Protein AF-0000000086496535 (afdb_homodimer)

Secondary structure (DSSP, 8-state):
--GGGGGGSTT----------GGGSS------EEEESS-SSHHHHHHHHHHHHTT-EEEEEESS--TTSHHHHHHHHTTPPPPEE--TT-HHHHHHHHHHHHTT-S--SEEEE----S-SSS-TT--GGG--HHHHHHHHIIIIIHHHHHHHHHHHHHHT-SS--EEEEE--GGG-TTT--S---HHHHHHHHHHHHHHHHHHHH-TTSEEEEEE-GGGTT--TTTHHHH-TTTT-------SSSS---THHHHHHHHHHHHHHHHHHHHHHHHHH--GGGTTEEEETTS-B---/-GGGSGGGSTT----------GGGSS------EEEESS-SSHHHHHHHHHHHHTT-EEEEEESS--TTSHHHHHHHHTTPPPPEE--TT-HHHHHHHHHHHHTT-S--SEEEE----S-SSS-TT--GGG--HHHHHHHHIIIIIHHHHHHHHHHHHHHT-SS--EEEEE--GGG-TTT--S---HHHHHHHHHHHHHHHHHHHH-TTSEEEEEE-GGGTT--TTTHHHH-TTTT---------SS---THHHHHHHHHHHHHHHHHHHHHHHHHH--GGGTTEEEETTS-B---

InterPro domains:
  IPR002347 Short-chain dehydrogenase/reductase SDR [PF00106] (32-208)
  IPR002347 Short-chain dehydrogenase/reductase SDR [PR00080] (106-117)
  IPR002347 Short-chain dehydrogenase/reductase SDR [PR00080] (165-173)
  IPR002347 Short-chain dehydrogenase/reductase SDR [PR00080] (188-207)
  IPR002347 Short-chain dehydrogenase/reductase SDR [PR00081] (33-50)
  IPR002347 Short-chain dehydrogenase/reductase SDR [PR00081] (106-117)
  IPR002347 Short-chain dehydrogenase/reductase SDR [PR00081] (159-175)
  IPR002347 Short-chain dehydrogenase/reductase SDR [PR00081] (188-207)
  IPR036291 NAD(P)-binding domain superfamily [SSF51735] (32-207)
  IPR051468 Fungal Secondary Metabolite SDRs [PTHR43544] (32-206)

Sequence (590 aa):
MSEEAGQESQLRRRTSITLPPQWLSGATSAPKVVFITGASSGLGLALVQKFFEAGYKVIASCRNPDDSSALGQFLKENGLHSAVPMCVGDLDSVKAAYLATRELTSSIDILINNAGVLNFNHSPYDPVMEISASEMMDVYRVNVAGCLNVTQVFMPLVQASYRHPTILNISSPLGSLGLNQGGYLAPYRCSKAALNMLTKTFASEMPSVIFLAVAPRQWDHVPRDAISLASYGSYCGGLGRQAGEIKQDLRYHEEAEGQDSLGCAAAQGIVELVAKHKKEISGSFVYTDGELVGFMSEEAGQESQLRRRTSITLPPQWLSGATSAPKVVFITGASSGLGLALVQKFFEAGYKVIASCRNPDDSSALGQFLKENGLHSAVPMCVGDLDSVKAAYLATRELTSSIDILINNAGVLNFNHSPYDPVMEISASEMMDVYRVNVAGCLNVTQVFMPLVQASYRHPTILNISSPLGSLGLNQGGYLAPYRCSKAALNMLTKTFASEMPSVIFLAVAPRQWDHVPRDAISLASYGSYCGGLGRQAGEIKQDLRYHEEAEGQDSLGCAAAQGIVELVAKHKKEISGSFVYTDGELVGF

Foldseek 3Di:
DDDVPDPVPDPPPVPPPPPPVPCPDPPNPPAAEEEAEPLQDFLNVLLQVLVVVVPHQYAYEYQDFDCPGPSNVVCVVVVHDTHQHAQLLDLVRLLVSLVVVVVVDQAHQEYEAPWAALWDPDDQLDAPVPDDPVGLVVRLSRLPVSVVSNCVNNVNRQLPDPNQHEYEREAALLLAPVLDDDHGSVSRNVNRVNNLVVQLVCCVVPLSHFGEYEHQCVCSPCPSVNVVVVSSVVVVPPPPPDPPPPDDDPVVVVVVVVSSVSSNVLSNLQSVCSVDPDSVQRSFYAYSVRHGSHD/DPPVPDPPPDDPPPPPPPPPVVCPDPPNPPAAEEEAEPLQDFLNVLLQVLCVVVPHQYAYEYQDFDCPGPSNVVCVVVVHDTHQHAQLLDLVRLLSSLVVVVVVDQAHQEYEAPWAALWDPDDQLDAPVPDDPVGLVVRLSRLPVSVVSNCVNNVNRQVPDPNQHEYEREAALLLAPVLDDDHGSVSRNVNRVNNLVVQLVCCVVPLSHFGEYEHQCVCSPCPSVNVVVVSSVVVVPPPPPDPPPPDPDPVVVVVVVVSSVSSNVLSNLQSVCSVDPDSVQRSFYAYSVRHGSHD

Structure (mmCIF, N/CA/C/O backbone):
data_AF-0000000086496535-model_v1
#
loop_
_entity.id
_entity.type
_entity.pdbx_description
1 polymer 'Uncharacterized protein'
#
loop_
_atom_site.group_PDB
_atom_site.id
_atom_site.type_symbol
_atom_site.label_atom_id
_atom_site.label_alt_id
_atom_site.label_comp_id
_atom_site.label_asym_id
_atom_site.label_entity_id
_atom_site.label_seq_id
_atom_site.pdbx_PDB_ins_code
_atom_site.Cartn_x
_atom_site.Cartn_y
_atom_site.Cartn_z
_atom_site.occupancy
_atom_site.B_iso_or_equiv
_atom_site.auth_seq_id
_atom_site.auth_comp_id
_atom_site.auth_asym_id
_atom_site.auth_atom_id
_atom_site.pdbx_PDB_model_num
ATOM 1 N N . MET A 1 1 ? 38.344 62.438 34.719 1 25.83 1 MET A N 1
ATOM 2 C CA . MET A 1 1 ? 36.875 62.688 34.656 1 25.83 1 MET A CA 1
ATOM 3 C C . MET A 1 1 ? 36.25 61.906 33.5 1 25.83 1 MET A C 1
ATOM 5 O O . MET A 1 1 ? 35.312 61.156 33.719 1 25.83 1 MET A O 1
ATOM 9 N N . SER A 1 2 ? 36.031 62.5 32.219 1 26.81 2 SER A N 1
ATOM 10 C CA . SER A 1 2 ? 34.781 62.594 31.453 1 26.81 2 SER A CA 1
ATOM 11 C C . SER A 1 2 ? 34.781 61.594 30.312 1 26.81 2 SER A C 1
ATOM 13 O O . SER A 1 2 ? 33.719 61.281 29.766 1 26.81 2 SER A O 1
ATOM 15 N N . GLU A 1 3 ? 35.875 61.344 29.562 1 29.47 3 GLU A N 1
ATOM 16 C CA . GLU A 1 3 ? 35.688 60.906 28.188 1 29.47 3 GLU A CA 1
ATOM 17 C C . GLU A 1 3 ? 35.25 59.438 28.141 1 29.47 3 GLU A C 1
ATOM 19 O O . GLU A 1 3 ? 35.062 58.875 27.047 1 29.47 3 GLU A O 1
ATOM 24 N N . GLU A 1 4 ? 35.531 58.625 29.219 1 27.92 4 GLU A N 1
ATOM 25 C CA . GLU A 1 4 ? 35.094 57.25 29.141 1 27.92 4 GLU A CA 1
ATOM 26 C C . GLU A 1 4 ? 33.594 57.125 29.016 1 27.92 4 GLU A C 1
ATOM 28 O O . GLU A 1 4 ? 33 56.062 29.281 1 27.92 4 GLU A O 1
ATOM 33 N N . ALA A 1 5 ? 32.938 58.5 28.844 1 31.34 5 ALA A N 1
ATOM 34 C CA . ALA A 1 5 ? 31.484 58.688 28.734 1 31.34 5 ALA A CA 1
ATOM 35 C C . ALA A 1 5 ? 30.938 58 27.484 1 31.34 5 ALA A C 1
ATOM 37 O O . ALA A 1 5 ? 29.828 57.469 27.5 1 31.34 5 ALA A O 1
ATOM 38 N N . GLY A 1 6 ? 31.562 58.281 26.344 1 29.48 6 GLY A N 1
ATOM 39 C CA . GLY A 1 6 ? 30.812 58.406 25.109 1 29.48 6 GLY A CA 1
ATOM 40 C C . GLY A 1 6 ? 30.422 57.062 24.5 1 29.48 6 GLY A C 1
ATOM 41 O O . GLY A 1 6 ? 29.625 57 23.578 1 29.48 6 GLY A O 1
ATOM 42 N N . GLN A 1 7 ? 31.328 56.031 24.547 1 32.22 7 GLN A N 1
ATOM 43 C CA . GLN A 1 7 ? 31.172 54.906 23.609 1 32.22 7 GLN A CA 1
ATOM 44 C C . GLN A 1 7 ? 29.984 54.031 23.984 1 32.22 7 GLN A C 1
ATOM 46 O O . GLN A 1 7 ? 29.656 53.094 23.266 1 32.22 7 GLN A O 1
ATOM 51 N N . GLU A 1 8 ? 29.484 54.281 25.219 1 30.27 8 GLU A N 1
ATOM 52 C CA . GLU A 1 8 ? 28.453 53.344 25.656 1 30.27 8 GLU A CA 1
ATOM 53 C C . GLU A 1 8 ? 27.156 53.594 24.875 1 30.27 8 GLU A C 1
ATOM 55 O O . GLU A 1 8 ? 26.219 52.781 24.984 1 30.27 8 GLU A O 1
ATOM 60 N N . SER A 1 9 ? 26.969 54.812 24.234 1 30.81 9 SER A N 1
ATOM 61 C CA . SER A 1 9 ? 25.625 55.188 23.828 1 30.81 9 SER A CA 1
ATOM 62 C C . SER A 1 9 ? 25.172 54.438 22.594 1 30.81 9 SER A C 1
ATOM 64 O O . SER A 1 9 ? 23.969 54.188 22.422 1 30.81 9 SER A O 1
ATOM 66 N N . GLN A 1 10 ? 26.031 54.219 21.609 1 29.88 10 GLN A N 1
ATOM 67 C CA . GLN A 1 10 ? 25.438 54 20.297 1 29.88 10 GLN A CA 1
ATOM 68 C C . GLN A 1 10 ? 24.859 52.594 20.172 1 29.88 10 GLN A C 1
ATOM 70 O O . GLN A 1 10 ? 24.281 52.25 19.141 1 29.88 10 GLN A O 1
ATOM 75 N N . LEU A 1 11 ? 25.203 51.625 20.953 1 27.89 11 LEU A N 1
ATOM 76 C CA . LEU A 1 11 ? 24.922 50.25 20.562 1 27.89 11 LEU A CA 1
ATOM 77 C C . LEU A 1 11 ? 23.438 49.969 20.625 1 27.89 11 LEU A C 1
ATOM 79 O O . LEU A 1 11 ? 22.953 49 20.016 1 27.89 11 LEU A O 1
ATOM 83 N N . ARG A 1 12 ? 22.641 50.688 21.453 1 25.17 12 ARG A N 1
ATOM 84 C CA . ARG A 1 12 ? 21.344 50.031 21.641 1 25.17 12 ARG A CA 1
ATOM 85 C C . ARG A 1 12 ? 20.406 50.344 20.484 1 25.17 12 ARG A C 1
ATOM 87 O O . ARG A 1 12 ? 19.531 51.219 20.594 1 25.17 12 ARG A O 1
ATOM 94 N N . ARG A 1 13 ? 20.844 50.719 19.297 1 29.44 13 ARG A N 1
ATOM 95 C CA . ARG A 1 13 ? 19.719 50.875 18.391 1 29.44 13 ARG A CA 1
ATOM 96 C C . ARG A 1 13 ? 18.891 49.594 18.328 1 29.44 13 ARG A C 1
ATOM 98 O O . ARG A 1 13 ? 19.344 48.562 17.766 1 29.44 13 ARG A O 1
ATOM 105 N N . ARG A 1 14 ? 18.062 49.375 19.344 1 27.05 14 ARG A N 1
ATOM 106 C CA . ARG A 1 14 ? 16.984 48.375 19.25 1 27.05 14 ARG A CA 1
ATOM 107 C C . ARG A 1 14 ? 16.172 48.562 17.984 1 27.05 14 ARG A C 1
ATOM 109 O O . ARG A 1 14 ? 15.484 49.562 17.828 1 27.05 14 ARG A O 1
ATOM 116 N N . THR A 1 15 ? 16.641 48.281 16.797 1 31.17 15 THR A N 1
ATOM 117 C CA . THR A 1 15 ? 15.766 48.25 15.641 1 31.17 15 THR A CA 1
ATOM 118 C C . THR A 1 15 ? 14.461 47.531 15.977 1 31.17 15 THR A C 1
ATOM 120 O O . THR A 1 15 ? 14.461 46.344 16.234 1 31.17 15 THR A O 1
ATOM 123 N N . SER A 1 16 ? 13.508 48.188 16.609 1 28.86 16 SER A N 1
ATOM 124 C CA . SER A 1 16 ? 12.133 47.688 16.688 1 28.86 16 SER A CA 1
ATOM 125 C C . SER A 1 16 ? 11.617 47.281 15.312 1 28.86 16 SER A C 1
ATOM 127 O O . SER A 1 16 ? 11.469 48.125 14.422 1 28.86 16 SER A O 1
ATOM 129 N N . ILE A 1 17 ? 12.016 46.188 14.742 1 31.8 17 ILE A N 1
ATOM 130 C CA . ILE A 1 17 ? 11.266 45.656 13.609 1 31.8 17 ILE A CA 1
ATOM 131 C C . ILE A 1 17 ? 9.766 45.812 13.867 1 31.8 17 ILE A C 1
ATOM 133 O O . ILE A 1 17 ? 9.219 45.156 14.773 1 31.8 17 ILE A O 1
ATOM 137 N N . THR A 1 18 ? 9.266 47.062 13.812 1 30.94 18 THR A N 1
ATOM 138 C CA . THR A 1 18 ? 7.82 47.219 13.703 1 30.94 18 THR A CA 1
ATOM 139 C C . THR A 1 18 ? 7.242 46.25 12.703 1 30.94 18 THR A C 1
ATOM 141 O O . THR A 1 18 ? 7.598 46.25 11.523 1 30.94 18 THR A O 1
ATOM 144 N N . LEU A 1 19 ? 6.895 45.125 13.125 1 33.16 19 LEU A N 1
ATOM 145 C CA . LEU A 1 19 ? 6.078 44.25 12.305 1 33.16 19 LEU A CA 1
ATOM 146 C C . LEU A 1 19 ? 4.988 45.031 11.578 1 33.16 19 LEU A C 1
ATOM 148 O O . LEU A 1 19 ? 4.395 45.938 12.148 1 33.16 19 LEU A O 1
ATOM 152 N N . PRO A 1 20 ? 5.078 45.281 10.297 1 33.97 20 PRO A N 1
ATOM 153 C CA . PRO A 1 20 ? 4.031 46.062 9.609 1 33.97 20 PRO A CA 1
ATOM 154 C C . PRO A 1 20 ? 2.631 45.75 10.125 1 33.97 20 PRO A C 1
ATOM 156 O O . PRO A 1 20 ? 2.365 44.594 10.539 1 33.97 20 PRO A O 1
ATOM 159 N N . PRO A 1 21 ? 1.927 46.688 10.75 1 33.94 21 PRO A N 1
ATOM 160 C CA . PRO A 1 21 ? 0.509 46.531 11.086 1 33.94 21 PRO A CA 1
ATOM 161 C C . PRO A 1 21 ? -0.313 46 9.906 1 33.94 21 PRO A C 1
ATOM 163 O O . PRO A 1 21 ? -1.532 46.188 9.867 1 33.94 21 PRO A O 1
ATOM 166 N N . GLN A 1 22 ? 0.264 45.438 8.836 1 34.31 22 GLN A N 1
ATOM 167 C CA . GLN A 1 22 ? -0.658 45.094 7.762 1 34.31 22 GLN A CA 1
ATOM 168 C C . GLN A 1 22 ? -1.933 44.469 8.312 1 34.31 22 GLN A C 1
ATOM 170 O O . GLN A 1 22 ? -2.799 44.031 7.543 1 34.31 22 GLN A O 1
ATOM 175 N N . TRP A 1 23 ? -1.935 43.906 9.508 1 32.47 23 TRP A N 1
ATOM 176 C CA . TRP A 1 23 ? -3.129 43.188 9.93 1 32.47 23 TRP A CA 1
ATOM 177 C C . TRP A 1 23 ? -4.332 44.125 10.016 1 32.47 23 TRP A C 1
ATOM 179 O O . TRP A 1 23 ? -5.359 43.75 10.602 1 32.47 23 TRP A O 1
ATOM 189 N N . LEU A 1 24 ? -4.215 45.406 10 1 32.75 24 LEU A N 1
ATOM 190 C CA . LEU A 1 24 ? -5.352 46.219 10.422 1 32.75 24 LEU A CA 1
ATOM 191 C C . LEU A 1 24 ? -6.469 46.156 9.383 1 32.75 24 LEU A C 1
ATOM 193 O O . LEU A 1 24 ? -7.48 46.844 9.523 1 32.75 24 LEU A O 1
ATOM 197 N N . SER A 1 25 ? -6.219 46.344 8.125 1 36.09 25 SER A N 1
ATOM 198 C CA . SER A 1 25 ? -7.449 46.688 7.41 1 36.09 25 SER A CA 1
ATOM 199 C C . SER A 1 25 ? -8.578 45.719 7.793 1 36.09 25 SER A C 1
ATOM 201 O O . SER A 1 25 ? -8.344 44.656 8.344 1 36.09 25 SER A O 1
ATOM 203 N N . GLY A 1 26 ? -9.961 45.844 7.277 1 37.75 26 GLY A N 1
ATOM 204 C CA . GLY A 1 26 ? -11.336 45.5 7.621 1 37.75 26 GLY A CA 1
ATOM 205 C C . GLY A 1 26 ? -11.539 44.062 7.988 1 37.75 26 GLY A C 1
ATOM 206 O O . GLY A 1 26 ? -12 43.75 9.094 1 37.75 26 GLY A O 1
ATOM 207 N N . ALA A 1 27 ? -12.148 43.094 7.043 1 42.69 27 ALA A N 1
ATOM 208 C CA . ALA A 1 27 ? -12.797 41.812 7.422 1 42.69 27 ALA A CA 1
ATOM 209 C C . ALA A 1 27 ? -11.812 40.906 8.125 1 42.69 27 ALA A C 1
ATOM 211 O O . ALA A 1 27 ? -10.914 40.344 7.484 1 42.69 27 ALA A O 1
ATOM 212 N N . THR A 1 28 ? -11.172 41.031 9.312 1 49 28 THR A N 1
ATOM 213 C CA . THR A 1 28 ? -10.273 40.438 10.289 1 49 28 THR A CA 1
ATOM 214 C C . THR A 1 28 ? -10.484 38.906 10.344 1 49 28 THR A C 1
ATOM 216 O O . THR A 1 28 ? -11.227 38.406 11.203 1 49 28 THR A O 1
ATOM 219 N N . SER A 1 29 ? -10.734 38.281 9.344 1 67.06 29 SER A N 1
ATOM 220 C CA . SER A 1 29 ? -11.062 36.844 9.438 1 67.06 29 SER A CA 1
ATOM 221 C C . SER A 1 29 ? -9.969 36.094 10.188 1 67.06 29 SER A C 1
ATOM 223 O O . SER A 1 29 ? -8.797 36.438 10.125 1 67.06 29 SER A O 1
ATOM 225 N N . ALA A 1 30 ? -10.273 35.5 11.383 1 83.25 30 ALA A N 1
ATOM 226 C CA . ALA A 1 30 ? -9.398 34.625 12.172 1 83.25 30 ALA A CA 1
ATOM 227 C C . ALA A 1 30 ? -8.414 33.875 11.273 1 83.25 30 ALA A C 1
ATOM 229 O O . ALA A 1 30 ? -8.758 33.5 10.156 1 83.25 30 ALA A O 1
ATOM 230 N N . PRO A 1 31 ? -7.074 33.969 11.719 1 93.19 31 PRO A N 1
ATOM 231 C CA . PRO A 1 31 ? -6.102 33.219 10.914 1 93.19 31 PRO A CA 1
ATOM 232 C C . PRO A 1 31 ? -6.551 31.797 10.617 1 93.19 31 PRO A C 1
ATOM 234 O O . PRO A 1 31 ? -7.238 31.172 11.43 1 93.19 31 PRO A O 1
ATOM 237 N N . LYS A 1 32 ? -6.215 31.391 9.367 1 95.69 32 LYS A N 1
ATOM 238 C CA . LYS A 1 32 ? -6.434 29.969 9.062 1 95.69 32 LYS A CA 1
ATOM 239 C C . LYS A 1 32 ? -5.578 29.078 9.945 1 95.69 32 LYS A C 1
ATOM 241 O O . LYS A 1 32 ? -4.461 29.438 10.32 1 95.69 32 LYS A O 1
ATOM 246 N N . VAL A 1 33 ? -6.086 27.938 10.258 1 97.88 33 VAL A N 1
ATOM 247 C CA . VAL A 1 33 ? -5.398 27 11.141 1 97.88 33 VAL A CA 1
ATOM 248 C C . VAL A 1 33 ? -4.812 25.859 10.328 1 97.88 33 VAL A C 1
ATOM 250 O O . VAL A 1 33 ? -5.5 25.266 9.484 1 97.88 33 VAL A O 1
ATOM 253 N N . VAL A 1 34 ? -3.531 25.547 10.594 1 98.44 34 VAL A N 1
ATOM 254 C CA . VAL A 1 34 ? -2.889 24.391 9.977 1 98.44 34 VAL A CA 1
ATOM 255 C C . VAL A 1 34 ? -2.406 23.438 11.062 1 98.44 34 VAL A C 1
ATOM 257 O O . VAL A 1 34 ? -1.855 23.859 12.078 1 98.44 34 VAL A O 1
ATOM 260 N N . PHE A 1 35 ? -2.742 22.188 10.938 1 98.81 35 PHE A N 1
ATOM 261 C CA . PHE A 1 35 ? -2.24 21.125 11.789 1 98.81 35 PHE A CA 1
ATOM 262 C C . PHE A 1 35 ? -1.224 20.266 11.039 1 98.81 35 PHE A C 1
ATOM 264 O O . PHE A 1 35 ? -1.495 19.797 9.938 1 98.81 35 PHE A O 1
ATOM 271 N N . ILE A 1 36 ? -0.014 20.031 11.625 1 98.69 36 ILE A N 1
ATOM 272 C CA . ILE A 1 36 ? 1.078 19.344 10.945 1 98.69 36 ILE A CA 1
ATOM 273 C C . ILE A 1 36 ? 1.566 18.172 11.797 1 98.69 36 ILE A C 1
ATOM 275 O O . ILE A 1 36 ? 1.958 18.359 12.953 1 98.69 36 ILE A O 1
ATOM 279 N N . THR A 1 37 ? 1.509 16.953 11.242 1 98.69 37 THR A N 1
ATOM 280 C CA . THR A 1 37 ? 2.115 15.805 11.914 1 98.69 37 THR A CA 1
ATOM 281 C C . THR A 1 37 ? 3.582 15.664 11.523 1 98.69 37 THR A C 1
ATOM 283 O O . THR A 1 37 ? 3.984 16.078 10.438 1 98.69 37 THR A O 1
ATOM 286 N N . GLY A 1 38 ? 4.371 15 12.422 1 96.69 38 GLY A N 1
ATOM 287 C CA . GLY A 1 38 ? 5.785 14.82 12.133 1 96.69 38 GLY A CA 1
ATOM 288 C C . GLY A 1 38 ? 6.523 16.141 11.961 1 96.69 38 GLY A C 1
ATOM 289 O O . GLY A 1 38 ? 7.254 16.312 10.977 1 96.69 38 GLY A O 1
ATOM 290 N N . ALA A 1 39 ? 6.402 17.062 12.906 1 96.12 39 ALA A N 1
ATOM 291 C CA . ALA A 1 39 ? 6.832 18.453 12.719 1 96.12 39 ALA A CA 1
ATOM 292 C C . ALA A 1 39 ? 8.234 18.672 13.281 1 96.12 39 ALA A C 1
ATOM 294 O O . ALA A 1 39 ? 8.789 19.766 13.164 1 96.12 39 ALA A O 1
ATOM 295 N N . SER A 1 40 ? 8.883 17.688 13.805 1 90.44 40 SER A N 1
ATOM 296 C CA . SER A 1 40 ? 10.062 17.906 14.641 1 90.44 40 SER A CA 1
ATOM 297 C C . SER A 1 40 ? 11.32 18.078 13.789 1 90.44 40 SER A C 1
ATOM 299 O O . SER A 1 40 ? 12.344 18.531 14.281 1 90.44 40 SER A O 1
ATOM 301 N N . SER A 1 41 ? 11.266 17.625 12.484 1 83.44 41 SER A N 1
ATOM 302 C CA . SER A 1 41 ? 12.484 17.703 11.68 1 83.44 41 SER A CA 1
ATOM 303 C C . SER A 1 41 ? 12.156 17.766 10.188 1 83.44 41 SER A C 1
ATOM 305 O O . SER A 1 41 ? 10.992 17.672 9.797 1 83.44 41 SER A O 1
ATOM 307 N N . GLY A 1 42 ? 13.164 18.125 9.477 1 87 42 GLY A N 1
ATOM 308 C CA . GLY A 1 42 ? 13.062 18.047 8.023 1 87 42 GLY A CA 1
ATOM 309 C C . GLY A 1 42 ? 11.984 18.938 7.453 1 87 42 GLY A C 1
ATOM 310 O O . GLY A 1 42 ? 11.914 20.125 7.777 1 87 42 GLY A O 1
ATOM 311 N N . LEU A 1 43 ? 11.258 18.297 6.574 1 88.88 43 LEU A N 1
ATOM 312 C CA . LEU A 1 43 ? 10.18 19.016 5.918 1 88.88 43 LEU A CA 1
ATOM 313 C C . LEU A 1 43 ? 9.148 19.5 6.941 1 88.88 43 LEU A C 1
ATOM 315 O O . LEU A 1 43 ? 8.625 20.609 6.824 1 88.88 43 LEU A O 1
ATOM 319 N N . GLY A 1 44 ? 8.922 18.703 7.977 1 94.25 44 GLY A N 1
ATOM 320 C CA . GLY A 1 44 ? 7.938 19.062 8.992 1 94.25 44 GLY A CA 1
ATOM 321 C C . GLY A 1 44 ? 8.273 20.359 9.711 1 94.25 44 GLY A C 1
ATOM 322 O O . GLY A 1 44 ? 7.41 21.219 9.867 1 94.25 44 GLY A O 1
ATOM 323 N N . LEU A 1 45 ? 9.5 20.438 10.117 1 92.62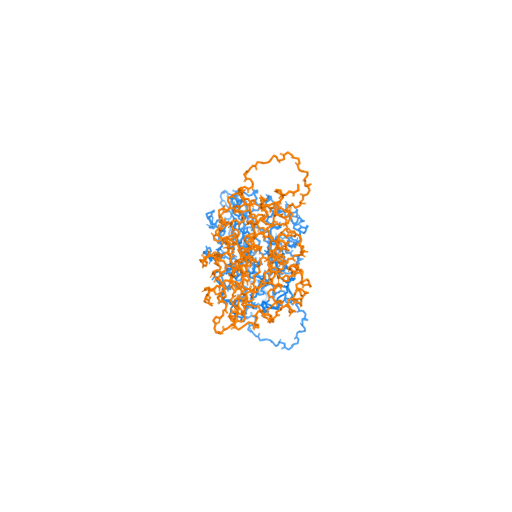 45 LEU A N 1
ATOM 324 C CA . LEU A 1 45 ? 9.938 21.641 10.789 1 92.62 45 LEU A CA 1
ATOM 325 C C . LEU A 1 45 ? 9.852 22.844 9.859 1 92.62 45 LEU A C 1
ATOM 327 O O . LEU A 1 45 ? 9.383 23.922 10.25 1 92.62 45 LEU A O 1
ATOM 331 N N . ALA A 1 46 ? 10.258 22.656 8.609 1 92.25 46 ALA A N 1
ATOM 332 C CA . ALA A 1 46 ? 10.188 23.719 7.613 1 92.25 46 ALA A CA 1
ATOM 333 C C . ALA A 1 46 ? 8.75 24.156 7.375 1 92.25 46 ALA A C 1
ATOM 335 O O . ALA A 1 46 ? 8.477 25.344 7.188 1 92.25 46 ALA A O 1
ATOM 336 N N . LEU A 1 47 ? 7.836 23.203 7.383 1 95.75 47 LEU A N 1
ATOM 337 C CA . LEU A 1 47 ? 6.422 23.531 7.211 1 95.75 47 LEU A CA 1
ATOM 338 C C . LEU A 1 47 ? 5.922 24.40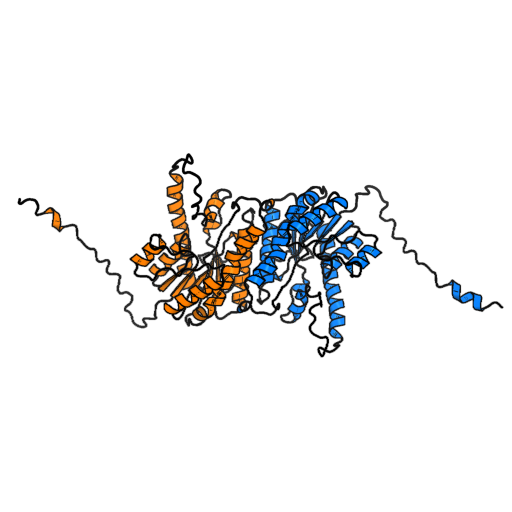6 8.352 1 95.75 47 LEU A C 1
ATOM 340 O O . LEU A 1 47 ? 5.211 25.375 8.117 1 95.75 47 LEU A O 1
ATOM 344 N N . VAL A 1 48 ? 6.316 24.047 9.555 1 96.81 48 VAL A N 1
ATOM 345 C CA . VAL A 1 48 ? 5.918 24.844 10.719 1 96.81 48 VAL A CA 1
ATOM 346 C C . VAL A 1 48 ? 6.387 26.281 10.555 1 96.81 48 VAL A C 1
ATOM 348 O O . VAL A 1 48 ? 5.602 27.219 10.711 1 96.81 48 VAL A O 1
ATOM 351 N N . GLN A 1 49 ? 7.582 26.484 10.18 1 94.94 49 GLN A N 1
ATOM 352 C CA . GLN A 1 49 ? 8.188 27.797 10.055 1 94.94 49 GLN A CA 1
ATOM 353 C C . GLN A 1 49 ? 7.523 28.594 8.93 1 94.94 49 GLN A C 1
ATOM 355 O O . GLN A 1 49 ? 7.141 29.75 9.133 1 94.94 49 GLN A O 1
ATOM 360 N N . LYS A 1 50 ? 7.34 27.953 7.773 1 94.81 50 LYS A N 1
ATOM 361 C CA . LYS A 1 50 ? 6.852 28.672 6.602 1 94.81 50 LYS A CA 1
ATOM 362 C C . LYS A 1 50 ? 5.375 29.016 6.75 1 94.81 50 LYS A C 1
ATOM 364 O O . LYS A 1 50 ? 4.941 30.094 6.336 1 94.81 50 LYS A O 1
ATOM 369 N N . PHE A 1 51 ? 4.566 28.156 7.352 1 97 51 PHE A N 1
ATOM 370 C CA . PHE A 1 51 ? 3.16 28.484 7.574 1 97 51 PHE A CA 1
ATOM 371 C C . PHE A 1 51 ? 3.012 29.578 8.617 1 97 51 PHE A C 1
ATOM 373 O O . PHE A 1 51 ? 2.148 30.453 8.5 1 97 51 PHE A O 1
ATOM 380 N N . PHE A 1 52 ? 3.85 29.547 9.695 1 96.56 52 PHE A N 1
ATOM 381 C CA . PHE A 1 52 ? 3.842 30.609 10.688 1 96.56 52 PHE A CA 1
ATOM 382 C C . PHE A 1 52 ? 4.16 31.953 10.039 1 96.56 52 PHE A C 1
ATOM 384 O O . PHE A 1 52 ? 3.449 32.938 10.266 1 96.56 52 PHE A O 1
ATOM 391 N N . GLU A 1 53 ? 5.184 31.969 9.195 1 95.06 53 GLU A N 1
ATOM 392 C CA . GLU A 1 53 ? 5.59 33.188 8.492 1 95.06 53 GLU A CA 1
ATOM 393 C C . GLU A 1 53 ? 4.473 33.719 7.598 1 95.06 53 GLU A C 1
ATOM 395 O O . GLU A 1 53 ? 4.34 34.906 7.395 1 95.06 53 GLU A O 1
ATOM 400 N N . ALA A 1 54 ? 3.668 32.812 7.074 1 95.12 54 ALA A N 1
ATOM 401 C CA . ALA A 1 54 ? 2.59 33.156 6.152 1 95.12 54 ALA A CA 1
ATOM 402 C C . ALA A 1 54 ? 1.349 33.625 6.914 1 95.12 54 ALA A C 1
ATOM 404 O O . ALA A 1 54 ? 0.329 33.969 6.305 1 95.12 54 ALA A O 1
ATOM 405 N N . GLY A 1 55 ? 1.324 33.562 8.266 1 95.69 55 GLY A N 1
ATOM 406 C CA . GLY A 1 55 ? 0.262 34.156 9.07 1 95.69 55 GLY A CA 1
ATOM 407 C C . GLY A 1 55 ? -0.737 33.125 9.57 1 95.69 55 GLY A C 1
ATOM 408 O O . GLY A 1 55 ? -1.789 33.469 10.102 1 95.69 55 GLY A O 1
ATOM 409 N N . TYR A 1 56 ? -0.477 31.828 9.445 1 96.12 56 TYR A N 1
ATOM 410 C CA . TYR A 1 56 ? -1.367 30.766 9.914 1 96.12 56 TYR A CA 1
ATOM 411 C C . TYR A 1 56 ? -1.199 30.547 11.414 1 96.12 56 TYR A C 1
ATOM 413 O O . TYR A 1 56 ? -0.124 30.781 11.969 1 96.12 56 TYR A O 1
ATOM 421 N N . LYS A 1 57 ? -2.25 30.219 12.047 1 97.44 57 LYS A N 1
ATOM 422 C CA . LYS A 1 57 ? -2.111 29.547 13.336 1 97.44 57 LYS A CA 1
ATOM 423 C C . LYS A 1 57 ? -1.623 28.109 13.172 1 97.44 57 LYS A C 1
ATOM 425 O O . LYS A 1 57 ? -2.32 27.281 12.594 1 97.44 57 LYS A O 1
ATOM 430 N N . VAL A 1 58 ? -0.465 27.844 13.711 1 98.25 58 VAL A N 1
ATOM 431 C CA . VAL A 1 58 ? 0.161 26.547 13.469 1 98.25 58 VAL A CA 1
ATOM 432 C C . VAL A 1 58 ? 0.055 25.672 14.719 1 98.25 58 VAL A C 1
ATOM 434 O O . VAL A 1 58 ? 0.432 26.094 15.812 1 98.25 58 VAL A O 1
ATOM 437 N N . ILE A 1 59 ? -0.481 24.5 14.562 1 98.56 59 ILE A N 1
ATOM 438 C CA . ILE A 1 59 ? -0.441 23.469 15.586 1 98.56 59 ILE A CA 1
ATOM 439 C C . ILE A 1 59 ? 0.427 22.297 15.102 1 98.56 59 ILE A C 1
ATOM 441 O O . ILE A 1 59 ? 0.078 21.625 14.133 1 98.56 59 ILE A O 1
ATOM 445 N N . ALA A 1 60 ? 1.561 22.109 15.812 1 98.25 60 ALA A N 1
ATOM 446 C CA . ALA A 1 60 ? 2.541 21.109 15.43 1 98.25 60 ALA A CA 1
ATOM 447 C C . ALA A 1 60 ? 2.418 19.859 16.312 1 98.25 60 ALA A C 1
ATOM 449 O O . ALA A 1 60 ? 2.053 19.969 17.484 1 98.25 60 ALA A O 1
ATOM 450 N N . SER A 1 61 ? 2.662 18.703 15.711 1 98.38 61 SER A N 1
ATOM 451 C CA . SER A 1 61 ? 2.697 17.469 16.484 1 98.38 61 SER A CA 1
ATOM 452 C C . SER A 1 61 ? 3.92 16.625 16.141 1 98.38 61 SER A C 1
ATOM 454 O O . SER A 1 61 ? 4.457 16.734 15.031 1 98.38 61 SER A O 1
ATOM 456 N N . CYS A 1 62 ? 4.398 15.875 17.094 1 96.56 62 CYS A N 1
ATOM 457 C CA . CYS A 1 62 ? 5.473 14.906 16.906 1 96.56 62 CYS A CA 1
ATOM 458 C C . CYS A 1 62 ? 5.445 13.852 18.016 1 96.56 62 CYS A C 1
ATOM 460 O O . CYS A 1 62 ? 4.68 13.969 18.969 1 96.56 62 CYS A O 1
ATOM 462 N N . ARG A 1 63 ? 6.199 12.859 17.859 1 94.19 63 ARG A N 1
ATOM 463 C CA . ARG A 1 63 ? 6.145 11.719 18.766 1 94.19 63 ARG A CA 1
ATOM 464 C C . ARG A 1 63 ? 6.621 12.109 20.172 1 94.19 63 ARG A C 1
ATOM 466 O O . ARG A 1 63 ? 6 11.75 21.172 1 94.19 63 ARG A O 1
ATOM 473 N N . ASN A 1 64 ? 7.746 12.875 20.172 1 91.69 64 ASN A N 1
ATOM 474 C CA . ASN A 1 64 ? 8.367 13.234 21.453 1 91.69 64 ASN A CA 1
ATOM 475 C C . ASN A 1 64 ? 8.703 14.719 21.516 1 91.69 64 ASN A C 1
ATOM 477 O O . ASN A 1 64 ? 9.852 15.109 21.281 1 91.69 64 ASN A O 1
ATOM 481 N N . PRO A 1 65 ? 7.723 15.5 21.906 1 93.44 65 PRO A N 1
ATOM 482 C CA . PRO A 1 65 ? 8.016 16.938 22.016 1 93.44 65 PRO A CA 1
ATOM 483 C C . PRO A 1 65 ? 9.117 17.234 23.031 1 93.44 65 PRO A C 1
ATOM 485 O O . PRO A 1 65 ? 9.148 16.625 24.109 1 93.44 65 PRO A O 1
ATOM 488 N N . ASP A 1 66 ? 10.016 17.969 22.547 1 88.62 66 ASP A N 1
ATOM 489 C CA . ASP A 1 66 ? 11.164 18.391 23.344 1 88.62 66 ASP A CA 1
ATOM 490 C C . ASP A 1 66 ? 11.391 19.891 23.219 1 88.62 66 ASP A C 1
ATOM 492 O O . ASP A 1 66 ? 11.734 20.391 22.141 1 88.62 66 ASP A O 1
ATOM 496 N N . ASP A 1 67 ? 11.367 20.625 24.328 1 85.31 67 ASP A N 1
ATOM 497 C CA . ASP A 1 67 ? 11.492 22.078 24.328 1 85.31 67 ASP A CA 1
ATOM 498 C C . ASP A 1 67 ? 12.883 22.516 23.875 1 85.31 67 ASP A C 1
ATOM 500 O O . ASP A 1 67 ? 13.07 23.641 23.406 1 85.31 67 ASP A O 1
ATOM 504 N N . SER A 1 68 ? 13.852 21.578 23.984 1 85.88 68 SER A N 1
ATOM 505 C CA . SER A 1 68 ? 15.227 21.922 23.625 1 85.88 68 SER A CA 1
ATOM 506 C C . SER A 1 68 ? 15.508 21.625 22.156 1 85.88 68 SER A C 1
ATOM 508 O O . SER A 1 68 ? 16.562 22 21.625 1 85.88 68 SER A O 1
ATOM 510 N N . SER A 1 69 ? 14.539 21.031 21.531 1 89.38 69 SER A N 1
ATOM 511 C CA . SER A 1 69 ? 14.703 20.734 20.109 1 89.38 69 SER A CA 1
ATOM 512 C C . SER A 1 69 ? 14.523 21.984 19.266 1 89.38 69 SER A C 1
ATOM 514 O O . SER A 1 69 ? 14.07 23.016 19.766 1 89.38 69 SER A O 1
ATOM 516 N N . ALA A 1 70 ? 14.898 21.891 18.016 1 87.44 70 ALA A N 1
ATOM 517 C CA . ALA A 1 70 ? 14.703 23 17.094 1 87.44 70 ALA A CA 1
ATOM 518 C C . ALA A 1 70 ? 13.234 23.406 17.016 1 87.44 70 ALA A C 1
ATOM 520 O O . ALA A 1 70 ? 12.914 24.594 17.031 1 87.44 70 ALA A O 1
ATOM 521 N N . LEU A 1 71 ? 12.367 22.438 17.031 1 92.88 71 LEU A N 1
ATOM 522 C CA . LEU A 1 71 ? 10.938 22.734 17.031 1 92.88 71 LEU A CA 1
ATOM 523 C C . LEU A 1 71 ? 10.523 23.422 18.312 1 92.88 71 LEU A C 1
ATOM 525 O O . LEU A 1 71 ? 9.852 24.453 18.297 1 92.88 71 LEU A O 1
ATOM 529 N N . GLY A 1 72 ? 10.914 22.844 19.422 1 94.94 72 GLY A N 1
ATOM 530 C CA . GLY A 1 72 ? 10.555 23.422 20.719 1 94.94 72 GLY A CA 1
ATOM 531 C C . GLY A 1 72 ? 11 24.859 20.875 1 94.94 72 GLY A C 1
ATOM 532 O O . GLY A 1 72 ? 10.227 25.703 21.328 1 94.94 72 GLY A O 1
ATOM 533 N N . GLN A 1 73 ? 12.211 25.156 20.484 1 93 73 GLN A N 1
ATOM 534 C CA . GLN A 1 73 ? 12.758 26.5 20.562 1 93 73 GLN A CA 1
ATOM 535 C C . GLN A 1 73 ? 11.984 27.469 19.672 1 93 73 GLN A C 1
ATOM 537 O O . GLN A 1 73 ? 11.656 28.578 20.094 1 93 73 GLN A O 1
ATOM 542 N N . PHE A 1 74 ? 11.711 27 18.453 1 92.5 74 PHE A N 1
ATOM 543 C CA . PHE A 1 74 ? 10.961 27.844 17.531 1 92.5 74 PHE A CA 1
ATOM 544 C C . PHE A 1 74 ? 9.594 28.188 18.094 1 92.5 74 PHE A C 1
ATOM 546 O O . PHE A 1 74 ? 9.172 29.344 18.062 1 92.5 74 PHE A O 1
ATOM 553 N N . LEU A 1 75 ? 8.922 27.188 18.625 1 95.94 75 LEU A N 1
ATOM 554 C CA . LEU A 1 75 ? 7.586 27.406 19.172 1 95.94 75 LEU A CA 1
ATOM 555 C C . LEU A 1 75 ? 7.633 28.359 20.359 1 95.94 75 LEU A C 1
ATOM 557 O O . LEU A 1 75 ? 6.82 29.297 20.438 1 95.94 75 LEU A O 1
ATOM 561 N N . LYS A 1 76 ? 8.586 28.203 21.188 1 94.81 76 LYS A N 1
ATOM 562 C CA . LYS A 1 76 ? 8.734 29.047 22.359 1 94.81 76 LYS A CA 1
ATOM 563 C C . LYS A 1 76 ? 9.047 30.484 21.969 1 94.81 76 LYS A C 1
ATOM 565 O O . LYS A 1 76 ? 8.422 31.422 22.469 1 94.81 76 LYS A O 1
ATOM 570 N N . GLU A 1 77 ? 9.961 30.641 21.094 1 94.31 77 GLU A N 1
ATOM 571 C CA . GLU A 1 77 ? 10.422 31.953 20.656 1 94.31 77 GLU A CA 1
ATOM 572 C C . GLU A 1 77 ? 9.297 32.75 20 1 94.31 77 GLU A C 1
ATOM 574 O O . GLU A 1 77 ? 9.289 33.969 20.031 1 94.31 77 GLU A O 1
ATOM 579 N N . ASN A 1 78 ? 8.367 32 19.391 1 94.06 78 ASN A N 1
ATOM 580 C CA . ASN A 1 78 ? 7.305 32.688 18.656 1 94.06 78 ASN A CA 1
ATOM 581 C C . ASN A 1 78 ? 5.984 32.656 19.422 1 94.06 78 ASN A C 1
ATOM 583 O O . ASN A 1 78 ? 4.926 32.938 18.844 1 94.06 78 ASN A O 1
ATOM 587 N N . GLY A 1 79 ? 6.027 32.25 20.688 1 93.38 79 GLY A N 1
ATOM 588 C CA . GLY A 1 79 ? 4.875 32.312 21.578 1 93.38 79 GLY A CA 1
ATOM 589 C C . GLY A 1 79 ? 3.791 31.297 21.219 1 93.38 79 GLY A C 1
ATOM 590 O O . GLY A 1 79 ? 2.605 31.562 21.422 1 93.38 79 GLY A O 1
ATOM 591 N N . LEU A 1 80 ? 4.195 30.219 20.547 1 91.88 80 LEU A N 1
ATOM 592 C CA . LEU A 1 80 ? 3.246 29.188 20.156 1 91.88 80 LEU A CA 1
ATOM 593 C C . LEU A 1 80 ? 3.146 28.109 21.219 1 91.88 80 LEU A C 1
ATOM 595 O O . LEU A 1 80 ? 4.047 27.953 22.047 1 91.88 80 LEU A O 1
ATOM 599 N N . HIS A 1 81 ? 2.014 27.406 21.188 1 90.69 81 HIS A N 1
ATOM 600 C CA . HIS A 1 81 ? 1.841 26.25 22.062 1 90.69 81 HIS A CA 1
ATOM 601 C C . HIS A 1 81 ? 2.854 25.156 21.75 1 90.69 81 HIS A C 1
ATOM 603 O O . HIS A 1 81 ? 3.256 25 20.594 1 90.69 81 HIS A O 1
ATOM 609 N N . SER A 1 82 ? 3.189 24.406 22.781 1 92.75 82 SER A N 1
ATOM 610 C CA . SER A 1 82 ? 4.074 23.266 22.594 1 92.75 82 SER A CA 1
ATOM 611 C C . SER A 1 82 ? 3.459 22.25 21.625 1 92.75 82 SER A C 1
ATOM 613 O O . SER A 1 82 ? 2.234 22.156 21.516 1 92.75 82 SER A O 1
ATOM 615 N N . ALA A 1 83 ? 4.355 21.5 21.031 1 96.69 83 ALA A N 1
ATOM 616 C CA . ALA A 1 83 ? 3.889 20.484 20.078 1 96.69 83 ALA A CA 1
ATOM 617 C C . ALA A 1 83 ? 3.031 19.438 20.781 1 96.69 83 ALA A C 1
ATOM 619 O O . ALA A 1 83 ? 3.336 19.016 21.891 1 96.69 83 ALA A O 1
ATOM 620 N N . VAL A 1 84 ? 1.99 19.016 20.109 1 98.19 84 VAL A N 1
ATOM 621 C CA . VAL A 1 84 ? 1.111 17.953 20.625 1 98.19 84 VAL A CA 1
ATOM 622 C C . VAL A 1 84 ? 1.764 16.594 20.406 1 98.19 84 VAL A C 1
ATOM 624 O O . VAL A 1 84 ? 2.154 16.25 19.297 1 98.19 84 VAL A O 1
ATOM 627 N N . PRO A 1 85 ? 1.969 15.844 21.531 1 98.31 85 PRO A N 1
ATOM 628 C CA . PRO A 1 85 ? 2.529 14.5 21.344 1 98.31 85 PRO A CA 1
ATOM 629 C C . PRO A 1 85 ? 1.608 13.578 20.547 1 98.31 85 PRO A C 1
ATOM 631 O O . PRO A 1 85 ? 0.416 13.484 20.844 1 98.31 85 PRO A O 1
ATOM 634 N N . MET A 1 86 ? 2.182 12.891 19.5 1 98.5 86 MET A N 1
ATOM 635 C CA . MET A 1 86 ? 1.344 12 18.703 1 98.5 86 MET A CA 1
ATOM 636 C C . MET A 1 86 ? 2.193 10.977 17.953 1 98.5 86 MET A C 1
ATOM 638 O O . MET A 1 86 ? 3.141 11.336 17.266 1 98.5 86 MET A O 1
ATOM 642 N N . CYS A 1 87 ? 1.884 9.727 18.188 1 98.31 87 CYS A N 1
ATOM 643 C CA . CYS A 1 87 ? 2.338 8.625 17.328 1 98.31 87 CYS A CA 1
ATOM 644 C C . CYS A 1 87 ? 1.247 8.203 16.359 1 98.31 87 CYS A C 1
ATOM 646 O O . CYS A 1 87 ? 0.278 7.551 16.75 1 98.31 87 CYS A O 1
ATOM 648 N N . VAL A 1 88 ? 1.461 8.5 15.07 1 98.62 88 VAL A N 1
ATOM 649 C CA . VAL A 1 88 ? 0.365 8.406 14.109 1 98.62 88 VAL A CA 1
ATOM 650 C C . VAL A 1 88 ? -0.033 6.941 13.922 1 98.62 88 VAL A C 1
ATOM 652 O O . VAL A 1 88 ? -1.176 6.645 13.562 1 98.62 88 VAL A O 1
ATOM 655 N N . GLY A 1 89 ? 0.901 5.988 14.156 1 97.75 89 GLY A N 1
ATOM 656 C CA . GLY A 1 89 ? 0.614 4.574 13.984 1 97.75 89 GLY A CA 1
ATOM 657 C C . GLY A 1 89 ? -0.115 3.961 15.164 1 97.75 89 GLY A C 1
ATOM 658 O O . GLY A 1 89 ? -0.433 2.771 15.156 1 97.75 89 GLY A O 1
ATOM 659 N N . ASP A 1 90 ? -0.357 4.75 16.188 1 98.12 90 ASP A N 1
ATOM 660 C CA . ASP A 1 90 ? -1.066 4.336 17.391 1 98.12 90 ASP A CA 1
ATOM 661 C C . ASP A 1 90 ? -2.377 5.105 17.562 1 98.12 90 ASP A C 1
ATOM 663 O O . ASP A 1 90 ? -2.371 6.281 17.922 1 98.12 90 ASP A O 1
ATOM 667 N N . LEU A 1 91 ? -3.471 4.383 17.375 1 98.5 91 LEU A N 1
ATOM 668 C CA . LEU A 1 91 ? -4.785 5.02 17.328 1 98.5 91 LEU A CA 1
ATOM 669 C C . LEU A 1 91 ? -5.082 5.738 18.641 1 98.5 91 LEU A C 1
ATOM 671 O O . LEU A 1 91 ? -5.645 6.836 18.641 1 98.5 91 LEU A O 1
ATOM 675 N N . ASP A 1 92 ? -4.762 5.172 19.75 1 98.56 92 ASP A N 1
ATOM 676 C CA . ASP A 1 92 ? -5.023 5.805 21.047 1 98.56 92 ASP A CA 1
ATOM 677 C C . ASP A 1 92 ? -4.223 7.102 21.188 1 98.56 92 ASP A C 1
ATOM 679 O O . ASP A 1 92 ? -4.727 8.086 21.734 1 98.56 92 ASP A O 1
ATOM 683 N N . SER A 1 93 ? -2.988 7.062 20.703 1 98.75 93 SER A N 1
ATOM 684 C CA . SER A 1 93 ? -2.172 8.273 20.719 1 98.75 93 SER A CA 1
ATOM 685 C C . SER A 1 93 ? -2.799 9.367 19.859 1 98.75 93 SER A C 1
ATOM 687 O O . SER A 1 93 ? -2.826 10.539 20.25 1 98.75 93 SER A O 1
ATOM 689 N N . VAL A 1 94 ? -3.373 9 18.734 1 98.88 94 VAL A N 1
ATOM 690 C CA . VAL A 1 94 ? -3.998 9.953 17.812 1 98.88 94 VAL A CA 1
ATOM 691 C C . VAL A 1 94 ? -5.25 10.539 18.453 1 98.88 94 VAL A C 1
ATOM 693 O O . VAL A 1 94 ? -5.488 11.75 18.375 1 98.88 94 VAL A O 1
ATOM 696 N N . LYS A 1 95 ? -6.012 9.711 19.109 1 98.88 95 LYS A N 1
ATOM 697 C CA . LYS A 1 95 ? -7.211 10.188 19.781 1 98.88 95 LYS A CA 1
ATOM 698 C C . LYS A 1 95 ? -6.863 11.172 20.906 1 98.88 95 LYS A C 1
ATOM 700 O O . LYS A 1 95 ? -7.535 12.188 21.078 1 98.88 95 LYS A O 1
ATOM 705 N N . ALA A 1 96 ? -5.852 10.867 21.641 1 98.81 96 ALA A N 1
ATOM 706 C CA . ALA A 1 96 ? -5.402 11.773 22.703 1 98.81 96 ALA A CA 1
ATOM 707 C C . ALA A 1 96 ? -4.953 13.109 22.109 1 98.81 96 ALA A C 1
ATOM 709 O O . ALA A 1 96 ? -5.25 14.164 22.672 1 98.81 96 ALA A O 1
ATOM 710 N N . ALA A 1 97 ? -4.254 13.047 21.031 1 98.81 97 ALA A N 1
ATOM 711 C CA . ALA A 1 97 ? -3.805 14.266 20.359 1 98.81 97 ALA A CA 1
ATOM 712 C C . ALA A 1 97 ? -4.992 15.094 19.875 1 98.81 97 ALA A C 1
ATOM 714 O O . ALA A 1 97 ? -4.957 16.328 19.938 1 98.81 97 ALA A O 1
ATOM 715 N N . TYR A 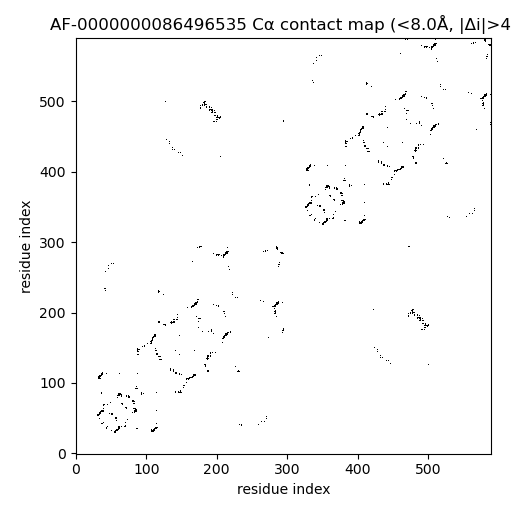1 98 ? -5.977 14.414 19.359 1 98.81 98 TYR A N 1
ATOM 716 C CA . TYR A 1 98 ? -7.195 15.094 18.922 1 98.81 98 TYR A CA 1
ATOM 717 C C . TYR A 1 98 ? -7.816 15.875 20.078 1 98.81 98 TYR A C 1
ATOM 719 O O . TYR A 1 98 ? -8.172 17.047 19.906 1 98.81 98 TYR A O 1
ATOM 727 N N . LEU A 1 99 ? -7.938 15.242 21.203 1 98.69 99 LEU A N 1
ATOM 728 C CA . LEU A 1 99 ? -8.531 15.891 22.359 1 98.69 99 LEU A CA 1
ATOM 729 C C . LEU A 1 99 ? -7.715 17.109 22.781 1 98.69 99 LEU A C 1
ATOM 731 O O . LEU A 1 99 ? -8.273 18.156 23.094 1 98.69 99 LEU A O 1
ATOM 735 N N . ALA A 1 100 ? -6.426 17.016 22.797 1 98.38 100 ALA A N 1
ATOM 736 C CA . ALA A 1 100 ? -5.551 18.125 23.125 1 98.38 100 ALA A CA 1
ATOM 737 C C . ALA A 1 100 ? -5.707 19.266 22.125 1 98.38 100 ALA A C 1
ATOM 739 O O . ALA A 1 100 ? -5.723 20.438 22.5 1 98.38 100 ALA A O 1
ATOM 740 N N . THR A 1 101 ? -5.832 18.922 20.828 1 98.62 101 THR A N 1
ATOM 741 C CA . THR A 1 101 ? -5.953 19.906 19.766 1 98.62 101 THR A CA 1
ATOM 742 C C . THR A 1 101 ? -7.281 20.656 19.859 1 98.62 101 THR A C 1
ATOM 744 O O . THR A 1 101 ? -7.352 21.859 19.594 1 98.62 101 THR A O 1
ATOM 747 N N . ARG A 1 102 ? -8.28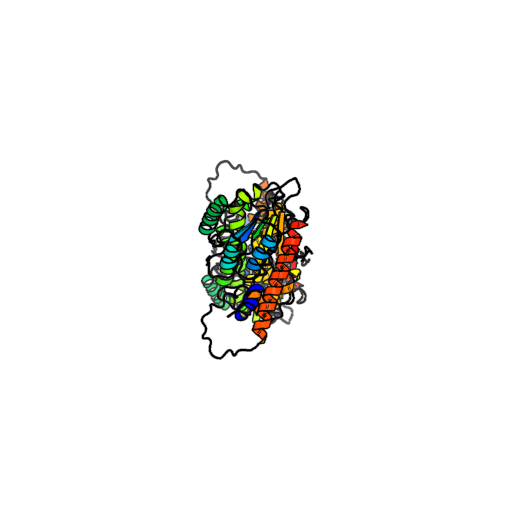1 19.922 20.281 1 98 102 ARG A N 1
ATOM 748 C CA . ARG A 1 102 ? -9.609 20.531 20.438 1 98 102 ARG A CA 1
ATOM 749 C C . ARG A 1 102 ? -9.586 21.641 21.469 1 98 102 ARG A C 1
ATOM 751 O O . ARG A 1 102 ? -10.398 22.578 21.391 1 98 102 ARG A O 1
ATOM 758 N N . GLU A 1 103 ? -8.695 21.625 22.375 1 97.62 103 GLU A N 1
ATOM 759 C CA . GLU A 1 103 ? -8.547 22.672 23.375 1 97.62 103 GLU A CA 1
ATOM 760 C C . GLU A 1 103 ? -7.879 23.906 22.781 1 97.62 103 GLU A C 1
ATOM 762 O O . GLU A 1 103 ? -8.008 25.016 23.312 1 97.62 103 GLU A O 1
ATOM 767 N N . LEU A 1 104 ? -7.207 23.719 21.703 1 97.12 104 LEU A N 1
ATOM 768 C CA . LEU A 1 104 ? -6.418 24.797 21.125 1 97.12 104 LEU A CA 1
ATOM 769 C C . LEU A 1 104 ? -7.18 25.484 19.984 1 97.12 104 LEU A C 1
ATOM 771 O O . LEU A 1 104 ? -6.902 26.641 19.656 1 97.12 104 LEU A O 1
ATOM 775 N N . THR A 1 105 ? -8.086 24.75 19.375 1 97.56 105 THR A N 1
ATOM 776 C CA . THR A 1 105 ? -8.797 25.297 18.219 1 97.56 105 THR A CA 1
ATOM 777 C C . THR A 1 105 ? -10.125 24.578 18.016 1 97.56 105 THR A C 1
ATOM 779 O O . THR A 1 105 ? -10.305 23.453 18.469 1 97.56 105 THR A O 1
ATOM 782 N N . SER A 1 106 ? -11.031 25.266 17.281 1 97 106 SER A N 1
ATOM 783 C CA . SER A 1 106 ? -12.344 24.688 17 1 97 106 SER A CA 1
ATOM 784 C C . SER A 1 106 ? -12.438 24.156 15.578 1 97 106 SER A C 1
ATOM 786 O O . SER A 1 106 ? -13.383 23.453 15.234 1 97 106 SER A O 1
ATOM 788 N N . SER A 1 107 ? -11.477 24.5 14.758 1 97.69 107 SER A N 1
ATOM 789 C CA . SER A 1 107 ? -11.484 24.047 13.375 1 97.69 107 SER A CA 1
ATOM 790 C C . SER A 1 107 ? -10.07 24.016 12.789 1 97.69 107 SER A C 1
ATOM 792 O O . SER A 1 107 ? -9.172 24.672 13.305 1 97.69 107 SER A O 1
ATOM 794 N N . ILE A 1 108 ? -9.914 23.172 11.828 1 98.31 108 ILE A N 1
ATOM 795 C CA . ILE A 1 108 ? -8.672 23.078 11.07 1 98.31 108 ILE A CA 1
ATOM 796 C C . ILE A 1 108 ? -8.945 23.344 9.594 1 98.31 108 ILE A C 1
ATOM 798 O O . ILE A 1 108 ? -9.797 22.688 8.984 1 98.31 108 ILE A O 1
ATOM 802 N N . ASP A 1 109 ? -8.203 24.312 9.047 1 97.88 109 ASP A N 1
ATOM 803 C CA . ASP A 1 109 ? -8.375 24.641 7.637 1 97.88 109 ASP A CA 1
ATOM 804 C C . ASP A 1 109 ? -7.496 23.75 6.754 1 97.88 109 ASP A C 1
ATOM 806 O O . ASP A 1 109 ? -7.879 23.406 5.637 1 97.88 109 ASP A O 1
ATOM 810 N N . ILE A 1 110 ? -6.277 23.469 7.227 1 98.38 110 ILE A N 1
ATOM 811 C CA . ILE A 1 110 ? -5.316 22.625 6.512 1 98.38 110 ILE A CA 1
ATOM 812 C C . ILE A 1 110 ? -4.758 21.562 7.453 1 98.38 110 ILE A C 1
ATOM 814 O O . ILE A 1 110 ? -4.215 21.891 8.516 1 98.38 110 ILE A O 1
ATOM 818 N N . LEU A 1 111 ? -4.977 20.312 7.133 1 98.81 111 LEU A N 1
ATOM 819 C CA . LEU A 1 111 ? -4.328 19.203 7.812 1 98.81 111 LEU A CA 1
ATOM 820 C C . LEU A 1 111 ? -3.232 18.594 6.941 1 98.81 111 LEU A C 1
ATOM 822 O O . LEU A 1 111 ? -3.496 18.156 5.824 1 98.81 111 LEU A O 1
ATOM 826 N N . ILE A 1 112 ? -2.016 18.641 7.438 1 98.75 112 ILE A N 1
ATOM 827 C CA . ILE A 1 112 ? -0.895 18.109 6.676 1 98.75 112 ILE A CA 1
ATOM 828 C C . ILE A 1 112 ? -0.393 16.828 7.34 1 98.75 112 ILE A C 1
ATOM 830 O O . ILE A 1 112 ? 0.253 16.875 8.391 1 98.75 112 ILE A O 1
ATOM 834 N N . ASN A 1 113 ? -0.739 15.703 6.723 1 98.75 113 ASN A N 1
ATOM 835 C CA . ASN A 1 113 ? -0.139 14.43 7.102 1 98.75 113 ASN A CA 1
ATOM 836 C C . ASN A 1 113 ? 1.286 14.305 6.57 1 98.75 113 ASN A C 1
ATOM 838 O O . ASN A 1 113 ? 1.502 13.773 5.477 1 98.75 113 ASN A O 1
ATOM 842 N N . ASN A 1 114 ? 2.211 14.703 7.402 1 97.44 114 ASN A N 1
ATOM 843 C CA . ASN A 1 114 ? 3.617 14.734 7.02 1 97.44 114 ASN A CA 1
ATOM 844 C C . ASN A 1 114 ? 4.406 13.617 7.695 1 97.44 114 ASN A C 1
ATOM 846 O O . ASN A 1 114 ? 5.445 13.188 7.188 1 97.44 114 ASN A O 1
ATOM 850 N N . ALA A 1 115 ? 3.893 13.18 8.867 1 96.94 115 ALA A N 1
ATOM 851 C CA . ALA A 1 115 ? 4.586 12.094 9.562 1 96.94 115 ALA A CA 1
ATOM 852 C C . ALA A 1 115 ? 4.766 10.883 8.641 1 96.94 115 ALA A C 1
ATOM 854 O O . ALA A 1 115 ? 3.816 10.445 7.992 1 96.94 115 ALA A O 1
ATOM 855 N N . GLY A 1 116 ? 5.902 10.398 8.523 1 94.5 116 GLY A N 1
ATOM 856 C CA . GLY A 1 116 ? 6.262 9.258 7.699 1 94.5 116 GLY A CA 1
ATOM 857 C C . GLY A 1 116 ? 7.672 8.758 7.949 1 94.5 116 GLY A C 1
ATOM 858 O O . GLY A 1 116 ? 8.469 9.438 8.594 1 94.5 116 GLY A O 1
ATOM 859 N N . VAL A 1 117 ? 7.949 7.586 7.445 1 92.25 117 VAL A N 1
ATOM 860 C CA . VAL A 1 117 ? 9.273 6.992 7.613 1 92.25 117 VAL A CA 1
ATOM 861 C C . VAL A 1 117 ? 9.734 6.379 6.297 1 92.25 117 VAL A C 1
ATOM 863 O O . VAL A 1 117 ? 8.922 5.887 5.512 1 92.25 117 VAL A O 1
ATOM 866 N N . LEU A 1 118 ? 10.953 6.457 6.133 1 88.94 118 LEU A N 1
ATOM 867 C CA . LEU A 1 118 ? 11.578 5.824 4.973 1 88.94 118 LEU A CA 1
ATOM 868 C C . LEU A 1 118 ? 11.797 4.336 5.223 1 88.94 118 LEU A C 1
ATOM 870 O O . LEU A 1 118 ? 11.555 3.512 4.336 1 88.94 118 LEU A O 1
ATOM 874 N N . ASN A 1 119 ? 12.32 4.051 6.441 1 86.56 119 ASN A N 1
ATOM 875 C CA . ASN A 1 119 ? 12.688 2.699 6.844 1 86.56 119 ASN A CA 1
ATOM 876 C C . ASN A 1 119 ? 12.68 2.543 8.359 1 86.56 119 ASN A C 1
ATOM 878 O O . ASN A 1 119 ? 12.492 3.52 9.086 1 86.56 119 ASN A O 1
ATOM 882 N N . PHE A 1 120 ? 12.781 1.282 8.781 1 84.38 120 PHE A N 1
ATOM 883 C CA . PHE A 1 120 ? 12.969 0.966 10.195 1 84.38 120 PHE A CA 1
ATOM 884 C C . PHE A 1 120 ? 14.289 0.239 10.414 1 84.38 120 PHE A C 1
ATOM 886 O O . PHE A 1 120 ? 15.305 0.864 10.742 1 84.38 120 PHE A O 1
ATOM 893 N N . ASN A 1 121 ? 14.32 -1.001 10.102 1 86.06 121 ASN A N 1
ATOM 894 C CA . ASN A 1 121 ? 15.469 -1.83 10.453 1 86.06 121 ASN A CA 1
ATOM 895 C C . ASN A 1 121 ? 16.344 -2.125 9.242 1 86.06 121 ASN A C 1
ATOM 897 O O . ASN A 1 121 ? 17.406 -2.727 9.367 1 86.06 121 ASN A O 1
ATOM 901 N N . HIS A 1 122 ? 15.93 -1.738 8.062 1 83.56 122 HIS A N 1
ATOM 902 C CA . HIS A 1 122 ? 16.672 -2.023 6.844 1 83.56 122 HIS A CA 1
ATOM 903 C C . HIS A 1 122 ? 17.297 -0.759 6.273 1 83.56 122 HIS A C 1
ATOM 905 O O . HIS A 1 122 ? 16.797 0.345 6.492 1 83.56 122 HIS A O 1
ATOM 911 N N . SER A 1 123 ? 18.391 -1.021 5.578 1 81.56 123 SER A N 1
ATOM 912 C CA . SER A 1 123 ? 19.016 0.065 4.828 1 81.56 123 SER A CA 1
ATOM 913 C C . SER A 1 123 ? 18.188 0.435 3.604 1 81.56 123 SER A C 1
ATOM 915 O O . SER A 1 123 ? 17.578 -0.433 2.971 1 81.56 123 SER A O 1
ATOM 917 N N . PRO A 1 124 ? 18.109 1.729 3.275 1 79.25 124 PRO A N 1
ATOM 918 C CA . PRO A 1 124 ? 17.438 2.135 2.033 1 79.25 124 PRO A CA 1
ATOM 919 C C . PRO A 1 124 ? 18.047 1.477 0.797 1 79.2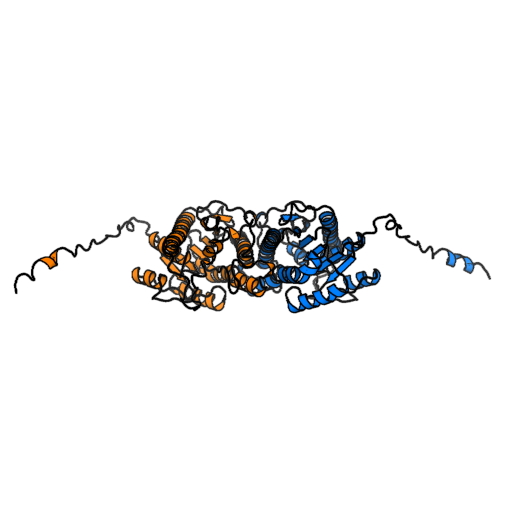5 124 PRO A C 1
ATOM 921 O O . PRO A 1 124 ? 17.438 1.479 -0.273 1 79.25 124 PRO A O 1
ATOM 924 N N . TYR A 1 125 ? 19.203 0.896 0.965 1 82.5 125 TYR A N 1
ATOM 925 C CA . TYR A 1 125 ? 19.922 0.326 -0.169 1 82.5 125 TYR A CA 1
ATOM 926 C C . TYR A 1 125 ? 19.781 -1.191 -0.192 1 82.5 125 TYR A C 1
ATOM 928 O O . TYR A 1 125 ? 20.312 -1.854 -1.089 1 82.5 125 TYR A O 1
ATOM 936 N N . ASP A 1 126 ? 19.094 -1.659 0.738 1 91.5 126 ASP A N 1
ATOM 937 C CA . ASP A 1 126 ? 18.891 -3.105 0.712 1 91.5 126 ASP A CA 1
ATOM 938 C C . ASP A 1 126 ? 18 -3.516 -0.458 1 91.5 126 ASP A C 1
ATOM 940 O O . ASP A 1 126 ? 16.938 -2.93 -0.672 1 91.5 126 ASP A O 1
ATOM 944 N N . PRO A 1 127 ? 18.531 -4.492 -1.208 1 94.81 127 PRO A N 1
ATOM 945 C CA . PRO A 1 127 ? 17.703 -4.984 -2.307 1 94.81 127 PRO A CA 1
ATOM 946 C C . PRO A 1 127 ? 16.406 -5.637 -1.82 1 94.81 127 PRO A C 1
ATOM 948 O O . PRO A 1 127 ? 16.328 -6.086 -0.674 1 94.81 127 PRO A O 1
ATOM 951 N N . VAL A 1 128 ? 15.445 -5.648 -2.713 1 96.44 128 VAL A N 1
ATOM 952 C CA . VAL A 1 128 ? 14.117 -6.137 -2.371 1 96.44 128 VAL A CA 1
ATOM 953 C C . VAL A 1 128 ? 14.203 -7.59 -1.901 1 96.44 128 VAL A C 1
ATOM 955 O O . VAL A 1 128 ? 13.438 -8.016 -1.03 1 96.44 128 VAL A O 1
ATOM 958 N N . MET A 1 129 ? 15.203 -8.391 -2.316 1 97.38 129 MET A N 1
ATOM 959 C CA . MET A 1 129 ? 15.367 -9.797 -1.942 1 97.38 129 MET A CA 1
ATOM 960 C C . MET A 1 129 ? 15.805 -9.922 -0.485 1 97.38 129 MET A C 1
ATOM 962 O O . MET A 1 129 ? 15.766 -11.016 0.085 1 97.38 129 MET A O 1
ATOM 966 N N . GLU A 1 130 ? 16.156 -8.805 0.106 1 97.06 130 GLU A N 1
ATOM 967 C CA . GLU A 1 130 ? 16.625 -8.828 1.486 1 97.06 130 GLU A CA 1
ATOM 968 C C . GLU A 1 130 ? 15.633 -8.148 2.424 1 97.06 130 GLU A C 1
ATOM 970 O O . GLU A 1 130 ? 15.805 -8.188 3.645 1 97.06 130 GLU A O 1
ATOM 975 N N . ILE A 1 131 ? 14.609 -7.555 1.888 1 97.56 131 ILE A N 1
ATOM 976 C CA . ILE A 1 131 ? 13.625 -6.836 2.686 1 97.56 131 ILE A CA 1
ATOM 977 C C . ILE A 1 131 ? 12.734 -7.832 3.428 1 97.56 131 ILE A C 1
ATOM 979 O O . ILE A 1 131 ? 12.242 -8.797 2.836 1 97.56 131 ILE A O 1
ATOM 983 N N . SER A 1 132 ? 12.516 -7.652 4.691 1 97.75 132 SER A N 1
ATOM 984 C CA . SER A 1 132 ? 11.641 -8.531 5.457 1 97.75 132 SER A CA 1
ATOM 985 C C . SER A 1 132 ? 10.188 -8.078 5.352 1 97.75 132 SER A C 1
ATOM 987 O O . SER A 1 132 ? 9.906 -6.895 5.145 1 97.75 132 SER A O 1
ATOM 989 N N . ALA A 1 133 ? 9.273 -9.055 5.566 1 97.88 133 ALA A N 1
ATOM 990 C CA . ALA A 1 133 ? 7.855 -8.727 5.621 1 97.88 133 ALA A CA 1
ATOM 991 C C . ALA A 1 133 ? 7.562 -7.746 6.754 1 97.88 133 ALA A C 1
ATOM 993 O O . ALA A 1 133 ? 6.707 -6.871 6.617 1 97.88 133 ALA A O 1
ATOM 994 N N . SER A 1 134 ? 8.25 -7.941 7.855 1 97.62 134 SER A N 1
ATOM 995 C CA . SER A 1 134 ? 8.055 -7.043 8.984 1 97.62 134 SER A CA 1
ATOM 996 C C . SER A 1 134 ? 8.406 -5.605 8.617 1 97.62 134 SER A C 1
ATOM 998 O O . SER A 1 134 ? 7.742 -4.664 9.07 1 97.62 134 SER A O 1
ATOM 1000 N N . GLU A 1 135 ? 9.461 -5.395 7.812 1 97.5 135 GLU A N 1
ATOM 1001 C CA . GLU A 1 135 ? 9.836 -4.059 7.352 1 97.5 135 GLU A CA 1
ATOM 1002 C C . GLU A 1 135 ? 8.734 -3.441 6.496 1 97.5 135 GLU A C 1
ATOM 1004 O O . GLU A 1 135 ? 8.398 -2.268 6.664 1 97.5 135 GLU A O 1
ATOM 1009 N N . MET A 1 136 ? 8.203 -4.258 5.586 1 98.31 136 MET A N 1
ATOM 1010 C CA . MET A 1 136 ? 7.086 -3.795 4.766 1 98.31 136 MET A CA 1
ATOM 1011 C C . MET A 1 136 ? 5.926 -3.328 5.637 1 98.31 136 MET A C 1
ATOM 1013 O O . MET A 1 136 ? 5.371 -2.252 5.414 1 98.31 136 MET A O 1
ATOM 1017 N N . MET A 1 137 ? 5.633 -4.129 6.652 1 98.38 137 MET A N 1
ATOM 1018 C CA . MET A 1 137 ? 4.484 -3.869 7.516 1 98.38 137 MET A CA 1
ATOM 1019 C C . MET A 1 137 ? 4.719 -2.627 8.367 1 98.38 137 MET A C 1
ATOM 1021 O O . MET A 1 137 ? 3.814 -1.803 8.531 1 98.38 137 MET A O 1
ATOM 1025 N N . ASP A 1 138 ? 5.859 -2.518 8.906 1 97.38 138 ASP A N 1
ATOM 1026 C CA . ASP A 1 138 ? 6.168 -1.407 9.805 1 97.38 138 ASP A CA 1
ATOM 1027 C C . ASP A 1 138 ? 6.094 -0.071 9.062 1 97.38 138 ASP A C 1
ATOM 1029 O O . ASP A 1 138 ? 5.52 0.894 9.57 1 97.38 138 ASP A O 1
ATOM 1033 N N . VAL A 1 139 ? 6.645 0.018 7.883 1 97.5 139 VAL A N 1
ATOM 1034 C CA . VAL A 1 139 ? 6.617 1.249 7.098 1 97.5 139 VAL A CA 1
ATOM 1035 C C . VAL A 1 139 ? 5.184 1.576 6.699 1 97.5 139 VAL A C 1
ATOM 1037 O O . VAL A 1 139 ? 4.758 2.732 6.77 1 97.5 139 VAL A O 1
ATOM 1040 N N . TYR A 1 140 ? 4.438 0.562 6.344 1 98.69 140 TYR A N 1
ATOM 1041 C CA . TYR A 1 140 ? 3.041 0.738 5.961 1 98.69 140 TYR A CA 1
ATOM 1042 C C . TYR A 1 140 ? 2.213 1.24 7.141 1 98.69 140 TYR A C 1
ATOM 1044 O O . TYR A 1 140 ? 1.32 2.072 6.969 1 98.69 140 TYR A O 1
ATOM 1052 N N . ARG A 1 141 ? 2.465 0.752 8.328 1 98.56 141 ARG A N 1
ATOM 1053 C CA . ARG A 1 141 ? 1.748 1.133 9.539 1 98.56 141 ARG A CA 1
ATOM 1054 C C . ARG A 1 141 ? 1.854 2.633 9.789 1 98.56 141 ARG A C 1
ATOM 1056 O O . ARG A 1 141 ? 0.867 3.279 10.148 1 98.56 141 ARG A O 1
ATOM 1063 N N . VAL A 1 142 ? 2.945 3.162 9.508 1 98.06 142 VAL A N 1
ATOM 1064 C CA . VAL A 1 142 ? 3.172 4.574 9.781 1 98.06 142 VAL A CA 1
ATOM 1065 C C . VAL A 1 142 ? 2.695 5.414 8.602 1 98.06 142 VAL A C 1
ATOM 1067 O O . VAL A 1 142 ? 1.874 6.32 8.766 1 98.06 142 VAL A O 1
ATOM 1070 N N . ASN A 1 143 ? 3.104 5.074 7.41 1 98.19 143 ASN A N 1
ATOM 1071 C CA . ASN A 1 143 ? 2.938 5.945 6.25 1 98.19 143 ASN A CA 1
ATOM 1072 C C . ASN A 1 143 ? 1.504 5.914 5.727 1 98.19 143 ASN A C 1
ATOM 1074 O O . ASN A 1 143 ? 1.038 6.879 5.121 1 98.19 143 ASN A O 1
ATOM 1078 N N . VAL A 1 144 ? 0.817 4.789 5.918 1 98.81 144 VAL A N 1
ATOM 1079 C CA . VAL A 1 144 ? -0.507 4.652 5.32 1 98.81 144 VAL A CA 1
ATOM 1080 C C . VAL A 1 144 ? -1.562 4.543 6.418 1 98.81 144 VAL A C 1
ATOM 1082 O O . VAL A 1 144 ? -2.441 5.398 6.535 1 98.81 144 VAL A O 1
ATOM 1085 N N . ALA A 1 145 ? -1.383 3.533 7.301 1 98.69 145 ALA A N 1
ATOM 1086 C CA . ALA A 1 145 ? -2.361 3.373 8.375 1 98.69 145 ALA A CA 1
ATOM 1087 C C . ALA A 1 145 ? -2.34 4.57 9.32 1 98.69 145 ALA A C 1
ATOM 1089 O O . ALA A 1 145 ? -3.377 4.961 9.859 1 98.69 145 ALA A O 1
ATOM 1090 N N . GLY A 1 146 ? -1.15 5.152 9.547 1 98.75 146 GLY A N 1
ATOM 1091 C CA . GLY A 1 146 ? -1.044 6.355 10.352 1 98.75 146 GLY A CA 1
ATOM 1092 C C . GLY A 1 146 ? -1.804 7.531 9.766 1 98.75 146 GLY A C 1
ATOM 1093 O O . GLY A 1 146 ? -2.492 8.258 10.492 1 98.75 146 GLY A O 1
ATOM 1094 N N . CYS A 1 147 ? -1.686 7.719 8.438 1 98.75 147 CYS A N 1
ATOM 1095 C CA . CYS A 1 147 ? -2.438 8.758 7.742 1 98.75 147 CYS A CA 1
ATOM 1096 C C . CYS A 1 147 ? -3.938 8.531 7.887 1 98.75 147 CYS A C 1
ATOM 1098 O O . CYS A 1 147 ? -4.695 9.484 8.102 1 98.75 147 CYS A O 1
ATOM 1100 N N . LEU A 1 148 ? -4.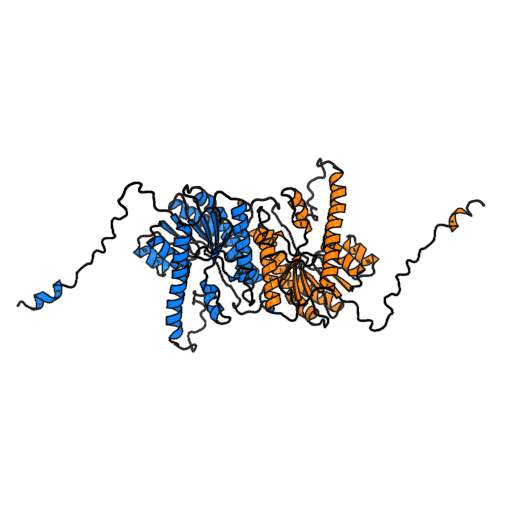375 7.273 7.734 1 98.88 148 LEU A N 1
ATOM 1101 C CA . LEU A 1 148 ? -5.777 6.926 7.914 1 98.88 148 LEU A CA 1
ATOM 1102 C C . LEU A 1 148 ? -6.258 7.312 9.312 1 98.88 148 LEU A C 1
ATOM 1104 O O . LEU A 1 148 ? -7.297 7.961 9.453 1 98.88 148 LEU A O 1
ATOM 1108 N N . ASN A 1 149 ? -5.508 6.965 10.352 1 98.88 149 ASN A N 1
ATOM 1109 C CA . ASN A 1 149 ? -5.852 7.262 11.742 1 98.88 149 ASN A CA 1
ATOM 1110 C C . ASN A 1 149 ? -6.062 8.758 11.961 1 98.88 149 ASN A C 1
ATOM 1112 O O . ASN A 1 149 ? -7.09 9.172 12.5 1 98.88 149 ASN A O 1
ATOM 1116 N N . VAL A 1 150 ? -5.098 9.523 11.508 1 98.94 150 VAL A N 1
ATOM 1117 C CA . VAL A 1 150 ? -5.129 10.961 11.758 1 98.94 150 VAL A CA 1
ATOM 1118 C C . VAL A 1 150 ? -6.297 11.594 11.008 1 98.94 150 VAL A C 1
ATOM 1120 O O . VAL A 1 150 ? -7.059 12.375 11.57 1 98.94 150 VAL A O 1
ATOM 1123 N N . THR A 1 151 ? -6.43 11.242 9.703 1 98.88 151 THR A N 1
ATOM 1124 C CA . THR A 1 151 ? -7.48 11.82 8.867 1 98.88 151 THR A CA 1
ATOM 1125 C C . THR A 1 151 ? -8.859 11.516 9.453 1 98.88 151 THR A C 1
ATOM 1127 O O . THR A 1 151 ? -9.695 12.414 9.578 1 98.88 151 THR A O 1
ATOM 1130 N N . GLN A 1 152 ? -9.078 10.281 9.875 1 98.81 152 GLN A N 1
ATOM 1131 C CA . GLN A 1 152 ? -10.375 9.891 10.414 1 98.81 152 GLN A CA 1
ATOM 1132 C C . GLN A 1 152 ? -10.656 10.609 11.727 1 98.81 152 GLN A C 1
ATOM 1134 O O . GLN A 1 152 ? -11.734 11.188 11.898 1 98.81 152 GLN A O 1
ATOM 1139 N N . VAL A 1 153 ? -9.742 10.633 12.633 1 98.88 153 VAL A N 1
ATOM 1140 C CA . VAL A 1 153 ? -9.969 11.133 13.984 1 98.88 153 VAL A CA 1
ATOM 1141 C C . VAL A 1 153 ? -10.094 12.656 13.953 1 98.88 153 VAL A C 1
ATOM 1143 O O . VAL A 1 153 ? -10.883 13.242 14.695 1 98.88 153 VAL A O 1
ATOM 1146 N N . PHE A 1 154 ? -9.398 13.352 13.055 1 98.88 154 PHE A N 1
ATOM 1147 C CA . PHE A 1 154 ? -9.352 14.805 13.039 1 98.88 154 PHE A CA 1
ATOM 1148 C C . PHE A 1 154 ? -10.414 15.375 12.109 1 98.88 154 PHE A C 1
ATOM 1150 O O . PHE A 1 154 ? -10.57 16.594 12.008 1 98.88 154 PHE A O 1
ATOM 1157 N N . MET A 1 155 ? -11.156 14.492 11.414 1 98.69 155 MET A N 1
ATOM 1158 C CA . MET A 1 155 ? -12.094 14.922 10.391 1 98.69 155 MET A CA 1
ATOM 1159 C C . MET A 1 155 ? -13.125 15.891 10.961 1 98.69 155 MET A C 1
ATOM 1161 O O . MET A 1 155 ? -13.484 16.875 10.312 1 98.69 155 MET A O 1
ATOM 1165 N N . PRO A 1 156 ? -13.586 15.688 12.211 1 98.38 156 PRO A N 1
ATOM 1166 C CA . PRO A 1 156 ? -14.562 16.641 12.734 1 98.38 156 PRO A CA 1
ATOM 1167 C C . PRO A 1 156 ? -14.016 18.062 12.812 1 98.38 156 PRO A C 1
ATOM 1169 O O . PRO A 1 156 ? -14.742 19.016 12.516 1 98.38 156 PRO A O 1
ATOM 1172 N N . LEU A 1 157 ? -12.789 18.266 13.164 1 98.62 157 LEU A N 1
ATOM 1173 C CA . LEU A 1 157 ? -12.188 19.594 13.203 1 98.62 157 LEU A CA 1
ATOM 1174 C C . LEU A 1 157 ? -11.984 20.156 11.797 1 98.62 157 LEU A C 1
ATOM 1176 O O . LEU A 1 157 ? -12.094 21.359 11.586 1 98.62 157 LEU A O 1
ATOM 1180 N N . VAL A 1 158 ? -11.695 19.25 10.844 1 98.5 158 VAL A N 1
ATOM 1181 C CA . VAL A 1 158 ? -11.477 19.656 9.453 1 98.5 158 VAL A CA 1
ATOM 1182 C C . VAL A 1 158 ? -12.805 20.078 8.828 1 98.5 158 VAL A C 1
ATOM 1184 O O . VAL A 1 158 ? -12.883 21.141 8.195 1 98.5 158 VAL A O 1
ATOM 1187 N N . GLN A 1 159 ? -13.812 19.297 9.078 1 97.12 159 GLN A N 1
ATOM 1188 C CA . GLN A 1 159 ? -15.125 19.578 8.492 1 97.12 159 GLN A CA 1
ATOM 1189 C C . GLN A 1 159 ? -15.766 20.797 9.125 1 97.12 159 GLN A C 1
ATOM 1191 O O . GLN A 1 159 ? -16.703 21.375 8.57 1 97.12 159 GLN A O 1
ATOM 1196 N N . ALA A 1 160 ? -15.289 21.188 10.273 1 97.06 160 ALA A N 1
ATOM 1197 C CA . ALA A 1 160 ? -15.805 22.375 10.961 1 97.06 160 ALA A CA 1
ATOM 1198 C C . ALA A 1 160 ? -15.336 23.656 10.281 1 97.06 160 ALA A C 1
ATOM 1200 O O . ALA A 1 160 ? -15.867 24.734 10.539 1 97.06 160 ALA A O 1
ATOM 1201 N N . SER A 1 161 ? -14.312 23.516 9.375 1 95.06 161 SER A N 1
ATOM 1202 C CA . SER A 1 161 ? -13.836 24.688 8.648 1 95.06 161 SER A CA 1
ATOM 1203 C C . SER A 1 161 ? -14.828 25.109 7.566 1 95.06 161 SER A C 1
ATOM 1205 O O . SER A 1 161 ? -15.359 24.266 6.848 1 95.06 161 SER A O 1
ATOM 1207 N N . TYR A 1 162 ? -15.078 26.359 7.383 1 88.62 162 TYR A N 1
ATOM 1208 C CA . TYR A 1 162 ? -15.969 26.891 6.363 1 88.62 162 TYR A CA 1
ATOM 1209 C C . TYR A 1 162 ? -15.188 27.453 5.18 1 88.62 162 TYR A C 1
ATOM 1211 O O . TYR A 1 162 ? -15.75 28.094 4.301 1 88.62 162 TYR A O 1
ATOM 1219 N N . ARG A 1 163 ? -13.898 27.25 5.156 1 85.88 163 ARG A N 1
ATOM 1220 C CA . ARG A 1 163 ? -13.023 27.844 4.152 1 85.88 163 ARG A CA 1
ATOM 1221 C C . ARG A 1 163 ? -12.445 26.766 3.232 1 85.88 163 ARG A C 1
ATOM 1223 O O . ARG A 1 163 ? -11.25 26.766 2.945 1 85.88 163 ARG A O 1
ATOM 1230 N N . HIS A 1 164 ? -13.234 25.766 2.811 1 87.56 164 HIS A N 1
ATOM 1231 C CA . HIS A 1 164 ? -12.789 24.703 1.919 1 87.56 164 HIS A CA 1
ATOM 1232 C C . HIS A 1 164 ? -11.602 23.938 2.514 1 87.56 164 HIS A C 1
ATOM 1234 O O . HIS A 1 164 ? -10.477 24.062 2.025 1 87.56 164 HIS A O 1
ATOM 1240 N N . PRO A 1 165 ? -11.812 23.141 3.477 1 96.25 165 PRO A N 1
ATOM 1241 C CA . PRO A 1 165 ? -10.727 22.453 4.18 1 96.25 165 PRO A CA 1
ATOM 1242 C C . PRO A 1 165 ? -9.938 21.516 3.268 1 96.25 165 PRO A C 1
ATOM 1244 O O . PRO A 1 165 ? -10.5 20.906 2.355 1 96.25 165 PRO A O 1
ATOM 1247 N N . THR A 1 166 ? -8.633 21.516 3.467 1 97.69 166 THR A N 1
ATOM 1248 C CA . THR A 1 166 ? -7.703 20.766 2.629 1 97.69 166 THR A CA 1
ATOM 1249 C C . THR A 1 166 ? -6.844 19.844 3.477 1 97.69 166 THR A C 1
ATOM 1251 O O . THR A 1 166 ? -6.367 20.219 4.547 1 97.69 166 THR A O 1
ATOM 1254 N N . ILE A 1 167 ? -6.766 18.609 3.033 1 98.56 167 ILE A N 1
ATOM 1255 C CA . ILE A 1 167 ? -5.844 17.656 3.637 1 98.56 167 ILE A CA 1
ATOM 1256 C C . ILE A 1 167 ? -4.734 17.312 2.646 1 98.56 167 ILE A C 1
ATOM 1258 O O . ILE A 1 167 ? -5.008 16.906 1.517 1 98.56 167 ILE A O 1
ATOM 1262 N N . LEU A 1 168 ? -3.49 17.594 3.051 1 98.19 168 LEU A N 1
ATOM 1263 C CA . LEU A 1 168 ? -2.314 17.234 2.268 1 98.19 168 LEU A CA 1
ATOM 1264 C C . LEU A 1 168 ? -1.64 15.984 2.84 1 98.19 168 LEU A C 1
ATOM 1266 O O . LEU A 1 168 ? -1.269 15.961 4.016 1 98.19 168 LEU A O 1
ATOM 1270 N N . ASN A 1 169 ? -1.575 14.961 2.041 1 98.06 169 ASN A N 1
ATOM 1271 C CA . ASN A 1 169 ? -0.758 13.789 2.363 1 98.06 169 ASN A CA 1
ATOM 1272 C C . ASN A 1 169 ? 0.609 13.867 1.689 1 98.06 169 ASN A C 1
ATOM 1274 O O . ASN A 1 169 ? 0.705 13.812 0.462 1 98.06 169 ASN A O 1
ATOM 1278 N N . ILE A 1 170 ? 1.63 13.977 2.51 1 96.06 170 ILE A N 1
ATOM 1279 C CA . ILE A 1 170 ? 2.961 14.102 1.929 1 96.06 170 ILE A CA 1
ATOM 1280 C C . ILE A 1 170 ? 3.432 12.75 1.406 1 96.06 170 ILE A C 1
ATOM 1282 O O . ILE A 1 170 ? 3.73 11.844 2.189 1 96.06 170 ILE A O 1
ATOM 1286 N N . SER A 1 171 ? 3.479 12.672 0.132 1 94.38 171 SER A N 1
ATOM 1287 C CA . SER A 1 171 ? 3.963 11.492 -0.566 1 94.38 171 SER A CA 1
ATOM 1288 C C . SER A 1 171 ? 5.395 11.688 -1.062 1 94.38 171 SER A C 1
ATOM 1290 O O . SER A 1 171 ? 6.242 12.203 -0.333 1 94.38 171 SER A O 1
ATOM 1292 N N . SER A 1 172 ? 5.711 11.086 -2.15 1 88.19 172 SER A N 1
ATOM 1293 C CA . SER A 1 172 ? 7.035 11.117 -2.766 1 88.19 172 SER A CA 1
ATOM 1294 C C . SER A 1 172 ? 6.969 10.758 -4.246 1 88.19 172 SER A C 1
ATOM 1296 O O . SER A 1 172 ? 6.117 9.961 -4.656 1 88.19 172 SER A O 1
ATOM 1298 N N . PRO A 1 173 ? 7.887 11.383 -4.996 1 84.94 173 PRO A N 1
ATOM 1299 C CA . PRO A 1 173 ? 7.977 10.875 -6.367 1 84.94 173 PRO A CA 1
ATOM 1300 C C . PRO A 1 173 ? 8.25 9.375 -6.422 1 84.94 173 PRO A C 1
ATOM 1302 O O . PRO A 1 173 ? 7.895 8.719 -7.406 1 84.94 173 PRO A O 1
ATOM 1305 N N . LEU A 1 174 ? 8.789 8.867 -5.41 1 86.25 174 LEU A N 1
ATOM 1306 C CA . LEU A 1 174 ? 9.094 7.441 -5.328 1 86.25 174 LEU A CA 1
ATOM 1307 C C . LEU A 1 174 ? 7.816 6.625 -5.164 1 86.25 174 LEU A C 1
ATOM 1309 O O . LEU A 1 174 ? 7.844 5.395 -5.281 1 86.25 174 LEU A O 1
ATOM 1313 N N . GLY A 1 175 ? 6.738 7.289 -4.906 1 88.94 175 GLY A N 1
ATOM 1314 C CA . GLY A 1 175 ? 5.449 6.621 -4.844 1 88.94 175 GLY A CA 1
ATOM 1315 C C . GLY A 1 175 ? 4.746 6.559 -6.188 1 88.94 175 GLY A C 1
ATOM 1316 O O . GLY A 1 175 ? 3.66 5.98 -6.297 1 88.94 175 GLY A O 1
ATOM 1317 N N . SER A 1 176 ? 5.398 7.18 -7.176 1 84.69 176 SER A N 1
ATOM 1318 C CA . SER A 1 176 ? 4.836 7.16 -8.523 1 84.69 176 SER A CA 1
ATOM 1319 C C . SER A 1 176 ? 5.254 5.902 -9.273 1 84.69 176 SER A C 1
ATOM 1321 O O . SER A 1 176 ? 6.445 5.648 -9.469 1 84.69 176 SER A O 1
ATOM 1323 N N . LEU A 1 177 ? 4.301 5.148 -9.672 1 81.31 177 LEU A N 1
ATOM 1324 C CA . LEU A 1 177 ? 4.586 3.949 -10.453 1 81.31 177 LEU A CA 1
ATOM 1325 C C . LEU A 1 177 ? 5.23 4.309 -11.781 1 81.31 177 LEU A C 1
ATOM 1327 O O . LEU A 1 177 ? 6.102 3.584 -12.273 1 81.31 177 LEU A O 1
ATOM 1331 N N . GLY A 1 178 ? 4.832 5.422 -12.297 1 75.94 178 GLY A N 1
ATOM 1332 C CA . GLY A 1 178 ? 5.336 5.844 -13.594 1 75.94 178 GLY A CA 1
ATOM 1333 C C . GLY A 1 178 ? 6.781 6.305 -13.547 1 75.94 178 GLY A C 1
ATOM 1334 O O . GLY A 1 178 ? 7.516 6.156 -14.523 1 75.94 178 GLY A O 1
ATOM 1335 N N . LEU A 1 179 ? 7.23 6.77 -12.43 1 71.75 179 LEU A N 1
ATOM 1336 C CA . LEU A 1 179 ? 8.562 7.355 -12.336 1 71.75 179 LEU A CA 1
ATOM 1337 C C . LEU A 1 179 ? 9.555 6.363 -11.742 1 71.75 179 LEU A C 1
ATOM 1339 O O . LEU A 1 179 ? 10.758 6.633 -11.695 1 71.75 179 LEU A O 1
ATOM 1343 N N . ASN A 1 180 ? 9.055 5.27 -11.234 1 69.62 180 ASN A N 1
ATOM 1344 C CA . ASN A 1 180 ? 9.969 4.301 -10.625 1 69.62 180 ASN A CA 1
ATOM 1345 C C . ASN A 1 180 ? 10.789 3.572 -11.68 1 69.62 180 ASN A C 1
ATOM 1347 O O . ASN A 1 180 ? 10.266 2.725 -12.406 1 69.62 180 ASN A O 1
ATOM 1351 N N . GLN A 1 181 ? 12.125 3.916 -11.758 1 68.56 181 GLN A N 1
ATOM 1352 C CA . GLN A 1 181 ? 12.984 3.248 -12.727 1 68.56 181 GLN A CA 1
ATOM 1353 C C . GLN A 1 181 ? 14.109 2.482 -12.031 1 68.56 181 GLN A C 1
ATOM 1355 O O . GLN A 1 181 ? 14.836 1.72 -12.68 1 68.56 181 GLN A O 1
ATOM 1360 N N . GLY A 1 182 ? 14.336 2.637 -10.773 1 69.88 182 GLY A N 1
ATOM 1361 C CA . GLY A 1 182 ? 15.594 2.158 -10.211 1 69.88 182 GLY A CA 1
ATOM 1362 C C . GLY A 1 182 ? 15.398 1.08 -9.164 1 69.88 182 GLY A C 1
ATOM 1363 O O . GLY A 1 182 ? 16.359 0.399 -8.781 1 69.88 182 GLY A O 1
ATOM 1364 N N . GLY A 1 183 ? 14.367 0.836 -8.617 1 81.81 183 GLY A N 1
ATOM 1365 C CA . GLY A 1 183 ? 14.195 -0.143 -7.559 1 81.81 183 GLY A CA 1
ATOM 1366 C C . GLY A 1 183 ? 14.602 0.38 -6.191 1 81.81 183 GLY A C 1
ATOM 1367 O O . GLY A 1 183 ? 14.523 1.583 -5.934 1 81.81 183 GLY A O 1
ATOM 1368 N N . TYR A 1 184 ? 14.922 -0.554 -5.211 1 86.5 184 TYR A N 1
ATOM 1369 C CA . TYR A 1 184 ? 15.281 -0.275 -3.826 1 86.5 184 TYR A CA 1
ATOM 1370 C C . TYR A 1 184 ? 14.156 0.445 -3.102 1 86.5 184 TYR A C 1
ATOM 1372 O O . TYR A 1 184 ? 13.172 0.852 -3.723 1 86.5 184 TYR A O 1
ATOM 1380 N N . LEU A 1 185 ? 14.258 0.542 -1.84 1 91.06 185 LEU A N 1
ATOM 1381 C CA . LEU A 1 185 ? 13.289 1.236 -1.001 1 91.06 185 LEU A CA 1
ATOM 1382 C C . LEU A 1 185 ? 11.891 0.656 -1.192 1 91.06 185 LEU A C 1
ATOM 1384 O O . LEU A 1 185 ? 10.906 1.396 -1.219 1 91.06 185 LEU A O 1
ATOM 1388 N N . ALA A 1 186 ? 11.867 -0.602 -1.335 1 94.38 186 ALA A N 1
ATOM 1389 C CA . ALA A 1 186 ? 10.602 -1.258 -1.649 1 94.38 186 ALA A CA 1
ATOM 1390 C C . ALA A 1 186 ? 9.531 -0.926 -0.606 1 94.38 186 ALA A C 1
ATOM 1392 O O . ALA A 1 186 ? 8.414 -0.536 -0.953 1 94.38 186 ALA A O 1
ATOM 1393 N N . PRO A 1 187 ? 9.898 -1.011 0.734 1 96.69 187 PRO A N 1
ATOM 1394 C CA . PRO A 1 187 ? 8.852 -0.69 1.713 1 96.69 187 PRO A CA 1
ATOM 1395 C C . PRO A 1 187 ? 8.328 0.738 1.571 1 96.69 187 PRO A C 1
ATOM 1397 O O . PRO A 1 187 ? 7.121 0.967 1.64 1 96.69 187 PRO A O 1
ATOM 1400 N N . TYR A 1 188 ? 9.203 1.657 1.305 1 94.69 188 TYR A N 1
ATOM 1401 C CA . TYR A 1 188 ? 8.828 3.061 1.182 1 94.69 188 TYR A CA 1
ATOM 1402 C C . TYR A 1 188 ? 8.047 3.307 -0.105 1 94.69 188 TYR A C 1
ATOM 1404 O O . TYR A 1 188 ? 6.973 3.912 -0.082 1 94.69 188 TYR A O 1
ATOM 1412 N N . ARG A 1 189 ? 8.555 2.861 -1.226 1 92.94 189 ARG A N 1
ATOM 1413 C CA . ARG A 1 189 ? 7.891 3.029 -2.514 1 92.94 189 ARG A CA 1
ATOM 1414 C C . ARG A 1 189 ? 6.48 2.447 -2.482 1 92.94 189 ARG A C 1
ATOM 1416 O O . ARG A 1 189 ? 5.527 3.094 -2.924 1 92.94 189 ARG A O 1
ATOM 1423 N N . CYS A 1 190 ? 6.387 1.244 -1.96 1 96.56 190 CYS A N 1
ATOM 1424 C CA . CYS A 1 190 ? 5.086 0.595 -1.882 1 96.56 190 CYS A CA 1
ATOM 1425 C C . CYS A 1 190 ? 4.137 1.382 -0.983 1 96.56 190 CYS A C 1
ATOM 1427 O O . CYS A 1 190 ? 2.969 1.576 -1.324 1 96.56 190 CYS A O 1
ATOM 1429 N N . SER A 1 191 ? 4.598 1.85 0.156 1 97.56 191 SER A N 1
ATOM 1430 C CA . SER A 1 191 ? 3.754 2.598 1.081 1 97.56 191 SER A CA 1
ATOM 1431 C C . SER A 1 191 ? 3.277 3.906 0.458 1 97.56 191 SER A C 1
ATOM 1433 O O . SER A 1 191 ? 2.119 4.293 0.627 1 97.56 191 SER A O 1
ATOM 1435 N N . LYS A 1 192 ? 4.156 4.582 -0.247 1 95.31 192 LYS A N 1
ATOM 1436 C CA . LYS A 1 192 ? 3.779 5.871 -0.824 1 95.31 192 LYS A CA 1
ATOM 1437 C C . LYS A 1 192 ? 2.84 5.684 -2.012 1 95.31 192 LYS A C 1
ATOM 1439 O O . LYS A 1 192 ? 1.957 6.516 -2.246 1 95.31 192 LYS A O 1
ATOM 1444 N N . ALA A 1 193 ? 2.984 4.605 -2.768 1 95.06 193 ALA A N 1
ATOM 1445 C CA . ALA A 1 193 ? 1.983 4.281 -3.781 1 95.06 193 ALA A CA 1
ATOM 1446 C C . ALA A 1 193 ? 0.617 4.047 -3.146 1 95.06 193 ALA A C 1
ATOM 1448 O O . ALA A 1 193 ? -0.4 4.531 -3.646 1 95.06 193 ALA A O 1
ATOM 1449 N N . ALA A 1 194 ? 0.633 3.299 -2.088 1 97.62 194 ALA A N 1
ATOM 1450 C CA . ALA A 1 194 ? -0.606 3.039 -1.36 1 97.62 194 ALA A CA 1
ATOM 1451 C C . ALA A 1 194 ? -1.194 4.332 -0.802 1 97.62 194 ALA A C 1
ATOM 1453 O O . ALA A 1 194 ? -2.414 4.523 -0.812 1 97.62 194 ALA A O 1
ATOM 1454 N N . LEU A 1 195 ? -0.351 5.207 -0.326 1 97.56 195 LEU A N 1
ATOM 1455 C CA . LEU A 1 195 ? -0.796 6.492 0.204 1 97.56 195 LEU A CA 1
ATOM 1456 C C . LEU A 1 195 ? -1.475 7.324 -0.881 1 97.56 195 LEU A C 1
ATOM 1458 O O . LEU A 1 195 ? -2.484 7.98 -0.624 1 97.56 195 LEU A O 1
ATOM 1462 N N . ASN A 1 196 ? -0.88 7.34 -2.057 1 95.44 196 ASN A N 1
ATOM 1463 C CA . ASN A 1 196 ? -1.504 8.031 -3.18 1 95.44 196 ASN A CA 1
ATOM 1464 C C . ASN A 1 196 ? -2.908 7.5 -3.453 1 95.44 196 ASN A C 1
ATOM 1466 O O . ASN A 1 196 ? -3.834 8.281 -3.688 1 95.44 196 ASN A O 1
ATOM 1470 N N . MET A 1 197 ? -3.029 6.199 -3.355 1 95.25 197 MET A N 1
ATOM 1471 C CA . MET A 1 197 ? -4.336 5.59 -3.572 1 95.25 197 MET A CA 1
ATOM 1472 C C . MET A 1 197 ? -5.305 5.965 -2.457 1 95.25 197 MET A C 1
ATOM 1474 O O . MET A 1 197 ? -6.477 6.25 -2.715 1 95.25 197 MET A O 1
ATOM 1478 N N . LEU A 1 198 ? -4.855 5.957 -1.28 1 97.12 198 LEU A N 1
ATOM 1479 C CA . LEU A 1 198 ? -5.688 6.34 -0.145 1 97.12 198 LEU A CA 1
ATOM 1480 C C . LEU A 1 198 ? -6.191 7.773 -0.299 1 97.12 198 LEU A C 1
ATOM 1482 O O . LEU A 1 198 ? -7.355 8.055 -0.015 1 97.12 198 LEU A O 1
ATOM 1486 N N . THR A 1 199 ? -5.297 8.633 -0.76 1 96.56 199 THR A N 1
ATOM 1487 C CA . THR A 1 199 ? -5.656 10.023 -1.01 1 96.56 199 THR A CA 1
ATOM 1488 C C . THR A 1 199 ? -6.812 10.117 -2.002 1 96.56 199 THR A C 1
ATOM 1490 O O . THR A 1 199 ? -7.785 10.836 -1.764 1 96.56 199 THR A O 1
ATOM 1493 N N . LYS A 1 200 ? -6.66 9.391 -3.041 1 94.25 200 LYS A N 1
ATOM 1494 C CA . LYS A 1 200 ? -7.699 9.391 -4.066 1 94.25 200 LYS A CA 1
ATOM 1495 C C . LYS A 1 200 ? -9.008 8.828 -3.525 1 94.25 200 LYS A C 1
ATOM 1497 O O . LYS A 1 200 ? -10.086 9.328 -3.852 1 94.25 200 LYS A O 1
ATOM 1502 N N . THR A 1 201 ? -8.922 7.809 -2.729 1 94.31 201 THR A N 1
ATOM 1503 C CA . THR A 1 201 ? -10.117 7.188 -2.156 1 94.31 201 THR A CA 1
ATOM 1504 C C . THR A 1 201 ? -10.844 8.156 -1.23 1 94.31 201 THR A C 1
ATOM 1506 O O . THR A 1 201 ? -12.062 8.312 -1.319 1 94.31 201 THR A O 1
ATOM 1509 N N . PHE A 1 202 ? -10.156 8.82 -0.366 1 96.75 202 PHE A N 1
ATOM 1510 C CA . PHE A 1 202 ? -10.758 9.836 0.489 1 96.75 202 PHE A CA 1
ATOM 1511 C C . PHE A 1 202 ? -11.445 10.914 -0.347 1 96.75 202 PHE A C 1
ATOM 1513 O O . PHE A 1 202 ? -12.578 11.297 -0.068 1 96.75 202 PHE A O 1
ATOM 1520 N N . ALA A 1 203 ? -10.734 11.414 -1.35 1 95.12 203 ALA A N 1
ATOM 1521 C CA . ALA A 1 203 ? -11.258 12.484 -2.193 1 95.12 203 ALA A CA 1
ATOM 1522 C C . ALA A 1 203 ? -12.57 12.07 -2.857 1 95.12 203 ALA A C 1
ATOM 1524 O O . ALA A 1 203 ? -13.484 12.883 -2.994 1 95.12 203 ALA A O 1
ATOM 1525 N N . SER A 1 204 ? -12.594 10.82 -3.271 1 91.88 204 SER A N 1
ATOM 1526 C CA . SER A 1 204 ? -13.781 10.312 -3.953 1 91.88 204 SER A CA 1
ATOM 1527 C C . SER A 1 204 ? -14.969 10.227 -3.002 1 91.88 204 SER A C 1
ATOM 1529 O O . SER A 1 204 ? -16.109 10.484 -3.396 1 91.88 204 SER A O 1
ATOM 1531 N N . GLU A 1 205 ? -14.711 9.945 -1.749 1 93.88 205 GLU A N 1
ATOM 1532 C CA . GLU A 1 205 ? -15.789 9.68 -0.808 1 93.88 205 GLU A CA 1
ATOM 1533 C C . GLU A 1 205 ? -16.172 10.938 -0.028 1 93.88 205 GLU A C 1
ATOM 1535 O O . GLU A 1 205 ? -17.25 11.016 0.547 1 93.88 205 GLU A O 1
ATOM 1540 N N . MET A 1 206 ? -15.242 11.852 -0.022 1 94.31 206 MET A N 1
ATOM 1541 C CA . MET A 1 206 ? -15.469 13.078 0.746 1 94.31 206 MET A CA 1
ATOM 1542 C C . MET A 1 206 ? -15.227 14.312 -0.117 1 94.31 206 MET A C 1
ATOM 1544 O O . MET A 1 206 ? -14.273 15.055 0.108 1 94.31 206 MET A O 1
ATOM 1548 N N . PRO A 1 207 ? -16.141 14.633 -0.965 1 91.88 207 PRO A N 1
ATOM 1549 C CA . PRO A 1 207 ? -15.938 15.719 -1.919 1 91.88 207 PRO A CA 1
ATOM 1550 C C . PRO A 1 207 ? -15.922 17.094 -1.252 1 91.88 207 PRO A C 1
ATOM 1552 O O . PRO A 1 207 ? -15.523 18.078 -1.871 1 91.88 207 PRO A O 1
ATOM 1555 N N . SER A 1 208 ? -16.359 17.188 -0.009 1 94.19 208 SER A N 1
ATOM 1556 C CA . SER A 1 208 ? -16.406 18.469 0.686 1 94.19 208 SER A CA 1
ATOM 1557 C C . SER A 1 208 ? -15.016 18.875 1.187 1 94.19 208 SER A C 1
ATOM 1559 O O . SER A 1 208 ? -14.797 20.016 1.586 1 94.19 208 SER A O 1
ATOM 1561 N N . VAL A 1 209 ? -14.117 17.969 1.197 1 97 209 VAL A N 1
ATOM 1562 C CA . VAL A 1 209 ? -12.734 18.203 1.615 1 97 209 VAL A CA 1
ATOM 1563 C C . VAL A 1 209 ? -11.789 17.984 0.44 1 97 209 VAL A C 1
ATOM 1565 O O . VAL A 1 209 ? -11.953 17.016 -0.315 1 97 209 VAL A O 1
ATOM 1568 N N . ILE A 1 210 ? -10.883 18.891 0.245 1 96.69 210 ILE A N 1
ATOM 1569 C CA . ILE A 1 210 ? -9.883 18.703 -0.806 1 96.69 210 ILE A CA 1
ATOM 1570 C C . ILE A 1 210 ? -8.75 17.828 -0.293 1 96.69 210 ILE A C 1
ATOM 1572 O O . ILE A 1 210 ? -8.18 18.094 0.765 1 96.69 210 ILE A O 1
ATOM 1576 N N . PHE A 1 211 ? -8.5 16.734 -1.001 1 96.88 211 PHE A N 1
ATOM 1577 C CA . PHE A 1 211 ? -7.395 15.844 -0.686 1 96.88 211 PHE A CA 1
ATOM 1578 C C . PHE A 1 211 ? -6.328 15.898 -1.771 1 96.88 211 PHE A C 1
ATOM 1580 O O . PHE A 1 211 ? -6.629 15.742 -2.955 1 96.88 211 PHE A O 1
ATOM 1587 N N . LEU A 1 212 ? -5.051 16.094 -1.36 1 96.12 212 LEU A N 1
ATOM 1588 C CA . LEU A 1 212 ? -3.945 16.062 -2.312 1 96.12 212 LEU A CA 1
ATOM 1589 C C . LEU A 1 212 ? -2.803 15.203 -1.79 1 96.12 212 LEU A C 1
ATOM 1591 O O . LEU A 1 212 ? -2.469 15.258 -0.604 1 96.12 212 LEU A O 1
ATOM 1595 N N . ALA A 1 213 ? -2.307 14.336 -2.648 1 95.81 213 ALA A N 1
ATOM 1596 C CA . ALA A 1 213 ? -0.981 13.766 -2.424 1 95.81 213 ALA A CA 1
ATOM 1597 C C . ALA A 1 213 ? 0.109 14.688 -2.971 1 95.81 213 ALA A C 1
ATOM 1599 O O . ALA A 1 213 ? 0.096 15.039 -4.152 1 95.81 213 ALA A O 1
ATOM 1600 N N . VAL A 1 214 ? 1.078 15.07 -2.109 1 94.19 214 VAL A N 1
ATOM 1601 C CA . VAL A 1 214 ? 2.062 16.062 -2.51 1 94.19 214 VAL A CA 1
ATOM 1602 C C . VAL A 1 214 ? 3.463 15.461 -2.461 1 94.19 214 VAL A C 1
ATOM 1604 O O . VAL A 1 214 ? 3.854 14.867 -1.455 1 94.19 214 VAL A O 1
ATOM 1607 N N . ALA A 1 215 ? 4.156 15.617 -3.512 1 91.19 215 ALA A N 1
ATOM 1608 C CA . ALA A 1 215 ? 5.523 15.102 -3.6 1 91.19 215 ALA A CA 1
ATOM 1609 C C . ALA A 1 215 ? 6.535 16.25 -3.639 1 91.19 215 ALA A C 1
ATOM 1611 O O . ALA A 1 215 ? 6.465 17.109 -4.512 1 91.19 215 ALA A O 1
ATOM 1612 N N . PRO A 1 216 ? 7.434 16.25 -2.682 1 84.25 216 PRO A N 1
ATOM 1613 C CA . PRO A 1 216 ? 8.539 17.203 -2.84 1 84.25 216 PRO A CA 1
ATOM 1614 C C . PRO A 1 216 ? 9.453 16.844 -4.012 1 84.25 216 PRO A C 1
ATOM 1616 O O . PRO A 1 216 ? 9.758 15.672 -4.23 1 84.25 216 PRO A O 1
ATOM 1619 N N . ARG A 1 217 ? 9.656 17.672 -5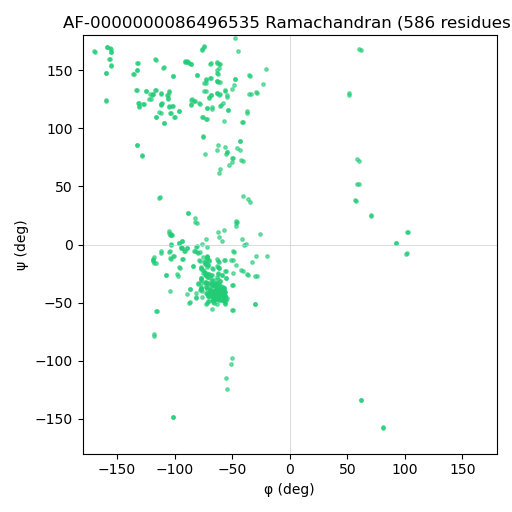.148 1 65.06 217 ARG A N 1
ATOM 1620 C CA . ARG A 1 217 ? 10.391 17.422 -6.383 1 65.06 217 ARG A CA 1
ATOM 1621 C C . ARG A 1 217 ? 11.797 16.906 -6.086 1 65.06 217 ARG A C 1
ATOM 1623 O O . ARG A 1 217 ? 12.352 16.125 -6.859 1 65.06 217 ARG A O 1
ATOM 1630 N N . GLN A 1 218 ? 12.469 17.688 -5.332 1 52.59 218 GLN A N 1
ATOM 1631 C CA . GLN A 1 218 ? 13.922 17.578 -5.199 1 52.59 218 GLN A CA 1
ATOM 1632 C C . GLN A 1 218 ? 14.336 16.125 -4.93 1 52.59 218 GLN A C 1
ATOM 1634 O O . GLN A 1 218 ? 15.531 15.805 -4.965 1 52.59 218 GLN A O 1
ATOM 1639 N N . TRP A 1 219 ? 13.32 15.281 -4.734 1 50.66 219 TRP A N 1
ATOM 1640 C CA . TRP A 1 219 ? 13.727 13.906 -4.461 1 50.66 219 TRP A CA 1
ATOM 1641 C C . TRP A 1 219 ? 13.758 13.086 -5.742 1 50.66 219 TRP A C 1
ATOM 1643 O O . TRP A 1 219 ? 13.867 11.859 -5.695 1 50.66 219 TRP A O 1
ATOM 1653 N N . ASP A 1 220 ? 13.477 13.781 -6.836 1 44.62 220 ASP A N 1
ATOM 1654 C CA . ASP A 1 220 ? 13.477 13.109 -8.133 1 44.62 220 ASP A CA 1
ATOM 1655 C C . ASP A 1 220 ? 14.844 12.523 -8.445 1 44.62 220 ASP A C 1
ATOM 1657 O O . ASP A 1 220 ? 14.945 11.523 -9.156 1 44.62 220 ASP A O 1
ATOM 1661 N N . HIS A 1 221 ? 15.883 13.344 -8.242 1 41.69 221 HIS A N 1
ATOM 1662 C CA . HIS A 1 221 ? 17.219 12.867 -8.594 1 41.69 221 HIS A CA 1
ATOM 1663 C C . HIS A 1 221 ? 17.859 12.125 -7.426 1 41.69 221 HIS A C 1
ATOM 1665 O O . HIS A 1 221 ? 18.844 12.586 -6.855 1 41.69 221 HIS A O 1
ATOM 1671 N N . VAL A 1 222 ? 17.125 11.547 -6.562 1 38.72 222 VAL A N 1
ATOM 1672 C CA . VAL A 1 222 ? 17.922 10.891 -5.539 1 38.72 222 VAL A CA 1
ATOM 1673 C C . VAL A 1 222 ? 18.922 9.938 -6.199 1 38.72 222 VAL A C 1
ATOM 1675 O O . VAL A 1 222 ? 18.516 8.93 -6.785 1 38.72 222 VAL A O 1
ATOM 1678 N N . PRO A 1 223 ? 19.969 10.445 -6.691 1 38.25 223 PRO A N 1
ATOM 1679 C CA . PRO A 1 223 ? 20.969 9.461 -7.141 1 38.25 223 PRO A CA 1
ATOM 1680 C C . PRO A 1 223 ? 21.016 8.227 -6.246 1 38.25 223 PRO A C 1
ATOM 1682 O O . PRO A 1 223 ? 20.609 8.281 -5.082 1 38.25 223 PRO A O 1
ATOM 1685 N N . ARG A 1 224 ? 21.297 7.008 -6.816 1 40.38 224 ARG A N 1
ATOM 1686 C CA . ARG A 1 224 ? 21.594 5.789 -6.066 1 40.38 224 ARG A CA 1
ATOM 1687 C C . ARG A 1 224 ? 22.266 6.117 -4.734 1 40.38 224 ARG A C 1
ATOM 1689 O O . ARG A 1 224 ? 21.938 5.516 -3.707 1 40.38 224 ARG A O 1
ATOM 1696 N N . ASP A 1 225 ? 23.281 6.891 -4.746 1 35.72 225 ASP A N 1
ATOM 1697 C CA . ASP A 1 225 ? 24.109 7.293 -3.615 1 35.72 225 ASP A CA 1
ATOM 1698 C C . ASP A 1 225 ? 23.359 8.258 -2.699 1 35.72 225 ASP A C 1
ATOM 1700 O O . ASP A 1 225 ? 23.781 8.5 -1.566 1 35.72 225 ASP A O 1
ATOM 1704 N N . ALA A 1 226 ? 22.484 8.969 -3.174 1 35.09 226 ALA A N 1
ATOM 1705 C CA . ALA A 1 226 ? 21.797 10.008 -2.404 1 35.09 226 ALA A CA 1
ATOM 1706 C C . ALA A 1 226 ? 20.516 9.477 -1.776 1 35.09 226 ALA A C 1
ATOM 1708 O O . ALA A 1 226 ? 19.781 10.227 -1.131 1 35.09 226 ALA A O 1
ATOM 1709 N N . ILE A 1 227 ? 20 8.352 -2.111 1 39.66 227 ILE A N 1
ATOM 1710 C CA . ILE A 1 227 ? 19 7.727 -1.26 1 39.66 227 ILE A CA 1
ATOM 1711 C C . ILE A 1 227 ? 19.328 7.98 0.208 1 39.66 227 ILE A C 1
ATOM 1713 O O . ILE A 1 227 ? 18.484 7.777 1.088 1 39.66 227 ILE A O 1
ATOM 1717 N N . SER A 1 228 ? 20.562 8.188 0.561 1 34.56 228 SER A N 1
ATOM 1718 C CA . SER A 1 228 ? 20.953 8.648 1.892 1 34.56 228 SER A CA 1
ATOM 1719 C C . SER A 1 228 ? 20.141 9.875 2.303 1 34.56 228 SER A C 1
ATOM 1721 O O . SER A 1 228 ? 19.812 10.039 3.48 1 34.56 228 SER A O 1
ATOM 1723 N N . LEU A 1 229 ? 19.875 10.656 1.301 1 32.91 229 LEU A N 1
ATOM 1724 C CA . LEU A 1 229 ? 19.234 11.914 1.686 1 32.91 229 LEU A CA 1
ATOM 1725 C C . LEU A 1 229 ? 17.734 11.703 1.947 1 32.91 229 LEU A C 1
ATOM 1727 O O . LEU A 1 229 ? 17.141 12.43 2.734 1 32.91 229 LEU A O 1
ATOM 1731 N N . ALA A 1 230 ? 17.141 10.82 1.217 1 35.78 230 ALA A N 1
ATOM 1732 C CA . ALA A 1 230 ? 15.727 10.602 1.495 1 35.78 230 ALA A CA 1
ATOM 1733 C C . ALA A 1 230 ? 15.523 10.031 2.896 1 35.78 230 ALA A C 1
ATOM 1735 O O . ALA A 1 230 ? 14.391 9.852 3.342 1 35.78 230 ALA A O 1
ATOM 1736 N N . SER A 1 231 ? 16.547 9.148 3.404 1 36.41 231 SER A N 1
ATOM 1737 C CA . SER A 1 231 ? 16.484 8.828 4.828 1 36.41 231 SER A CA 1
ATOM 1738 C C . SER A 1 231 ? 16.234 10.086 5.664 1 36.41 231 SER A C 1
ATOM 1740 O O . SER A 1 231 ? 17.109 10.484 6.445 1 36.41 231 SER A O 1
ATOM 1742 N N . TYR A 1 232 ? 15.789 10.961 5.031 1 33.09 232 TYR A N 1
ATOM 1743 C CA . TYR A 1 232 ? 15.562 12.188 5.797 1 33.09 232 TYR A CA 1
ATOM 1744 C C . TYR A 1 232 ? 14.766 11.891 7.066 1 33.09 232 TYR A C 1
ATOM 1746 O O . TYR A 1 232 ? 14.414 12.812 7.809 1 33.09 232 TYR A O 1
ATOM 1754 N N . GLY A 1 233 ? 14.219 10.711 7.086 1 32.22 233 GLY A N 1
ATOM 1755 C CA . GLY A 1 233 ? 13.859 10.531 8.484 1 32.22 233 GLY A CA 1
ATOM 1756 C C . GLY A 1 233 ? 15.062 10.383 9.391 1 32.22 233 GLY A C 1
ATOM 1757 O O . GLY A 1 233 ? 14.922 10.32 10.617 1 32.22 233 GLY A O 1
ATOM 1758 N N . SER A 1 234 ? 16.172 9.57 8.898 1 30.5 234 SER A N 1
ATOM 1759 C CA . SER A 1 234 ? 17.312 9.461 9.797 1 30.5 234 SER A CA 1
ATOM 1760 C C . SER A 1 234 ? 17.953 10.82 10.062 1 30.5 234 SER A C 1
ATOM 1762 O O . SER A 1 234 ? 19.031 11.109 9.57 1 30.5 234 SER A O 1
ATOM 1764 N N . TYR A 1 235 ? 17.422 11.867 9.719 1 28.72 235 TYR A N 1
ATOM 1765 C CA . TYR A 1 235 ? 18.047 12.93 10.508 1 28.72 235 TYR A CA 1
ATOM 1766 C C . TYR A 1 235 ? 18.125 12.547 11.977 1 28.72 235 TYR A C 1
ATOM 1768 O O . TYR A 1 235 ? 18.531 13.352 12.82 1 28.72 235 TYR A O 1
ATOM 1776 N N . CYS A 1 236 ? 17.312 11.508 12.391 1 27.72 236 CYS A N 1
ATOM 1777 C CA . CYS A 1 236 ? 17.703 11.281 13.773 1 27.72 236 CYS A CA 1
ATOM 1778 C C . CYS A 1 236 ? 19.062 10.578 13.852 1 27.72 236 CYS A C 1
ATOM 1780 O O . CYS A 1 236 ? 19.203 9.469 13.336 1 27.72 236 CYS A O 1
ATOM 1782 N N . GLY A 1 237 ? 20.156 11.18 13.68 1 27.97 237 GLY A N 1
ATOM 1783 C CA . GLY A 1 237 ? 21.5 10.844 14.133 1 27.97 237 GLY A CA 1
ATOM 1784 C C . GLY A 1 237 ? 21.516 9.867 15.289 1 27.97 237 GLY A C 1
ATOM 1785 O O . GLY A 1 237 ? 22.562 9.641 15.898 1 27.97 237 GLY A O 1
ATOM 1786 N N . GLY A 1 238 ? 20.453 9.484 15.977 1 26.92 238 GLY A N 1
ATOM 1787 C CA . GLY A 1 238 ? 20.875 8.703 17.125 1 26.92 238 GLY A CA 1
ATOM 1788 C C . GLY A 1 238 ? 21.391 7.316 16.75 1 26.92 238 GLY A C 1
ATOM 1789 O O . GLY A 1 238 ? 21.328 6.391 17.562 1 26.92 238 GLY A O 1
ATOM 1790 N N . LEU A 1 239 ? 21.469 6.73 15.602 1 28.31 239 LEU A N 1
ATOM 1791 C CA . LEU A 1 239 ? 22.234 5.504 15.797 1 28.31 239 LEU A CA 1
ATOM 1792 C C . LEU A 1 239 ? 23.594 5.805 16.391 1 28.31 239 LEU A C 1
ATOM 1794 O O . LEU A 1 239 ? 24.297 6.703 15.938 1 28.31 239 LEU A O 1
ATOM 1798 N N . GLY A 1 240 ? 23.812 5.523 17.656 1 27.72 240 GLY A N 1
ATOM 1799 C CA . GLY A 1 240 ? 25.031 5.367 18.438 1 27.72 240 GLY A CA 1
ATOM 1800 C C . GLY A 1 240 ? 26.141 4.637 17.672 1 27.72 240 GLY A C 1
ATOM 1801 O O . GLY A 1 240 ? 26.594 3.584 18.109 1 27.72 240 GLY A O 1
ATOM 1802 N N . ARG A 1 241 ? 26.188 4.133 16.484 1 27.62 241 ARG A N 1
ATOM 1803 C CA . ARG A 1 241 ? 27.578 3.715 16.297 1 27.62 241 ARG A CA 1
ATOM 1804 C C . ARG A 1 241 ? 28.531 4.832 16.688 1 27.62 241 ARG A C 1
ATOM 1806 O O . ARG A 1 241 ? 28.172 6.012 16.625 1 27.62 241 ARG A O 1
ATOM 1813 N N . GLN A 1 242 ? 29.703 4.434 17.453 1 26.75 242 GLN A N 1
ATOM 1814 C CA . GLN A 1 242 ? 30.875 5.211 17.828 1 26.75 242 GLN A CA 1
ATOM 1815 C C . GLN A 1 242 ? 31.25 6.199 16.719 1 26.75 242 GLN A C 1
ATOM 1817 O O . GLN A 1 242 ? 31.188 5.867 15.539 1 26.75 242 GLN A O 1
ATOM 1822 N N . ALA A 1 243 ? 31.453 7.449 17 1 27.95 243 ALA A N 1
ATOM 1823 C CA . ALA A 1 243 ? 32.188 8.625 16.547 1 27.95 243 ALA A CA 1
ATOM 1824 C C . ALA A 1 243 ? 33.531 8.227 15.922 1 27.95 243 ALA A C 1
ATOM 1826 O O . ALA A 1 243 ? 34.344 9.094 15.562 1 27.95 243 ALA A O 1
ATOM 1827 N N . GLY A 1 244 ? 34 7.047 16.109 1 27.17 244 GLY A N 1
ATOM 1828 C CA . GLY A 1 244 ? 35.406 7.113 15.766 1 27.17 244 GLY A CA 1
ATOM 1829 C C . GLY A 1 244 ? 35.656 7.637 14.359 1 27.17 244 GLY A C 1
ATOM 1830 O O . GLY A 1 244 ? 36.312 8.664 14.18 1 27.17 244 GLY A O 1
ATOM 1831 N N . GLU A 1 245 ? 36.219 6.789 13.406 1 27.22 245 GLU A N 1
ATOM 1832 C CA . GLU A 1 245 ? 37 7.199 12.234 1 27.22 245 GLU A CA 1
ATOM 1833 C C . GLU A 1 245 ? 36.094 7.801 11.164 1 27.22 245 GLU A C 1
ATOM 1835 O O . GLU A 1 245 ? 36.531 8.023 10.031 1 27.22 245 GLU A O 1
ATOM 1840 N N . ILE A 1 246 ? 34.812 7.641 11.164 1 28.2 246 ILE A N 1
ATOM 1841 C CA . ILE A 1 246 ? 34.344 8.375 9.984 1 28.2 246 ILE A CA 1
ATOM 1842 C C . ILE A 1 246 ? 34.656 9.859 10.164 1 28.2 246 ILE A C 1
ATOM 1844 O O . ILE A 1 246 ? 34.062 10.516 11.031 1 28.2 246 ILE A O 1
ATOM 1848 N N . LYS A 1 247 ? 35.844 10.453 9.938 1 27.72 247 LYS A N 1
ATOM 1849 C CA . LYS A 1 247 ? 36.5 11.75 9.688 1 27.72 247 LYS A CA 1
ATOM 1850 C C . LYS A 1 247 ? 35.469 12.758 9.172 1 27.72 247 LYS A C 1
ATOM 1852 O O . LYS A 1 247 ? 34.469 12.383 8.562 1 27.72 247 LYS A O 1
ATOM 1857 N N . GLN A 1 248 ? 35.656 14.25 9.438 1 28.2 248 GLN A N 1
ATOM 1858 C CA . GLN A 1 248 ? 35.375 15.68 9.383 1 28.2 248 GLN A CA 1
ATOM 1859 C C . GLN A 1 248 ? 34.938 16.094 7.98 1 28.2 248 GLN A C 1
ATOM 1861 O O . GLN A 1 248 ? 35.125 17.25 7.578 1 28.2 248 GLN A O 1
ATOM 1866 N N . ASP A 1 249 ? 34.781 15.203 7.07 1 29.2 249 ASP A N 1
ATOM 1867 C CA . ASP A 1 249 ? 34.875 15.906 5.793 1 29.2 249 ASP A CA 1
ATOM 1868 C C . ASP A 1 249 ? 33.781 16.969 5.684 1 29.2 249 ASP A C 1
ATOM 1870 O O . ASP A 1 249 ? 32.625 16.75 6.109 1 29.2 249 ASP A O 1
ATOM 1874 N N . LEU A 1 250 ? 34.062 18.281 5.535 1 29.61 250 LEU A N 1
ATOM 1875 C CA . LEU A 1 250 ? 33.5 19.609 5.289 1 29.61 250 LEU A CA 1
ATOM 1876 C C . LEU A 1 250 ? 32.219 19.516 4.469 1 29.61 250 LEU A C 1
ATOM 1878 O O . LEU A 1 250 ? 31.438 20.453 4.434 1 29.61 250 LEU A O 1
ATOM 1882 N N . ARG A 1 251 ? 32.094 18.484 3.668 1 30.55 251 ARG A N 1
ATOM 1883 C CA . ARG A 1 251 ? 31.031 18.406 2.668 1 30.55 251 ARG A CA 1
ATOM 1884 C C . ARG A 1 251 ? 29.688 18.094 3.318 1 30.55 251 ARG A C 1
ATOM 1886 O O . ARG A 1 251 ? 28.656 18.094 2.648 1 30.55 251 ARG A O 1
ATOM 1893 N N . TYR A 1 252 ? 29.578 17.5 4.422 1 32.12 252 TYR A N 1
ATOM 1894 C CA . TYR A 1 252 ? 28.344 17.203 5.148 1 32.12 252 TYR A CA 1
ATOM 1895 C C . TYR A 1 252 ? 27.734 18.469 5.711 1 32.12 252 TYR A C 1
ATOM 1897 O O . TYR A 1 252 ? 26.5 18.594 5.777 1 32.12 252 TYR A O 1
ATOM 1905 N N . HIS A 1 253 ? 28.562 19.328 6.246 1 33.22 253 HIS A N 1
ATOM 1906 C CA . HIS A 1 253 ? 28.078 20.609 6.758 1 33.22 253 HIS A CA 1
ATOM 1907 C C . HIS A 1 253 ? 27.406 21.422 5.66 1 33.22 253 HIS A C 1
ATOM 1909 O O . HIS A 1 253 ? 26.406 22.109 5.918 1 33.22 253 HIS A O 1
ATOM 1915 N N . GLU A 1 254 ? 27.938 21.453 4.48 1 34.41 254 GLU A N 1
ATOM 1916 C CA . GLU A 1 254 ? 27.328 22.078 3.312 1 34.41 254 GLU A CA 1
ATOM 1917 C C . GLU A 1 254 ? 26.078 21.344 2.875 1 34.41 254 GLU A C 1
ATOM 1919 O O . GLU A 1 254 ? 25.109 21.953 2.412 1 34.41 254 GLU A O 1
ATOM 1924 N N . GLU A 1 255 ? 25.922 20.109 3.045 1 37.56 255 GLU A N 1
ATOM 1925 C CA . GLU A 1 255 ? 24.797 19.266 2.648 1 37.56 255 GLU A CA 1
ATOM 1926 C C . GLU A 1 255 ? 23.609 19.438 3.6 1 37.56 255 GLU A C 1
ATOM 1928 O O . GLU A 1 255 ? 22.453 19.391 3.176 1 37.56 255 GLU A O 1
ATOM 1933 N N . ALA A 1 256 ? 23.812 19.594 4.895 1 39.03 256 ALA A N 1
ATOM 1934 C CA . ALA A 1 256 ? 22.766 19.938 5.859 1 39.03 256 ALA A CA 1
ATOM 1935 C C . ALA A 1 256 ? 22.156 21.297 5.531 1 39.03 256 ALA A C 1
ATOM 1937 O O . ALA A 1 256 ? 20.938 21.469 5.613 1 39.03 256 ALA A O 1
ATOM 1938 N N . GLU A 1 257 ? 23 22.266 5.246 1 42.62 257 GLU A N 1
ATOM 1939 C CA . GLU A 1 257 ? 22.484 23.547 4.77 1 42.62 257 GLU A CA 1
ATOM 1940 C C . GLU A 1 257 ? 21.688 23.375 3.486 1 42.62 257 GLU A C 1
ATOM 1942 O O . GLU A 1 257 ? 20.688 24.078 3.273 1 42.62 257 GLU A O 1
ATOM 1947 N N . GLY A 1 258 ? 22.094 22.484 2.637 1 41.91 258 GLY A N 1
ATOM 1948 C CA . GLY A 1 258 ? 21.391 22.141 1.409 1 41.91 258 GLY A CA 1
ATOM 1949 C C . GLY A 1 258 ? 20.062 21.453 1.65 1 41.91 258 GLY A C 1
ATOM 1950 O O . GLY A 1 258 ? 19.078 21.734 0.972 1 41.91 258 GLY A O 1
ATOM 1951 N N . GLN A 1 259 ? 20.078 20.531 2.607 1 47.41 259 GLN A N 1
ATOM 1952 C CA . GLN A 1 259 ? 18.844 19.812 2.943 1 47.41 259 GLN A CA 1
ATOM 1953 C C . GLN A 1 259 ? 17.812 20.75 3.551 1 47.41 259 GLN A C 1
ATOM 1955 O O . GLN A 1 259 ? 16.625 20.656 3.25 1 47.41 259 GLN A O 1
ATOM 1960 N N . ASP A 1 260 ? 18.375 21.594 4.473 1 52.84 260 ASP A N 1
ATOM 1961 C CA . ASP A 1 260 ? 17.516 22.641 5.031 1 52.84 260 ASP A CA 1
ATOM 1962 C C . ASP A 1 260 ? 16.906 23.5 3.928 1 52.84 260 ASP A C 1
ATOM 1964 O O . ASP A 1 260 ? 15.734 23.859 3.982 1 52.84 260 ASP A O 1
ATOM 1968 N N . SER A 1 261 ? 17.766 23.531 2.82 1 59.25 261 SER A N 1
ATOM 1969 C CA . SER A 1 261 ? 17.266 24.344 1.721 1 59.25 261 SER A CA 1
ATOM 1970 C C . SER A 1 261 ? 16.188 23.625 0.935 1 59.25 261 SER A C 1
ATOM 1972 O O . SER A 1 261 ? 15.18 24.219 0.554 1 59.25 261 SER A O 1
ATOM 1974 N N . LEU A 1 262 ? 16.344 22.281 0.958 1 65.94 262 LEU A N 1
ATOM 1975 C CA . LEU A 1 262 ? 15.367 21.531 0.187 1 65.94 262 LEU A CA 1
ATOM 1976 C C . LEU A 1 262 ? 14.039 21.438 0.937 1 65.94 262 LEU A C 1
ATOM 1978 O O . LEU A 1 262 ? 12.969 21.594 0.342 1 65.94 262 LEU A O 1
ATOM 1982 N N . GLY A 1 263 ? 14.156 21.281 2.174 1 77.06 263 GLY A N 1
ATOM 1983 C CA . GLY A 1 263 ? 12.945 21.266 2.982 1 77.06 263 GLY A CA 1
ATOM 1984 C C . GLY A 1 263 ? 12.234 22.609 2.994 1 77.06 263 GLY A C 1
ATOM 1985 O O . GLY A 1 263 ? 11.008 22.672 2.902 1 77.06 263 GLY A O 1
ATOM 1986 N N . CYS A 1 264 ? 13.062 23.578 2.967 1 82.06 264 CYS A N 1
ATOM 1987 C CA . CYS A 1 264 ? 12.5 24.922 3.014 1 82.06 264 CYS A CA 1
ATOM 1988 C C . CYS A 1 264 ? 11.805 25.281 1.701 1 82.06 264 CYS A C 1
ATOM 1990 O O . CYS A 1 264 ? 10.711 25.844 1.701 1 82.06 264 CYS A O 1
ATOM 1992 N N . ALA A 1 265 ? 12.445 24.906 0.619 1 83.56 265 ALA A N 1
ATOM 1993 C CA . ALA A 1 265 ? 11.844 25.188 -0.683 1 83.56 265 ALA A CA 1
ATOM 1994 C C . ALA A 1 265 ? 10.539 24.406 -0.86 1 83.56 265 ALA A C 1
ATOM 1996 O O . ALA A 1 265 ? 9.547 24.953 -1.348 1 83.56 265 ALA A O 1
ATOM 1997 N N . ALA A 1 266 ? 10.57 23.156 -0.452 1 89.5 266 ALA A N 1
ATOM 1998 C CA . ALA A 1 266 ? 9.367 22.344 -0.541 1 89.5 266 ALA A CA 1
ATOM 1999 C C . ALA A 1 266 ? 8.25 22.906 0.331 1 89.5 266 ALA A C 1
ATOM 2001 O O . ALA A 1 266 ? 7.094 22.984 -0.098 1 89.5 266 ALA A O 1
ATOM 2002 N N . ALA A 1 267 ? 8.617 23.359 1.506 1 93.69 267 ALA A N 1
ATOM 2003 C CA . ALA A 1 267 ? 7.629 23.922 2.426 1 93.69 267 ALA A CA 1
ATOM 2004 C C . ALA A 1 267 ? 7.02 25.203 1.857 1 93.69 267 ALA A C 1
ATOM 2006 O O . ALA A 1 267 ? 5.805 25.406 1.931 1 93.69 267 ALA A O 1
ATOM 2007 N N . GLN A 1 268 ? 7.875 26.047 1.294 1 91.81 268 GLN A N 1
ATOM 2008 C CA . GLN A 1 268 ? 7.379 27.266 0.66 1 91.81 268 GLN A CA 1
ATOM 2009 C C . GLN A 1 268 ? 6.418 26.938 -0.481 1 91.81 268 GLN A C 1
ATOM 2011 O O . GLN A 1 268 ? 5.383 27.594 -0.633 1 91.81 268 GLN A O 1
ATOM 2016 N N . GLY A 1 269 ? 6.785 25.938 -1.284 1 91.44 269 GLY A N 1
ATOM 2017 C CA . GLY A 1 269 ? 5.906 25.5 -2.354 1 91.44 269 GLY A CA 1
ATOM 2018 C C . GLY A 1 269 ? 4.547 25.047 -1.856 1 91.44 269 GLY A C 1
ATOM 2019 O O . GLY A 1 269 ? 3.521 25.344 -2.479 1 91.44 269 GLY A O 1
ATOM 2020 N N . ILE A 1 270 ? 4.52 24.375 -0.757 1 94.94 270 ILE A N 1
ATOM 2021 C CA . ILE A 1 270 ? 3.275 23.844 -0.194 1 94.94 270 ILE A CA 1
ATOM 2022 C C . ILE A 1 270 ? 2.412 25 0.303 1 94.94 270 ILE A C 1
ATOM 2024 O O . ILE A 1 270 ? 1.194 25 0.11 1 94.94 270 ILE A O 1
ATOM 2028 N N . VAL A 1 271 ? 3.029 26.047 0.957 1 95.44 271 VAL A N 1
ATOM 2029 C CA . VAL A 1 271 ? 2.289 27.219 1.403 1 95.44 271 VAL A CA 1
ATOM 2030 C C . VAL A 1 271 ? 1.625 27.906 0.207 1 95.44 271 VAL A C 1
ATOM 2032 O O . VAL A 1 271 ? 0.448 28.266 0.266 1 95.44 271 VAL A O 1
ATOM 2035 N N . GLU A 1 272 ? 2.375 27.984 -0.866 1 94.06 272 GLU A N 1
ATOM 2036 C CA . GLU A 1 272 ? 1.839 28.609 -2.076 1 94.06 272 GLU A CA 1
ATOM 2037 C C . GLU A 1 272 ? 0.754 27.734 -2.703 1 94.06 272 GLU A C 1
ATOM 2039 O O . GLU A 1 272 ? -0.241 28.25 -3.219 1 94.06 272 GLU A O 1
ATOM 2044 N N . LEU A 1 273 ? 0.924 26.406 -2.674 1 93.44 273 LEU A N 1
ATOM 2045 C CA . LEU A 1 273 ? -0.034 25.453 -3.225 1 93.44 273 LEU A CA 1
ATOM 2046 C C . LEU A 1 273 ? -1.379 25.562 -2.514 1 93.44 273 LEU A C 1
ATOM 2048 O O . LEU A 1 273 ? -2.426 25.625 -3.16 1 93.44 273 LEU A O 1
ATOM 2052 N N . VAL A 1 274 ? -1.389 25.656 -1.204 1 93.44 274 VAL A N 1
ATOM 2053 C CA . VAL A 1 274 ? -2.633 25.656 -0.443 1 93.44 274 VAL A CA 1
ATOM 2054 C C . VAL A 1 274 ? -3.344 27 -0.619 1 93.44 274 VAL A C 1
ATOM 2056 O O . VAL A 1 274 ? -4.566 27.078 -0.5 1 93.44 274 VAL A O 1
ATOM 2059 N N . ALA A 1 275 ? -2.611 28.062 -0.899 1 89.69 275 ALA A N 1
ATOM 2060 C CA . ALA A 1 275 ? -3.197 29.391 -1.106 1 89.69 275 ALA A CA 1
ATOM 2061 C C . ALA A 1 275 ? -3.924 29.453 -2.445 1 89.69 275 ALA A C 1
ATOM 2063 O O . ALA A 1 275 ? -4.887 30.219 -2.596 1 89.69 275 ALA A O 1
ATOM 2064 N N . LYS A 1 276 ? -3.486 28.547 -3.395 1 84.62 276 LYS A N 1
ATOM 2065 C CA . LYS A 1 276 ? -3.967 28.75 -4.758 1 84.62 276 LYS A CA 1
ATOM 2066 C C . LYS A 1 276 ? -4.781 27.547 -5.238 1 84.62 276 LYS A C 1
ATOM 2068 O O . LYS A 1 276 ? -5.504 27.641 -6.23 1 84.62 276 LYS A O 1
ATOM 2073 N N . HIS A 1 277 ? -4.703 26.438 -4.531 1 78.31 277 HIS A N 1
ATOM 2074 C CA . HIS A 1 277 ? -5.273 25.234 -5.113 1 78.31 277 HIS A CA 1
ATOM 2075 C C . HIS A 1 277 ? -6.793 25.328 -5.184 1 78.31 277 HIS A C 1
ATOM 2077 O O . HIS A 1 277 ? -7.402 26.156 -4.523 1 78.31 277 HIS A O 1
ATOM 2083 N N . LYS A 1 278 ? -7.344 24.484 -6.188 1 80 278 LYS A N 1
ATOM 2084 C CA . LYS A 1 278 ? -8.781 24.469 -6.453 1 80 278 LYS A CA 1
ATOM 2085 C C . LYS A 1 278 ? -9.367 23.094 -6.16 1 80 278 LYS A C 1
ATOM 2087 O O . LYS A 1 278 ? -8.641 22.094 -6.074 1 80 278 LYS A O 1
ATOM 2092 N N . LYS A 1 279 ? -10.617 23.141 -5.969 1 85.62 279 LYS A N 1
ATOM 2093 C CA . LYS A 1 279 ? -11.352 21.922 -5.633 1 85.62 279 LYS A CA 1
ATOM 2094 C C . LYS A 1 279 ? -11.25 20.891 -6.746 1 85.62 279 LYS A C 1
ATOM 2096 O O . LYS A 1 279 ? -11.328 19.688 -6.496 1 85.62 279 LYS A O 1
ATOM 2101 N N . GLU A 1 280 ? -10.922 21.312 -7.922 1 86.62 280 GLU A N 1
ATOM 2102 C CA . GLU A 1 280 ? -10.945 20.453 -9.102 1 86.62 280 GLU A CA 1
ATOM 2103 C C . GLU A 1 280 ? -9.789 19.453 -9.078 1 86.62 280 GLU A C 1
ATOM 2105 O O . GLU A 1 280 ? -9.844 18.406 -9.75 1 86.62 280 GLU A O 1
ATOM 2110 N N . ILE A 1 281 ? -8.82 19.703 -8.266 1 89.5 281 ILE A N 1
ATOM 2111 C CA . ILE A 1 281 ? -7.66 18.828 -8.305 1 89.5 281 ILE A CA 1
ATOM 2112 C C . ILE A 1 281 ? -7.695 17.859 -7.117 1 89.5 281 ILE A C 1
ATOM 2114 O O . ILE A 1 281 ? -6.727 17.141 -6.863 1 89.5 281 ILE A O 1
ATOM 2118 N N . SER A 1 282 ? -8.828 17.875 -6.398 1 93.31 282 SER A N 1
ATOM 2119 C CA . SER A 1 282 ? -8.938 16.938 -5.281 1 93.31 282 SER A CA 1
ATOM 2120 C C . SER A 1 282 ? -8.719 15.508 -5.738 1 93.31 282 SER A C 1
ATOM 2122 O O . SER A 1 282 ? -9.227 15.102 -6.785 1 93.31 282 SER A O 1
ATOM 2124 N N . GLY A 1 283 ? -7.902 14.82 -5.02 1 92.75 283 GLY A N 1
ATOM 2125 C CA . GLY A 1 283 ? -7.598 13.438 -5.348 1 92.75 283 GLY A CA 1
ATOM 2126 C C . GLY A 1 283 ? -6.379 13.281 -6.238 1 92.75 283 GLY A C 1
ATOM 2127 O O . GLY A 1 283 ? -5.992 12.164 -6.586 1 92.75 283 GLY A O 1
ATOM 2128 N N . SER A 1 284 ? -5.738 14.406 -6.574 1 91.38 284 SER A N 1
ATOM 2129 C CA . SER A 1 284 ? -4.609 14.367 -7.496 1 91.38 284 SER A CA 1
ATOM 2130 C C . SER A 1 284 ? -3.291 14.172 -6.754 1 91.38 284 SER A C 1
ATOM 2132 O O . SER A 1 284 ? -3.229 14.336 -5.535 1 91.38 284 SER A O 1
ATOM 2134 N N . PHE A 1 285 ? -2.354 13.688 -7.457 1 92.31 285 PHE A N 1
ATOM 2135 C CA . PHE A 1 285 ? -0.956 13.586 -7.051 1 92.31 285 PHE A CA 1
ATOM 2136 C C . PHE A 1 285 ? -0.117 14.672 -7.719 1 92.31 285 PHE A C 1
ATOM 2138 O O . PHE A 1 285 ? 0.106 14.633 -8.93 1 92.31 285 PHE A O 1
ATOM 2145 N N . VAL A 1 286 ? 0.413 15.633 -6.84 1 90.94 286 VAL A N 1
ATOM 2146 C CA . VAL A 1 286 ? 1.042 16.812 -7.406 1 90.94 286 VAL A CA 1
ATOM 2147 C C . VAL A 1 286 ? 2.393 17.062 -6.734 1 90.94 286 VAL A C 1
ATOM 2149 O O . VAL A 1 286 ? 2.625 16.609 -5.609 1 90.94 286 VAL A O 1
ATOM 2152 N N . TYR A 1 287 ? 3.215 17.734 -7.418 1 87.38 287 TYR A N 1
ATOM 2153 C CA . TYR A 1 287 ? 4.43 18.266 -6.805 1 87.38 287 TYR A CA 1
ATOM 2154 C C . TYR A 1 287 ? 4.113 19.453 -5.91 1 87.38 287 TYR A C 1
ATOM 2156 O O . TYR A 1 287 ? 2.994 19.969 -5.926 1 87.38 287 TYR A O 1
ATOM 2164 N N . THR A 1 288 ? 5.109 1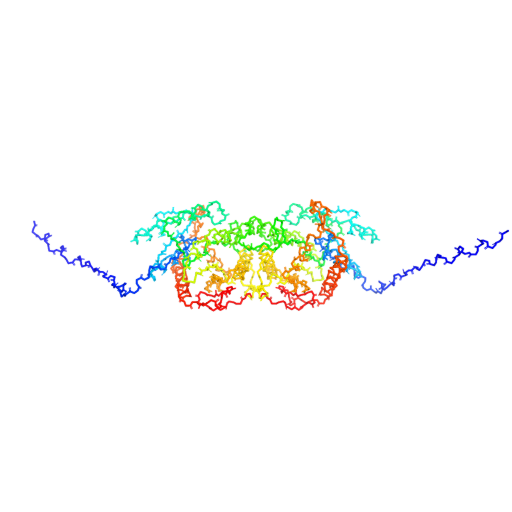9.875 -5.172 1 86.56 288 THR A N 1
ATOM 2165 C CA . THR A 1 288 ? 4.926 20.969 -4.234 1 86.56 288 THR A CA 1
ATOM 2166 C C . THR A 1 288 ? 4.547 22.25 -4.973 1 86.56 288 THR A C 1
ATOM 2168 O O . THR A 1 288 ? 3.945 23.156 -4.387 1 86.56 288 THR A O 1
ATOM 2171 N N . ASP A 1 289 ? 4.816 22.312 -6.254 1 81.69 289 ASP A N 1
ATOM 2172 C CA . ASP A 1 289 ? 4.477 23.5 -7.035 1 81.69 289 ASP A CA 1
ATOM 2173 C C . ASP A 1 289 ? 3.117 23.344 -7.711 1 81.69 289 ASP A C 1
ATOM 2175 O O . ASP A 1 289 ? 2.676 24.219 -8.445 1 81.69 289 ASP A O 1
ATOM 2179 N N . GLY A 1 290 ? 2.504 22.188 -7.547 1 85 290 GLY A N 1
ATOM 2180 C CA . GLY A 1 290 ? 1.152 21.984 -8.039 1 85 290 GLY A CA 1
ATOM 2181 C C . GLY A 1 290 ? 1.106 21.203 -9.344 1 85 290 GLY A C 1
ATOM 2182 O O . GLY A 1 290 ? 0.031 20.812 -9.797 1 85 290 GLY A O 1
ATOM 2183 N N . GLU A 1 291 ? 2.232 20.953 -9.906 1 83.75 291 GLU A N 1
ATOM 2184 C CA . GLU A 1 291 ? 2.266 20.172 -11.141 1 83.75 291 GLU A CA 1
ATOM 2185 C C . GLU A 1 291 ? 1.882 18.719 -10.875 1 83.75 291 GLU A C 1
ATOM 2187 O O . GLU A 1 291 ? 2.279 18.141 -9.867 1 83.75 291 GLU A O 1
ATOM 2192 N N . LEU A 1 292 ? 1.189 18.203 -11.836 1 83.75 292 LEU A N 1
ATOM 2193 C CA . LEU A 1 292 ? 0.778 16.812 -11.688 1 83.75 292 LEU A CA 1
ATOM 2194 C C . LEU A 1 292 ? 1.976 15.875 -11.812 1 83.75 292 LEU A C 1
ATOM 2196 O O . LEU A 1 292 ? 2.816 16.062 -12.695 1 83.75 292 LEU A O 1
ATOM 2200 N N . VAL A 1 293 ? 2.297 14.969 -10.922 1 77.69 293 VAL A N 1
ATOM 2201 C CA . VAL A 1 293 ? 3.381 13.992 -10.969 1 77.69 293 VAL A CA 1
ATOM 2202 C C . VAL A 1 293 ? 2.98 12.812 -11.852 1 77.69 293 VAL A C 1
ATOM 2204 O O . VAL A 1 293 ? 3.799 12.297 -12.617 1 77.69 293 VAL A O 1
ATOM 2207 N N . GLY A 1 294 ? 1.88 12.547 -12.391 1 69.31 294 GLY A N 1
ATOM 2208 C CA . GLY A 1 294 ? 1.407 11.305 -12.977 1 69.31 294 GLY A CA 1
ATOM 2209 C C . GLY A 1 294 ? 1.568 10.109 -12.062 1 69.31 294 GLY A C 1
ATOM 2210 O O . GLY A 1 294 ? 2.535 10.031 -11.297 1 69.31 294 GLY A O 1
ATOM 2211 N N . PHE A 1 295 ? 0.535 9.336 -11.852 1 63.81 295 PHE A N 1
ATOM 2212 C CA . PHE A 1 295 ? 0.535 8.195 -10.945 1 63.81 295 PHE A CA 1
ATOM 2213 C C . PHE A 1 295 ? 1.43 7.082 -11.477 1 63.81 295 PHE A C 1
ATOM 2215 O O . PHE A 1 295 ? 1.646 6.98 -12.688 1 63.81 295 PHE A O 1
ATOM 2222 N N . MET B 1 1 ? -36.875 -66.438 -17.516 1 26.38 1 MET B N 1
ATOM 2223 C CA . MET B 1 1 ? -35.438 -66.688 -17.594 1 26.38 1 MET B CA 1
ATOM 2224 C C . MET B 1 1 ? -34.781 -65.875 -18.703 1 26.38 1 MET B C 1
ATOM 2226 O O . MET B 1 1 ? -33.688 -65.375 -18.531 1 26.38 1 MET B O 1
ATOM 2230 N N . SER B 1 2 ? -35.312 -65.875 -19.969 1 28.27 2 SER B N 1
ATOM 2231 C CA . SER B 1 2 ? -34.469 -65.75 -21.141 1 28.27 2 SER B CA 1
ATOM 2232 C C . SER B 1 2 ? -34.281 -64.25 -21.5 1 28.27 2 SER B C 1
ATOM 2234 O O . SER B 1 2 ? -33.344 -63.875 -22.219 1 28.27 2 SER B O 1
ATOM 2236 N N . GLU B 1 3 ? -35.344 -63.406 -21.453 1 30.34 3 GLU B N 1
ATOM 2237 C CA . GLU B 1 3 ? -35.375 -62.094 -22.109 1 30.34 3 GLU B CA 1
ATOM 2238 C C . GLU B 1 3 ? -34.5 -61.094 -21.375 1 30.34 3 GLU B C 1
ATOM 2240 O O . GLU B 1 3 ? -34.531 -59.906 -21.672 1 30.34 3 GLU B O 1
ATOM 2245 N N . GLU B 1 4 ? -33.719 -61.531 -20.266 1 27.91 4 GLU B N 1
ATOM 2246 C CA . GLU B 1 4 ? -32.719 -60.781 -19.516 1 27.91 4 GLU B CA 1
ATOM 2247 C C . GLU B 1 4 ? -31.547 -60.344 -20.406 1 27.91 4 GLU B C 1
ATOM 2249 O O . GLU B 1 4 ? -30.578 -59.781 -19.922 1 27.91 4 GLU B O 1
ATOM 2254 N N . ALA B 1 5 ? -31.516 -61.062 -21.703 1 31.81 5 ALA B N 1
ATOM 2255 C CA . ALA B 1 5 ? -30.281 -61.125 -22.484 1 31.81 5 ALA B CA 1
ATOM 2256 C C . ALA B 1 5 ? -29.891 -59.75 -23.016 1 31.81 5 ALA B C 1
ATOM 2258 O O . ALA B 1 5 ? -28.719 -59.406 -23.047 1 31.81 5 ALA B O 1
ATOM 2259 N N . GLY B 1 6 ? -30.781 -59.125 -23.734 1 29.55 6 GLY B N 1
ATOM 2260 C CA . GLY B 1 6 ? -30.359 -58.375 -24.891 1 29.55 6 GLY B CA 1
ATOM 2261 C C . GLY B 1 6 ? -29.828 -57 -24.531 1 29.55 6 GLY B C 1
ATOM 2262 O O . GLY B 1 6 ? -29.203 -56.312 -25.359 1 29.55 6 GLY B O 1
ATOM 2263 N N . GLN B 1 7 ? -30.484 -56.25 -23.562 1 32.44 7 GLN B N 1
ATOM 2264 C CA . GLN B 1 7 ? -30.312 -54.812 -23.516 1 32.44 7 GLN B CA 1
ATOM 2265 C C . GLN B 1 7 ? -28.953 -54.438 -22.922 1 32.44 7 GLN B C 1
ATOM 2267 O O . GLN B 1 7 ? -28.656 -53.25 -22.734 1 32.44 7 GLN B O 1
ATOM 2272 N N . GLU B 1 8 ? -28.156 -55.5 -22.562 1 30.09 8 GLU B N 1
ATOM 2273 C CA . GLU B 1 8 ? -26.891 -55.25 -21.891 1 30.09 8 GLU B CA 1
ATOM 2274 C C . GLU B 1 8 ? -25.875 -54.594 -22.828 1 30.09 8 GLU B C 1
ATOM 2276 O O . GLU B 1 8 ? -24.844 -54.094 -22.375 1 30.09 8 GLU B O 1
ATOM 2281 N N . SER B 1 9 ? -25.938 -54.844 -24.188 1 31.11 9 SER B N 1
ATOM 2282 C CA . SER B 1 9 ? -24.75 -54.781 -25.031 1 31.11 9 SER B CA 1
ATOM 2283 C C . SER B 1 9 ? -24.359 -53.312 -25.312 1 31.11 9 SER B C 1
ATOM 2285 O O . SER B 1 9 ? -23.188 -53 -25.469 1 31.11 9 SER B O 1
ATOM 2287 N N . GLN B 1 10 ? -25.281 -52.438 -25.641 1 29.02 10 GLN B N 1
ATOM 2288 C CA . GLN B 1 10 ? -24.875 -51.344 -26.516 1 29.02 10 GLN B CA 1
ATOM 2289 C C . GLN B 1 10 ? -24.094 -50.281 -25.75 1 29.02 10 GLN B C 1
ATOM 2291 O O . GLN B 1 10 ? -23.516 -49.375 -26.344 1 29.02 10 GLN B O 1
ATOM 2296 N N . LEU B 1 11 ? -24.359 -50 -24.484 1 28.23 11 LEU B N 1
ATOM 2297 C CA . LEU B 1 11 ? -24.031 -48.688 -24 1 28.23 11 LEU B CA 1
ATOM 2298 C C . LEU B 1 11 ? -22.547 -48.531 -23.719 1 28.23 11 LEU B C 1
ATOM 2300 O O . LEU B 1 11 ? -22.078 -47.469 -23.344 1 28.23 11 LEU B O 1
ATOM 2304 N N . ARG B 1 12 ? -21.703 -49.594 -23.797 1 25.12 12 ARG B N 1
ATOM 2305 C CA . ARG B 1 12 ? -20.359 -49.344 -23.297 1 25.12 12 ARG B CA 1
ATOM 2306 C C . ARG B 1 12 ? -19.531 -48.625 -24.344 1 25.12 12 ARG B C 1
ATOM 2308 O O . ARG B 1 12 ? -18.531 -49.156 -24.844 1 25.12 12 ARG B O 1
ATOM 2315 N N . ARG B 1 13 ? -20.094 -47.969 -25.391 1 30.7 13 ARG B N 1
ATOM 2316 C CA . ARG B 1 13 ? -19.016 -47.406 -26.188 1 30.7 13 ARG B CA 1
ATOM 2317 C C . ARG B 1 13 ? -18.125 -46.5 -25.359 1 30.7 13 ARG B C 1
ATOM 2319 O O . ARG B 1 13 ? -18.562 -45.438 -24.938 1 30.7 13 ARG B O 1
ATOM 2326 N N . ARG B 1 14 ? -17.172 -47.094 -24.672 1 27.66 14 ARG B N 1
ATOM 2327 C CA . ARG B 1 14 ? -16.047 -46.375 -24.062 1 27.66 14 ARG B CA 1
ATOM 2328 C C . ARG B 1 14 ? -15.352 -45.5 -25.078 1 27.66 14 ARG B C 1
ATOM 2330 O O . ARG B 1 14 ? -14.695 -45.969 -26 1 27.66 14 ARG B O 1
ATOM 2337 N N . THR B 1 15 ? -15.906 -44.438 -25.594 1 31.69 15 THR B N 1
ATOM 2338 C CA . THR B 1 15 ? -15.109 -43.531 -26.406 1 31.69 15 THR B CA 1
ATOM 2339 C C . THR B 1 15 ? -13.773 -43.25 -25.734 1 31.69 15 THR B C 1
ATOM 2341 O O . THR B 1 15 ? -13.727 -42.625 -24.656 1 31.69 15 THR B O 1
ATOM 2344 N N . SER B 1 16 ? -12.789 -44.094 -25.891 1 29.3 16 SER B N 1
ATOM 2345 C CA . SER B 1 16 ? -11.398 -43.781 -25.562 1 29.3 16 SER B CA 1
ATOM 2346 C C . SER B 1 16 ? -10.969 -42.469 -26.172 1 29.3 16 SER B C 1
ATOM 2348 O O . SER B 1 16 ? -10.898 -42.312 -27.391 1 29.3 16 SER B O 1
ATOM 2350 N N . ILE B 1 17 ? -11.375 -41.312 -25.688 1 31.86 17 ILE B N 1
ATOM 2351 C CA . ILE B 1 17 ? -10.711 -40.094 -26.094 1 31.86 17 ILE B CA 1
ATOM 2352 C C . ILE B 1 17 ? -9.203 -40.312 -26.125 1 31.86 17 ILE B C 1
ATOM 2354 O O . ILE B 1 17 ? -8.57 -40.531 -25.094 1 31.86 17 ILE B O 1
ATOM 2358 N N . THR B 1 18 ? -8.734 -41.094 -27.172 1 31.2 18 THR B N 1
ATOM 2359 C CA . THR B 1 18 ? -7.309 -41.062 -27.453 1 31.2 18 THR B CA 1
ATOM 2360 C C . THR B 1 18 ? -6.773 -39.625 -27.391 1 31.2 18 THR B C 1
ATOM 2362 O O . THR B 1 18 ? -7.207 -38.75 -28.156 1 31.2 18 THR B O 1
ATOM 2365 N N . LEU B 1 19 ? -6.371 -39.188 -26.297 1 33.59 19 LEU B N 1
ATOM 2366 C CA . LEU B 1 19 ? -5.598 -37.969 -26.203 1 33.59 19 LEU B CA 1
ATOM 2367 C C . LEU B 1 19 ? -4.562 -37.906 -27.328 1 33.59 19 LEU B C 1
ATOM 2369 O O . LEU B 1 19 ? -3.936 -38.906 -27.672 1 33.59 19 LEU B O 1
ATOM 2373 N N . PRO B 1 20 ? -4.746 -37.094 -28.375 1 34.25 20 PRO B N 1
ATOM 2374 C CA . PRO B 1 20 ? -3.756 -37.031 -29.453 1 34.25 20 PRO B CA 1
ATOM 2375 C C . PRO B 1 20 ? -2.32 -37.156 -28.938 1 34.25 20 PRO B C 1
ATOM 2377 O O . PRO B 1 20 ? -2.018 -36.719 -27.828 1 34.25 20 PRO B O 1
ATOM 2380 N N . PRO B 1 21 ? -1.599 -38.219 -29.25 1 34.28 21 PRO B N 1
ATOM 2381 C CA . PRO B 1 21 ? -0.158 -38.312 -29 1 34.28 21 PRO B CA 1
ATOM 2382 C C . PRO B 1 21 ? 0.582 -37.031 -29.453 1 34.28 21 PRO B C 1
ATOM 2384 O O . PRO B 1 21 ? 1.786 -37.094 -29.719 1 34.28 21 PRO B O 1
ATOM 2387 N N . GLN B 1 22 ? -0.056 -35.906 -29.656 1 34.66 22 GLN B N 1
ATOM 2388 C CA . GLN B 1 22 ? 0.79 -34.812 -30.172 1 34.66 22 GLN B CA 1
ATOM 2389 C C . GLN B 1 22 ? 2.145 -34.812 -29.469 1 34.66 22 GLN B C 1
ATOM 2391 O O . GLN B 1 22 ? 2.955 -33.906 -29.703 1 34.66 22 GLN B O 1
ATOM 2396 N N . TRP B 1 23 ? 2.268 -35.375 -28.266 1 32.31 23 TRP B N 1
ATOM 2397 C CA . TRP B 1 23 ? 3.533 -35.156 -27.562 1 32.31 23 TRP B CA 1
ATOM 2398 C C . TRP B 1 23 ? 4.691 -35.781 -28.344 1 32.31 23 TRP B C 1
ATOM 2400 O O . TRP B 1 23 ? 5.797 -35.906 -27.812 1 32.31 23 TRP B O 1
ATOM 2410 N N . LEU B 1 24 ? 4.527 -36.594 -29.328 1 32.75 24 LEU B N 1
ATOM 2411 C CA . LEU B 1 24 ? 5.66 -37.375 -29.812 1 32.75 24 LEU B CA 1
ATOM 2412 C C . LEU B 1 24 ? 6.68 -36.469 -30.516 1 32.75 24 LEU B C 1
ATOM 2414 O O . LEU B 1 24 ? 7.66 -36.969 -31.078 1 32.75 24 LEU B O 1
ATOM 2418 N N . SER B 1 25 ? 6.32 -35.625 -31.391 1 36.5 25 SER B N 1
ATOM 2419 C CA . SER B 1 25 ? 7.473 -35.188 -32.188 1 36.5 25 SER B CA 1
ATOM 2420 C C . SER B 1 25 ? 8.664 -34.875 -31.297 1 36.5 25 SER B C 1
ATOM 2422 O O . SER B 1 25 ? 8.508 -34.625 -30.094 1 36.5 25 SER B O 1
ATOM 2424 N N . GLY B 1 26 ? 10.023 -34.688 -31.766 1 38.06 26 GLY B N 1
ATOM 2425 C CA . GLY B 1 26 ? 11.414 -34.781 -31.344 1 38.06 26 GLY B CA 1
ATOM 2426 C C . GLY B 1 26 ? 11.695 -34.062 -30.031 1 38.06 26 GLY B C 1
ATOM 2427 O O . GLY B 1 26 ? 12.266 -34.656 -29.109 1 38.06 26 GLY B O 1
ATOM 2428 N N . ALA B 1 27 ? 12.242 -32.719 -30 1 42.78 27 ALA B N 1
ATOM 2429 C CA . ALA B 1 27 ? 12.945 -32.156 -28.859 1 42.78 27 ALA B CA 1
ATOM 2430 C C . ALA B 1 27 ? 12.047 -32.094 -27.625 1 42.78 27 ALA B C 1
ATOM 2432 O O . ALA B 1 27 ? 11.125 -31.266 -27.562 1 42.78 27 ALA B O 1
ATOM 2433 N N . THR B 1 28 ? 11.445 -33.094 -26.938 1 48.97 28 THR B N 1
ATOM 2434 C CA . THR B 1 28 ? 10.594 -33.469 -25.812 1 48.97 28 THR B CA 1
ATOM 2435 C C . THR B 1 28 ? 10.875 -32.562 -24.625 1 48.97 28 THR B C 1
ATOM 2437 O O . THR B 1 28 ? 11.68 -32.906 -23.75 1 48.97 28 THR B O 1
ATOM 2440 N N . SER B 1 29 ? 11.078 -31.375 -24.781 1 66.88 29 SER B N 1
ATOM 2441 C CA . SER B 1 29 ? 11.453 -30.531 -23.641 1 66.88 29 SER B CA 1
ATOM 2442 C C . SER B 1 29 ? 10.453 -30.672 -22.5 1 66.88 29 SER B C 1
ATOM 2444 O O . SER B 1 29 ? 9.266 -30.891 -22.734 1 66.88 29 SER B O 1
ATOM 2446 N N . ALA B 1 30 ? 10.867 -31.203 -21.328 1 83.25 30 ALA B N 1
ATOM 2447 C CA . ALA B 1 30 ? 10.078 -31.312 -20.094 1 83.25 30 ALA B CA 1
ATOM 2448 C C . ALA B 1 30 ? 9.055 -30.188 -20.016 1 83.25 30 ALA B C 1
ATOM 2450 O O . ALA B 1 30 ? 9.328 -29.062 -20.438 1 83.25 30 ALA B O 1
ATOM 2451 N N . PRO B 1 31 ? 7.758 -30.625 -19.703 1 93.19 31 PRO B N 1
ATOM 2452 C CA . PRO B 1 31 ? 6.75 -29.578 -19.562 1 93.19 31 PRO B CA 1
ATOM 2453 C C . PRO B 1 31 ? 7.223 -28.422 -18.688 1 93.19 31 PRO B C 1
ATOM 2455 O O . PRO B 1 31 ? 7.988 -28.641 -17.734 1 93.19 31 PRO B O 1
ATOM 2458 N N . LYS B 1 32 ? 6.809 -27.219 -19.125 1 95.69 32 LYS B N 1
ATOM 2459 C CA . LYS B 1 32 ? 7.047 -26.078 -18.25 1 95.69 32 LYS B CA 1
ATOM 2460 C C . LYS B 1 32 ? 6.293 -26.234 -16.938 1 95.69 32 LYS B C 1
ATOM 2462 O O . LYS B 1 32 ? 5.195 -26.781 -16.906 1 95.69 32 LYS B O 1
ATOM 2467 N N . VAL B 1 33 ? 6.867 -25.734 -15.875 1 97.88 33 VAL B N 1
ATOM 2468 C CA . VAL B 1 33 ? 6.277 -25.859 -14.547 1 97.88 33 VAL B CA 1
ATOM 2469 C C . VAL B 1 33 ? 5.672 -24.531 -14.125 1 97.88 33 VAL B C 1
ATOM 2471 O O . VAL B 1 33 ? 6.312 -23.484 -14.25 1 97.88 33 VAL B O 1
ATOM 2474 N N . VAL B 1 34 ? 4.422 -24.578 -13.641 1 98.5 34 VAL B N 1
ATOM 2475 C CA . VAL B 1 34 ? 3.773 -23.406 -13.086 1 98.5 34 VAL B CA 1
ATOM 2476 C C . VAL B 1 34 ? 3.408 -23.656 -11.625 1 98.5 34 VAL B C 1
ATOM 2478 O O . VAL B 1 34 ? 2.918 -24.734 -11.273 1 98.5 34 VAL B O 1
ATOM 2481 N N . PHE B 1 35 ? 3.783 -22.766 -10.758 1 98.81 35 PHE B N 1
ATOM 2482 C CA . PHE B 1 35 ? 3.389 -22.766 -9.352 1 98.81 35 PHE B CA 1
ATOM 2483 C C . PHE B 1 35 ? 2.348 -21.688 -9.078 1 98.81 35 PHE B C 1
ATOM 2485 O O . PHE B 1 35 ? 2.547 -20.516 -9.43 1 98.81 35 PHE B O 1
ATOM 2492 N N . ILE B 1 36 ? 1.2 -22.031 -8.43 1 98.69 36 ILE B N 1
ATOM 2493 C CA . ILE B 1 36 ? 0.085 -21.109 -8.25 1 98.69 36 ILE B CA 1
ATOM 2494 C C . ILE B 1 36 ? -0.296 -21.047 -6.77 1 98.69 36 ILE B C 1
ATOM 2496 O O . ILE B 1 36 ? -0.606 -22.078 -6.16 1 98.69 36 ILE B O 1
ATOM 2500 N N . THR B 1 37 ? -0.238 -19.844 -6.18 1 98.69 37 THR B N 1
ATOM 2501 C CA . THR B 1 37 ? -0.748 -19.672 -4.824 1 98.69 37 THR B CA 1
ATOM 2502 C C . THR B 1 37 ? -2.236 -19.328 -4.844 1 98.69 37 THR B C 1
ATOM 2504 O O . THR B 1 37 ? -2.738 -18.781 -5.824 1 98.69 37 THR B O 1
ATOM 2507 N N . GLY B 1 38 ? -2.928 -19.625 -3.695 1 96.69 38 GLY B N 1
ATOM 2508 C CA . GLY B 1 38 ? -4.352 -19.344 -3.633 1 96.69 38 GLY B CA 1
ATOM 2509 C C . GLY B 1 38 ? -5.152 -20.062 -4.707 1 96.69 38 GLY B C 1
ATOM 2510 O O . GLY B 1 38 ? -5.957 -19.438 -5.406 1 96.69 38 GLY B O 1
ATOM 2511 N N . ALA B 1 39 ? -5.004 -21.375 -4.844 1 96.12 39 ALA B N 1
ATOM 2512 C CA . ALA B 1 39 ? -5.496 -22.125 -6 1 96.12 39 ALA B CA 1
ATOM 2513 C C . ALA B 1 39 ? -6.859 -22.75 -5.711 1 96.12 39 ALA B C 1
ATOM 2515 O O . ALA B 1 39 ? -7.465 -23.359 -6.59 1 96.12 39 ALA B O 1
ATOM 2516 N N . SER B 1 40 ? -7.422 -22.562 -4.582 1 90.44 40 SER B N 1
ATOM 2517 C CA . SER B 1 40 ? -8.539 -23.391 -4.133 1 90.44 40 SER B CA 1
ATOM 2518 C C . SER B 1 40 ? -9.859 -22.875 -4.707 1 90.44 40 SER B C 1
ATOM 2520 O O . SER B 1 40 ? -10.867 -23.594 -4.68 1 90.44 40 SER B O 1
ATOM 2522 N N . SER B 1 41 ? -9.891 -21.594 -5.172 1 83.31 41 SER B N 1
ATOM 2523 C CA . SER B 1 41 ? -11.164 -21.062 -5.641 1 83.31 41 SER B CA 1
ATOM 2524 C C . SER B 1 41 ? -10.953 -19.938 -6.652 1 83.31 41 SER B C 1
ATOM 2526 O O . SER B 1 41 ? -9.82 -19.531 -6.91 1 83.31 41 SER B O 1
ATOM 2528 N N . GLY B 1 42 ? -12.031 -19.641 -7.301 1 87.06 42 GLY B N 1
ATOM 2529 C CA . GLY B 1 42 ? -12.031 -18.469 -8.156 1 87.06 42 GLY B CA 1
ATOM 2530 C C . GLY B 1 42 ? -11.031 -18.547 -9.297 1 87.06 42 GLY B C 1
ATOM 2531 O O . GLY B 1 42 ? -10.984 -19.547 -10.016 1 87.06 42 GLY B O 1
ATOM 2532 N N . LEU B 1 43 ? -10.359 -17.438 -9.406 1 88.94 43 LEU B N 1
ATOM 2533 C CA . LEU B 1 43 ? -9.352 -17.359 -10.461 1 88.94 43 LEU B CA 1
ATOM 2534 C C . LEU B 1 43 ? -8.266 -18.406 -10.273 1 88.94 43 LEU B C 1
ATOM 2536 O O . LEU B 1 43 ? -7.797 -19 -11.242 1 88.94 43 LEU B O 1
ATOM 2540 N N . GLY B 1 44 ? -7.941 -18.703 -9.023 1 94.31 44 GLY B N 1
ATOM 2541 C CA . GLY B 1 44 ? -6.895 -19.672 -8.742 1 94.31 44 GLY B CA 1
ATOM 2542 C C . GLY B 1 44 ? -7.215 -21.062 -9.258 1 94.31 44 GLY B C 1
ATOM 2543 O O . GLY B 1 44 ? -6.375 -21.703 -9.906 1 94.31 44 GLY B O 1
ATOM 2544 N N . LEU B 1 45 ? -8.398 -21.469 -8.977 1 92.69 45 LEU B N 1
ATOM 2545 C CA . LEU B 1 45 ? -8.828 -22.781 -9.453 1 92.69 45 LEU B CA 1
ATOM 2546 C C . LEU B 1 45 ? -8.859 -22.812 -10.977 1 92.69 45 LEU B C 1
ATOM 2548 O O . LEU B 1 45 ? -8.398 -23.766 -11.594 1 92.69 45 LEU B O 1
ATOM 2552 N N . ALA B 1 46 ? -9.352 -21.734 -11.57 1 92.25 46 ALA B N 1
ATOM 2553 C CA . ALA B 1 46 ? -9.406 -21.641 -13.031 1 92.25 46 ALA B CA 1
ATOM 2554 C C . ALA B 1 46 ? -8 -21.672 -13.625 1 92.25 46 ALA B C 1
ATOM 2556 O O . ALA B 1 46 ? -7.789 -22.266 -14.688 1 92.25 46 ALA B O 1
ATOM 2557 N N . LEU B 1 47 ? -7.055 -21.047 -12.961 1 95.81 47 LEU B N 1
ATOM 2558 C CA . LEU B 1 47 ? -5.672 -21.062 -13.43 1 95.81 47 LEU B CA 1
ATOM 2559 C C . LEU B 1 47 ? -5.113 -22.469 -13.43 1 95.81 47 LEU B C 1
ATOM 2561 O O . LEU B 1 47 ? -4.461 -22.891 -14.391 1 95.81 47 LEU B O 1
ATOM 2565 N N . VAL B 1 48 ? -5.414 -23.203 -12.359 1 96.81 48 VAL B N 1
ATOM 2566 C CA . VAL B 1 48 ? -4.953 -24.594 -12.273 1 96.81 48 VAL B CA 1
ATOM 2567 C C . VAL B 1 48 ? -5.488 -25.391 -13.453 1 96.81 48 VAL B C 1
ATOM 2569 O O . VAL B 1 48 ? -4.727 -26.078 -14.141 1 96.81 48 VAL B O 1
ATOM 2572 N N . GLN B 1 49 ? -6.703 -25.266 -13.758 1 95 49 GLN B N 1
ATOM 2573 C CA . GLN B 1 49 ? -7.363 -26.016 -14.82 1 95 49 GLN B CA 1
ATOM 2574 C C . GLN B 1 49 ? -6.82 -25.625 -16.188 1 95 49 GLN B C 1
ATOM 2576 O O . GLN B 1 49 ? -6.461 -26.5 -17 1 95 49 GLN B O 1
ATOM 2581 N N . LYS B 1 50 ? -6.703 -24.312 -16.422 1 94.81 50 LYS B N 1
ATOM 2582 C CA . LYS B 1 50 ? -6.332 -23.844 -17.75 1 94.81 50 LYS B CA 1
ATOM 2583 C C . LYS B 1 50 ? -4.859 -24.125 -18.047 1 94.81 50 LYS B C 1
ATOM 2585 O O . LYS B 1 50 ? -4.5 -24.469 -19.172 1 94.81 50 LYS B O 1
ATOM 2590 N N . PHE B 1 51 ? -3.979 -24.016 -17.078 1 97.06 51 PHE B N 1
ATOM 2591 C CA . PHE B 1 51 ? -2.572 -24.344 -17.281 1 97.06 51 PHE B CA 1
ATOM 2592 C C . PHE B 1 51 ? -2.385 -25.828 -17.5 1 97.06 51 PHE B C 1
ATOM 2594 O O . PHE B 1 51 ? -1.562 -26.25 -18.312 1 97.06 51 PHE B O 1
ATOM 2601 N N . PHE B 1 52 ? -3.131 -26.672 -16.734 1 96.62 52 PHE B N 1
ATOM 2602 C CA . PHE B 1 52 ? -3.086 -28.125 -16.938 1 96.62 52 PHE B CA 1
ATOM 2603 C C . PHE B 1 52 ? -3.498 -28.484 -18.359 1 96.62 52 PHE B C 1
ATOM 2605 O O . PHE B 1 52 ? -2.809 -29.25 -19.047 1 96.62 52 PHE B O 1
ATOM 2612 N N . GLU B 1 53 ? -4.59 -27.875 -18.812 1 95.06 53 GLU B N 1
ATOM 2613 C CA . GLU B 1 53 ? -5.098 -28.109 -20.172 1 95.06 53 GLU B CA 1
ATOM 2614 C C . GLU B 1 53 ? -4.074 -27.703 -21.219 1 95.06 53 GLU B C 1
ATOM 2616 O O . GLU B 1 53 ? -4.004 -28.312 -22.297 1 95.06 53 GLU B O 1
ATOM 2621 N N . ALA B 1 54 ? -3.271 -26.703 -20.906 1 95.12 54 ALA B N 1
ATOM 2622 C CA . ALA B 1 54 ? -2.283 -26.188 -21.844 1 95.12 54 ALA B CA 1
ATOM 2623 C C . ALA B 1 54 ? -1.003 -27.016 -21.828 1 95.12 54 ALA B C 1
ATOM 2625 O O . ALA B 1 54 ? -0.047 -26.719 -22.547 1 95.12 54 ALA B O 1
ATOM 2626 N N . GLY B 1 55 ? -0.863 -28.016 -20.922 1 95.69 55 GLY B N 1
ATOM 2627 C CA . GLY B 1 55 ? 0.238 -28.969 -20.938 1 95.69 55 GLY B CA 1
ATOM 2628 C C . GLY B 1 55 ? 1.31 -28.672 -19.906 1 95.69 55 GLY B C 1
ATOM 2629 O O . GLY B 1 55 ? 2.389 -29.266 -19.938 1 95.69 55 GLY B O 1
ATOM 2630 N N . TYR B 1 56 ? 1.07 -27.766 -18.969 1 96.25 56 TYR B N 1
ATOM 2631 C CA . TYR B 1 56 ? 2.033 -27.438 -17.922 1 96.25 56 TYR B CA 1
ATOM 2632 C C . TYR B 1 56 ? 1.986 -28.469 -16.797 1 96.25 56 TYR B C 1
ATOM 2634 O O . TYR B 1 56 ? 0.947 -29.078 -16.547 1 96.25 56 TYR B O 1
ATOM 2642 N N . LYS B 1 57 ? 3.096 -28.719 -16.234 1 97.44 57 LYS B N 1
ATOM 2643 C CA . LYS B 1 57 ? 3.078 -29.297 -14.891 1 97.44 57 LYS B CA 1
ATOM 2644 C C . LYS B 1 57 ? 2.633 -28.281 -13.852 1 97.44 57 LYS B C 1
ATOM 2646 O O . LYS B 1 57 ? 3.314 -27.281 -13.617 1 97.44 57 LYS B O 1
ATOM 2651 N N . VAL B 1 58 ? 1.526 -28.562 -13.211 1 98.25 58 VAL B N 1
ATOM 2652 C CA . VAL B 1 58 ? 0.93 -27.578 -12.312 1 98.25 58 VAL B CA 1
ATOM 2653 C C . VAL B 1 58 ? 1.162 -27.984 -10.867 1 98.25 58 VAL B C 1
ATOM 2655 O O . VAL B 1 58 ? 0.857 -29.125 -10.477 1 98.25 58 VAL B O 1
ATOM 2658 N N . ILE B 1 59 ? 1.729 -27.109 -10.094 1 98.56 59 ILE B N 1
ATOM 2659 C CA . ILE B 1 59 ? 1.804 -27.234 -8.641 1 98.56 59 ILE B CA 1
ATOM 2660 C C . ILE B 1 59 ? 0.943 -26.172 -7.977 1 98.56 59 ILE B C 1
ATOM 2662 O O . ILE B 1 59 ? 1.238 -24.969 -8.086 1 98.56 59 ILE B O 1
ATOM 2666 N N . ALA B 1 60 ? -0.13 -26.641 -7.309 1 98.25 60 ALA B N 1
ATOM 2667 C CA . ALA B 1 60 ? -1.101 -25.734 -6.688 1 98.25 60 ALA B CA 1
ATOM 2668 C C . ALA B 1 60 ? -0.87 -25.641 -5.184 1 98.25 60 ALA B C 1
ATOM 2670 O O . ALA B 1 60 ? -0.428 -26.594 -4.551 1 98.25 60 ALA B O 1
ATOM 2671 N N . SER B 1 61 ? -1.112 -24.453 -4.633 1 98.31 61 SER B N 1
ATOM 2672 C CA . SER B 1 61 ? -1.046 -24.281 -3.188 1 98.31 61 SER B CA 1
ATOM 2673 C C . SER B 1 61 ? -2.262 -23.516 -2.666 1 98.31 61 SER B C 1
ATOM 2675 O O . SER B 1 61 ? -2.883 -22.75 -3.402 1 98.31 61 SER B O 1
ATOM 2677 N N . CYS B 1 62 ? -2.635 -23.797 -1.451 1 96.56 62 CYS B N 1
ATOM 2678 C CA . CYS B 1 62 ? -3.682 -23.094 -0.731 1 96.56 62 CYS B CA 1
ATOM 2679 C C . CYS B 1 62 ? -3.535 -23.281 0.774 1 96.56 62 CYS B C 1
ATOM 2681 O O . CYS B 1 62 ? -2.709 -24.062 1.228 1 96.56 62 CYS B O 1
ATOM 2683 N N . ARG B 1 63 ? -4.262 -22.562 1.509 1 94.19 63 ARG B N 1
ATOM 2684 C CA . ARG B 1 63 ? -4.098 -22.547 2.959 1 94.19 63 ARG B CA 1
ATOM 2685 C C . ARG B 1 63 ? -4.48 -23.891 3.566 1 94.19 63 ARG B C 1
ATOM 2687 O O . ARG B 1 63 ? -3.771 -24.406 4.434 1 94.19 63 ARG B O 1
ATOM 2694 N N . ASN B 1 64 ? -5.629 -24.406 3.059 1 91.69 64 ASN B N 1
ATOM 2695 C CA . ASN B 1 64 ? -6.156 -25.641 3.627 1 91.69 64 ASN B CA 1
ATOM 2696 C C . ASN B 1 64 ? -6.539 -26.641 2.539 1 91.69 64 ASN B C 1
ATOM 2698 O O . ASN B 1 64 ? -7.715 -26.766 2.189 1 91.69 64 ASN B O 1
ATOM 2702 N N . PRO B 1 65 ? -5.562 -27.406 2.109 1 93.38 65 PRO B N 1
ATOM 2703 C CA . PRO B 1 65 ? -5.898 -28.406 1.095 1 93.38 65 PRO B CA 1
ATOM 2704 C C . PRO B 1 65 ? -6.922 -29.438 1.587 1 93.38 65 PRO B C 1
ATOM 2706 O O . PRO B 1 65 ? -6.852 -29.875 2.734 1 93.38 65 PRO B O 1
ATOM 2709 N N . ASP B 1 66 ? -7.875 -29.547 0.782 1 88.56 66 ASP B N 1
ATOM 2710 C CA . ASP B 1 66 ? -8.977 -30.469 1.039 1 88.56 66 ASP B CA 1
ATOM 2711 C C . ASP B 1 66 ? -9.266 -31.328 -0.189 1 88.56 66 ASP B C 1
ATOM 2713 O O . ASP B 1 66 ? -9.719 -30.828 -1.218 1 88.56 66 ASP B O 1
ATOM 2717 N N . ASP B 1 67 ? -9.203 -32.656 -0.074 1 85.31 67 ASP B N 1
ATOM 2718 C CA . ASP B 1 67 ? -9.375 -33.594 -1.193 1 85.31 67 ASP B CA 1
ATOM 2719 C C . ASP B 1 67 ? -10.812 -33.562 -1.711 1 85.31 67 ASP B C 1
ATOM 2721 O O . ASP B 1 67 ? -11.078 -33.906 -2.857 1 85.31 67 ASP B O 1
ATOM 2725 N N . SER B 1 68 ? -11.727 -33.062 -0.83 1 86 68 SER B N 1
ATOM 2726 C CA . SER B 1 68 ? -13.133 -33.062 -1.22 1 86 68 SER B CA 1
ATOM 2727 C C . SER B 1 68 ? -13.516 -31.75 -1.894 1 86 68 SER B C 1
ATOM 2729 O O . SER B 1 68 ? -14.617 -31.609 -2.436 1 86 68 SER B O 1
ATOM 2731 N N . SER B 1 69 ? -12.586 -30.859 -1.893 1 89.25 69 SER B N 1
ATOM 2732 C CA . SER B 1 69 ? -12.852 -29.578 -2.541 1 89.25 69 SER B CA 1
ATOM 2733 C C . SER B 1 69 ? -12.781 -29.703 -4.059 1 89.25 69 SER B C 1
ATOM 2735 O O . SER B 1 69 ? -12.32 -30.719 -4.586 1 89.25 69 SER B O 1
ATOM 2737 N N . ALA B 1 70 ? -13.234 -28.672 -4.734 1 87.38 70 ALA B N 1
ATOM 2738 C CA . ALA B 1 70 ? -13.156 -28.656 -6.191 1 87.38 70 ALA B CA 1
ATOM 2739 C C . ALA B 1 70 ? -11.711 -28.812 -6.668 1 87.38 70 ALA B C 1
ATOM 2741 O O . ALA B 1 70 ? -11.438 -29.562 -7.609 1 87.38 70 ALA B O 1
ATOM 2742 N N . LEU B 1 71 ? -10.82 -28.188 -5.977 1 92.94 71 LEU B N 1
ATOM 2743 C CA . LEU B 1 71 ? -9.406 -28.312 -6.316 1 92.94 71 LEU B CA 1
ATOM 2744 C C . LEU B 1 71 ? -8.914 -29.734 -6.066 1 92.94 71 LEU B C 1
ATOM 2746 O O . LEU B 1 71 ? -8.289 -30.344 -6.938 1 92.94 71 LEU B O 1
ATOM 2750 N N . GLY B 1 72 ? -9.203 -30.25 -4.891 1 95 72 GLY B N 1
ATOM 2751 C CA . GLY B 1 72 ? -8.766 -31.594 -4.555 1 95 72 GLY B CA 1
ATOM 2752 C C . GLY B 1 72 ? -9.25 -32.656 -5.539 1 95 72 GLY B C 1
ATOM 2753 O O . GLY B 1 72 ? -8.484 -33.5 -5.965 1 95 72 GLY B O 1
ATOM 2754 N N . GLN B 1 73 ? -10.5 -32.562 -5.914 1 93 73 GLN B N 1
ATOM 2755 C CA . GLN B 1 73 ? -11.086 -33.5 -6.863 1 93 73 GLN B CA 1
ATOM 2756 C C . GLN B 1 73 ? -10.422 -33.406 -8.227 1 93 73 GLN B C 1
ATOM 2758 O O . GLN B 1 73 ? -10.102 -34.406 -8.859 1 93 73 GLN B O 1
ATOM 2763 N N . PHE B 1 74 ? -10.211 -32.156 -8.648 1 92.5 74 PHE B N 1
ATOM 2764 C CA . PHE B 1 74 ? -9.57 -31.938 -9.945 1 92.5 74 PHE B CA 1
ATOM 2765 C C . PHE B 1 74 ? -8.172 -32.531 -9.961 1 92.5 74 PHE B C 1
ATOM 2767 O O . PHE B 1 74 ? -7.801 -33.219 -10.914 1 92.5 74 PHE B O 1
ATOM 2774 N N . LEU B 1 75 ? -7.426 -32.281 -8.914 1 95.94 75 LEU B N 1
ATOM 2775 C CA . LEU B 1 75 ? -6.062 -32.812 -8.836 1 95.94 75 LEU B CA 1
ATOM 2776 C C . LEU B 1 75 ? -6.051 -34.344 -8.844 1 95.94 75 LEU B C 1
ATOM 2778 O O . LEU B 1 75 ? -5.27 -34.938 -9.57 1 95.94 75 LEU B O 1
ATOM 2782 N N . LYS B 1 76 ? -6.93 -34.906 -8.109 1 94.81 76 LYS B N 1
ATOM 2783 C CA . LYS B 1 76 ? -7.023 -36.375 -8.023 1 94.81 76 LYS B CA 1
ATOM 2784 C C . LYS B 1 76 ? -7.418 -36.969 -9.367 1 94.81 76 LYS B C 1
ATOM 2786 O O . LYS B 1 76 ? -6.793 -37.938 -9.836 1 94.81 76 LYS B O 1
ATOM 2791 N N . GLU B 1 77 ? -8.406 -36.406 -9.961 1 94.25 77 GLU B N 1
ATOM 2792 C CA . GLU B 1 77 ? -8.938 -36.938 -11.211 1 94.25 77 GLU B CA 1
ATOM 2793 C C . GLU B 1 77 ? -7.895 -36.875 -12.328 1 94.25 77 GLU B C 1
ATOM 2795 O O . GLU B 1 77 ? -7.93 -37.688 -13.266 1 94.25 77 GLU B O 1
ATOM 2800 N N . ASN B 1 78 ? -6.988 -35.906 -12.203 1 94.19 78 ASN B N 1
ATOM 2801 C CA . ASN B 1 78 ? -6.016 -35.719 -13.273 1 94.19 78 ASN B CA 1
ATOM 2802 C C . ASN B 1 78 ? -4.641 -36.25 -12.875 1 94.19 78 ASN B C 1
ATOM 2804 O O . ASN B 1 78 ? -3.639 -35.938 -13.523 1 94.19 78 ASN B O 1
ATOM 2808 N N . GLY B 1 79 ? -4.566 -36.969 -11.75 1 93.44 79 GLY B N 1
ATOM 2809 C CA . GLY B 1 79 ? -3.352 -37.656 -11.328 1 93.44 79 GLY B CA 1
ATOM 2810 C C . GLY B 1 79 ? -2.266 -36.688 -10.867 1 93.44 79 GLY B C 1
ATOM 2811 O O . GLY B 1 79 ? -1.076 -36.969 -11.023 1 93.44 79 GLY B O 1
ATOM 2812 N N . LEU B 1 80 ? -2.693 -35.5 -10.414 1 92.12 80 LEU B N 1
ATOM 2813 C CA . LEU B 1 80 ? -1.742 -34.5 -9.93 1 92.12 80 LEU B CA 1
ATOM 2814 C C . LEU B 1 80 ? -1.526 -34.656 -8.43 1 92.12 80 LEU B C 1
ATOM 2816 O O . LEU B 1 80 ? -2.357 -35.25 -7.73 1 92.12 80 LEU B O 1
ATOM 2820 N N . HIS B 1 81 ? -0.371 -34.156 -7.992 1 90.88 81 HIS B N 1
ATOM 2821 C CA . HIS B 1 81 ? -0.093 -34.094 -6.562 1 90.88 81 HIS B CA 1
ATOM 2822 C C . HIS B 1 81 ? -1.086 -33.219 -5.836 1 90.88 81 HIS B C 1
ATOM 2824 O O . HIS B 1 81 ? -1.571 -32.219 -6.406 1 90.88 81 HIS B O 1
ATOM 2830 N N . SER B 1 82 ? -1.307 -33.531 -4.578 1 92.69 82 SER B N 1
ATOM 2831 C CA . SER B 1 82 ? -2.158 -32.688 -3.744 1 92.69 82 SER B CA 1
ATOM 2832 C C . SER B 1 82 ? -1.583 -31.297 -3.611 1 92.69 82 SER B C 1
ATOM 2834 O O . SER B 1 82 ? -0.369 -31.094 -3.705 1 92.69 82 SER B O 1
ATOM 2836 N N . ALA B 1 83 ? -2.498 -30.391 -3.34 1 96.69 83 ALA B N 1
ATOM 2837 C CA . ALA B 1 83 ? -2.068 -29.016 -3.193 1 96.69 83 ALA B CA 1
ATOM 2838 C C . ALA B 1 83 ? -1.124 -28.844 -2.004 1 96.69 83 ALA B C 1
ATOM 2840 O O . ALA B 1 83 ? -1.328 -29.469 -0.955 1 96.69 83 ALA B O 1
ATOM 2841 N N . VAL B 1 84 ? -0.118 -28.031 -2.152 1 98.19 84 VAL B N 1
ATOM 2842 C CA . VAL B 1 84 ? 0.833 -27.719 -1.089 1 98.19 84 VAL B CA 1
ATOM 2843 C C . VAL B 1 84 ? 0.217 -26.719 -0.113 1 98.19 84 VAL B C 1
ATOM 2845 O O . VAL B 1 84 ? -0.241 -25.656 -0.519 1 98.19 84 VAL B O 1
ATOM 2848 N N . PRO B 1 85 ? 0.117 -27.109 1.173 1 98.31 85 PRO B N 1
ATOM 2849 C CA . PRO B 1 85 ? -0.407 -26.141 2.141 1 98.31 85 PRO B CA 1
ATOM 2850 C C . PRO B 1 85 ? 0.482 -24.922 2.285 1 98.31 85 PRO B C 1
ATOM 2852 O O . PRO B 1 85 ? 1.696 -25.047 2.463 1 98.31 85 PRO B O 1
ATOM 2855 N N . MET B 1 86 ? -0.151 -23.703 2.201 1 98.5 86 MET B N 1
ATOM 2856 C CA . MET B 1 86 ? 0.656 -22.484 2.32 1 98.5 86 MET B CA 1
ATOM 2857 C C . MET B 1 86 ? -0.209 -21.297 2.713 1 98.5 86 MET B C 1
ATOM 2859 O O . MET B 1 86 ? -1.216 -21 2.062 1 98.5 86 MET B O 1
ATOM 2863 N N . CYS B 1 87 ? 0.165 -20.656 3.801 1 98.25 87 CYS B N 1
ATOM 2864 C CA . CYS B 1 87 ? -0.313 -19.328 4.152 1 98.25 87 CYS B CA 1
ATOM 2865 C C . CYS B 1 87 ? 0.717 -18.266 3.791 1 98.25 87 CYS B C 1
ATOM 2867 O O . CYS B 1 87 ? 1.738 -18.125 4.469 1 98.25 87 CYS B O 1
ATOM 2869 N N . VAL B 1 88 ? 0.391 -17.469 2.766 1 98.62 88 VAL B N 1
ATOM 2870 C CA . VAL B 1 88 ? 1.416 -16.625 2.156 1 98.62 88 VAL B CA 1
ATOM 2871 C C . VAL B 1 88 ? 1.849 -15.547 3.143 1 98.62 88 VAL B C 1
ATOM 2873 O O . VAL B 1 88 ? 2.969 -15.039 3.062 1 98.62 88 VAL B O 1
ATOM 2876 N N . GLY B 1 89 ? 0.962 -15.164 4.105 1 97.69 89 GLY B N 1
ATOM 2877 C CA . GLY B 1 89 ? 1.285 -14.125 5.074 1 97.69 89 GLY B CA 1
ATOM 2878 C C . GLY B 1 89 ? 2.127 -14.633 6.23 1 97.69 89 GLY B C 1
ATOM 2879 O O . GLY B 1 89 ? 2.494 -13.859 7.117 1 97.69 89 GLY B O 1
ATOM 2880 N N . ASP B 1 90 ? 2.438 -15.906 6.238 1 98.06 90 ASP B N 1
ATOM 2881 C CA . ASP B 1 90 ? 3.25 -16.562 7.262 1 98.06 90 ASP B CA 1
ATOM 2882 C C . ASP B 1 90 ? 4.539 -17.109 6.668 1 98.06 90 ASP B C 1
ATOM 2884 O O . ASP B 1 90 ? 4.52 -18.141 5.984 1 98.06 90 ASP B O 1
ATOM 2888 N N . LEU B 1 91 ? 5.621 -16.484 7.023 1 98.5 91 LEU B N 1
ATOM 2889 C CA . LEU B 1 91 ? 6.902 -16.812 6.406 1 98.5 91 LEU B CA 1
ATOM 2890 C C . LEU B 1 91 ? 7.273 -18.266 6.648 1 98.5 91 LEU B C 1
ATOM 2892 O O . LEU B 1 91 ? 7.793 -18.938 5.754 1 98.5 91 LEU B O 1
ATOM 2896 N N . ASP B 1 92 ? 7.062 -18.766 7.809 1 98.56 92 ASP B N 1
ATOM 2897 C CA . ASP B 1 92 ? 7.402 -20.156 8.102 1 98.56 92 ASP B CA 1
ATOM 2898 C C . ASP B 1 92 ? 6.566 -21.109 7.258 1 98.56 92 ASP B C 1
ATOM 2900 O O . ASP B 1 92 ? 7.07 -22.141 6.793 1 98.56 92 ASP B O 1
ATOM 2904 N N . SER B 1 93 ? 5.301 -20.766 7.078 1 98.75 93 SER B N 1
ATOM 2905 C CA . SER B 1 93 ? 4.445 -21.562 6.207 1 98.75 93 SER B CA 1
ATOM 2906 C C . SER B 1 93 ? 4.965 -21.562 4.773 1 98.75 93 SER B C 1
ATOM 2908 O O . SER B 1 93 ? 4.98 -22.609 4.117 1 98.75 93 SER B O 1
ATOM 2910 N N . VAL B 1 94 ? 5.469 -20.438 4.301 1 98.88 94 VAL B N 1
ATOM 2911 C CA . VAL B 1 94 ? 5.988 -20.297 2.943 1 98.88 94 VAL B CA 1
ATOM 2912 C C . VAL B 1 94 ? 7.266 -21.125 2.793 1 98.88 94 VAL B C 1
ATOM 2914 O O . VAL B 1 94 ? 7.453 -21.812 1.789 1 98.88 94 VAL B O 1
ATOM 2917 N N . LYS B 1 95 ? 8.094 -21.094 3.793 1 98.88 95 LYS B N 1
ATOM 2918 C CA . LYS B 1 95 ? 9.328 -21.875 3.758 1 98.88 95 LYS B CA 1
ATOM 2919 C C . LYS B 1 95 ? 9.023 -23.375 3.721 1 98.88 95 LYS B C 1
ATOM 2921 O O . LYS B 1 95 ? 9.672 -24.125 2.986 1 98.88 95 LYS B O 1
ATOM 2926 N N . ALA B 1 96 ? 8.102 -23.781 4.5 1 98.81 96 ALA B N 1
ATOM 2927 C CA . ALA B 1 96 ? 7.699 -25.188 4.492 1 98.81 96 ALA B CA 1
ATOM 2928 C C . ALA B 1 96 ? 7.16 -25.594 3.127 1 98.81 96 ALA B C 1
ATOM 2930 O O . ALA B 1 96 ? 7.461 -26.688 2.635 1 98.81 96 ALA B O 1
ATOM 2931 N N . ALA B 1 97 ? 6.371 -24.75 2.557 1 98.81 97 ALA B N 1
ATOM 2932 C CA . ALA B 1 97 ? 5.828 -25.016 1.225 1 98.81 97 ALA B CA 1
ATOM 2933 C C . ALA B 1 97 ? 6.945 -25.125 0.19 1 98.81 97 ALA B C 1
ATOM 2935 O O . ALA B 1 97 ? 6.875 -25.938 -0.728 1 98.81 97 ALA B O 1
ATOM 2936 N N . TYR B 1 98 ? 7.926 -24.25 0.308 1 98.81 98 TYR B N 1
ATOM 2937 C CA . TYR B 1 98 ? 9.078 -24.297 -0.579 1 98.81 98 TYR B CA 1
ATOM 2938 C C . TYR B 1 98 ? 9.758 -25.656 -0.517 1 98.81 98 TYR B C 1
ATOM 2940 O O . TYR B 1 98 ? 10.07 -26.25 -1.552 1 98.81 98 TYR B O 1
ATOM 2948 N N . LEU B 1 99 ? 9.977 -26.125 0.679 1 98.69 99 LEU B N 1
ATOM 2949 C CA . LEU B 1 99 ? 10.641 -27.406 0.857 1 98.69 99 LEU B CA 1
ATOM 2950 C C . LEU B 1 99 ? 9.812 -28.547 0.247 1 98.69 99 LEU B C 1
ATOM 2952 O O . LEU B 1 99 ? 10.359 -29.422 -0.418 1 98.69 99 LEU B O 1
ATOM 2956 N N . ALA B 1 100 ? 8.531 -28.531 0.426 1 98.38 100 ALA B N 1
ATOM 2957 C CA . ALA B 1 100 ? 7.648 -29.531 -0.17 1 98.38 100 ALA B CA 1
ATOM 2958 C C . ALA B 1 100 ? 7.691 -29.453 -1.693 1 98.38 100 ALA B C 1
ATOM 2960 O O . ALA B 1 100 ? 7.691 -30.484 -2.369 1 98.38 100 ALA B O 1
ATOM 2961 N N . THR B 1 101 ? 7.73 -28.234 -2.248 1 98.62 101 THR B N 1
ATOM 2962 C CA . THR B 1 101 ? 7.734 -28.031 -3.693 1 98.62 101 THR B CA 1
ATOM 2963 C C . THR B 1 101 ? 9.039 -28.531 -4.305 1 98.62 101 THR B C 1
ATOM 2965 O O . THR B 1 101 ? 9.047 -29.078 -5.41 1 98.62 101 THR B O 1
ATOM 2968 N N . ARG B 1 102 ? 10.102 -28.359 -3.553 1 97.94 102 ARG B N 1
ATOM 2969 C CA . ARG B 1 102 ? 11.406 -28.797 -4.02 1 97.94 102 ARG B CA 1
ATOM 2970 C C . ARG B 1 102 ? 11.43 -30.312 -4.238 1 97.94 102 ARG B C 1
ATOM 2972 O O . ARG B 1 102 ? 12.195 -30.812 -5.062 1 97.94 102 ARG B O 1
ATOM 2979 N N . GLU B 1 103 ? 10.609 -31.031 -3.582 1 97.56 103 GLU B N 1
ATOM 2980 C CA . GLU B 1 103 ? 10.508 -32.469 -3.758 1 97.56 103 GLU B CA 1
ATOM 2981 C C . GLU B 1 103 ? 9.75 -32.812 -5.035 1 97.56 103 GLU B C 1
ATOM 2983 O O . GLU B 1 103 ? 9.875 -33.938 -5.559 1 97.56 103 GLU B O 1
ATOM 2988 N N . LEU B 1 104 ? 9 -31.891 -5.496 1 97.06 104 LEU B N 1
ATOM 2989 C CA . LEU B 1 104 ? 8.133 -32.156 -6.641 1 97.06 104 LEU B CA 1
ATOM 2990 C C . LEU B 1 104 ? 8.781 -31.688 -7.938 1 97.06 104 LEU B C 1
ATOM 2992 O O . LEU B 1 104 ? 8.438 -32.156 -9.016 1 97.06 104 LEU B O 1
ATOM 2996 N N . THR B 1 105 ? 9.648 -30.703 -7.84 1 97.56 105 THR B N 1
ATOM 2997 C CA . THR B 1 105 ? 10.25 -30.125 -9.039 1 97.56 105 THR B CA 1
ATOM 2998 C C . THR B 1 105 ? 11.586 -29.469 -8.703 1 97.56 105 THR B C 1
ATOM 3000 O O . THR B 1 105 ? 11.836 -29.109 -7.555 1 97.56 105 THR B O 1
ATOM 3003 N N . SER B 1 106 ? 12.422 -29.281 -9.766 1 97.06 106 SER B N 1
ATOM 3004 C CA . SER B 1 106 ? 13.727 -28.656 -9.586 1 97.06 106 SER B CA 1
ATOM 3005 C C . SER B 1 106 ? 13.727 -27.219 -10.086 1 97.06 106 SER B C 1
ATOM 3007 O O . SER B 1 106 ? 14.672 -26.469 -9.828 1 97.06 106 SER B O 1
ATOM 3009 N N . SER B 1 107 ? 12.688 -26.844 -10.797 1 97.69 107 SER B N 1
ATOM 3010 C CA . SER B 1 107 ? 12.609 -25.484 -11.32 1 97.69 107 SER B CA 1
ATOM 3011 C C . SER B 1 107 ? 11.164 -25.078 -11.547 1 97.69 107 SER B C 1
ATOM 3013 O O . SER B 1 107 ? 10.273 -25.922 -11.68 1 97.69 107 SER B O 1
ATOM 3015 N N . ILE B 1 108 ? 10.961 -23.797 -11.5 1 98.31 108 ILE B N 1
ATOM 3016 C CA . ILE B 1 108 ? 9.672 -23.203 -11.812 1 98.31 108 ILE B CA 1
ATOM 3017 C C . ILE B 1 108 ? 9.82 -22.203 -12.961 1 98.31 108 ILE B C 1
ATOM 3019 O O . ILE B 1 108 ? 10.641 -21.297 -12.898 1 98.31 108 ILE B O 1
ATOM 3023 N N . ASP B 1 109 ? 9.008 -22.438 -13.992 1 97.88 109 ASP B N 1
ATOM 3024 C CA . ASP B 1 109 ? 9.055 -21.547 -15.148 1 97.88 109 ASP B CA 1
ATOM 3025 C C . ASP B 1 109 ? 8.141 -20.328 -14.953 1 97.88 109 ASP B C 1
ATOM 3027 O O . ASP B 1 109 ? 8.453 -19.234 -15.406 1 97.88 109 ASP B O 1
ATOM 3031 N N . ILE B 1 110 ? 6.98 -20.562 -14.344 1 98.38 110 ILE B N 1
ATOM 3032 C CA . ILE B 1 110 ? 6 -19.516 -14.07 1 98.38 110 ILE B CA 1
ATOM 3033 C C . ILE B 1 110 ? 5.547 -19.594 -12.617 1 98.38 110 ILE B C 1
ATOM 3035 O O . ILE B 1 110 ? 5.078 -20.641 -12.164 1 98.38 110 ILE B O 1
ATOM 3039 N N . LEU B 1 111 ? 5.785 -18.562 -11.859 1 98.81 111 LEU B N 1
ATOM 3040 C CA . LEU B 1 111 ? 5.23 -18.406 -10.516 1 98.81 111 LEU B CA 1
ATOM 3041 C C . LEU B 1 111 ? 4.094 -17.391 -10.508 1 98.81 111 LEU B C 1
ATOM 3043 O O . LEU B 1 111 ? 4.285 -16.234 -10.883 1 98.81 111 LEU B O 1
ATOM 3047 N N . ILE B 1 112 ? 2.926 -17.844 -10.148 1 98.75 112 ILE B N 1
ATOM 3048 C CA . ILE B 1 112 ? 1.77 -16.953 -10.117 1 98.75 112 ILE B CA 1
ATOM 3049 C C . ILE B 1 112 ? 1.366 -16.672 -8.672 1 98.75 112 ILE B C 1
ATOM 3051 O O . ILE B 1 112 ? 0.802 -17.547 -8.008 1 98.75 112 ILE B O 1
ATOM 3055 N N . ASN B 1 113 ? 1.701 -15.477 -8.227 1 98.75 113 ASN B N 1
ATOM 3056 C CA . ASN B 1 113 ? 1.177 -14.984 -6.953 1 98.75 113 ASN B CA 1
ATOM 3057 C C . ASN B 1 113 ? -0.28 -14.547 -7.082 1 98.75 113 ASN B C 1
ATOM 3059 O O . ASN B 1 113 ? -0.561 -13.375 -7.344 1 98.75 113 ASN B O 1
ATOM 3063 N N . ASN B 1 114 ? -1.152 -15.477 -6.785 1 97.5 114 ASN B N 1
ATOM 3064 C CA . ASN B 1 114 ? -2.586 -15.25 -6.941 1 97.5 114 ASN B CA 1
ATOM 3065 C C . ASN B 1 114 ? -3.281 -15.102 -5.594 1 97.5 114 ASN B C 1
ATOM 3067 O O . ASN B 1 114 ? -4.34 -14.469 -5.504 1 97.5 114 ASN B O 1
ATOM 3071 N N . ALA B 1 115 ? -2.664 -15.719 -4.555 1 96.94 115 ALA B N 1
ATOM 3072 C CA . ALA B 1 115 ? -3.262 -15.602 -3.229 1 96.94 115 ALA B CA 1
ATOM 3073 C C . ALA B 1 115 ? -3.469 -14.133 -2.855 1 96.94 115 ALA B C 1
ATOM 3075 O O . ALA B 1 115 ? -2.555 -13.32 -2.99 1 96.94 115 ALA B O 1
ATOM 3076 N N . GLY B 1 116 ? -4.602 -13.766 -2.482 1 94.44 116 GLY B N 1
ATOM 3077 C CA . GLY B 1 116 ? -4.977 -12.414 -2.088 1 94.44 116 GLY B CA 1
ATOM 3078 C C . GLY B 1 116 ? -6.348 -12.344 -1.437 1 94.44 116 GLY B C 1
ATOM 3079 O O . GLY B 1 116 ? -7.117 -13.305 -1.494 1 94.44 116 GLY B O 1
ATOM 3080 N N . VAL B 1 117 ? -6.609 -11.234 -0.809 1 92.19 117 VAL B N 1
ATOM 3081 C CA . VAL B 1 117 ? -7.895 -11.031 -0.145 1 92.19 117 VAL B CA 1
ATOM 3082 C C . VAL B 1 117 ? -8.438 -9.641 -0.468 1 92.19 117 VAL B C 1
ATOM 3084 O O . VAL B 1 117 ? -7.664 -8.695 -0.642 1 92.19 117 VAL B O 1
ATOM 3087 N N . LEU B 1 118 ? -9.672 -9.609 -0.535 1 88.94 118 LEU B N 1
ATOM 3088 C CA . LEU B 1 118 ? -10.359 -8.336 -0.724 1 88.94 118 LEU B CA 1
ATOM 3089 C C . LEU B 1 118 ? -10.5 -7.594 0.601 1 88.94 118 LEU B C 1
ATOM 3091 O O . LEU B 1 118 ? -10.297 -6.379 0.664 1 88.94 118 LEU B O 1
ATOM 3095 N N . ASN B 1 119 ? -10.93 -8.383 1.608 1 86.56 119 ASN B N 1
ATOM 3096 C CA . ASN B 1 119 ? -11.219 -7.844 2.934 1 86.56 119 ASN B CA 1
ATOM 3097 C C . ASN B 1 119 ? -11.094 -8.914 4.012 1 86.56 119 ASN B C 1
ATOM 3099 O O . ASN B 1 119 ? -10.891 -10.094 3.703 1 86.56 119 ASN B O 1
ATOM 3103 N N . PHE B 1 120 ? -11.109 -8.445 5.27 1 84.31 120 PHE B N 1
ATOM 3104 C CA . PHE B 1 120 ? -11.18 -9.336 6.422 1 84.31 120 PHE B CA 1
ATOM 3105 C C . PHE B 1 120 ? -12.453 -9.086 7.223 1 84.31 120 PHE B C 1
ATOM 3107 O O . PHE B 1 120 ? -13.477 -9.734 6.988 1 84.31 120 PHE B O 1
ATOM 3114 N N . ASN B 1 121 ? -12.445 -8.07 8 1 86.06 121 ASN B N 1
ATOM 3115 C CA . ASN B 1 121 ? -13.531 -7.859 8.953 1 86.06 121 ASN B CA 1
ATOM 3116 C C . ASN B 1 121 ? -14.484 -6.766 8.484 1 86.06 121 ASN B C 1
ATOM 3118 O O . ASN B 1 121 ? -15.516 -6.52 9.117 1 86.06 121 ASN B O 1
ATOM 3122 N N . HIS B 1 122 ? -14.172 -6.098 7.41 1 83.62 122 HIS B N 1
ATOM 3123 C CA . HIS B 1 122 ? -14.992 -5 6.922 1 83.62 122 HIS B CA 1
ATOM 3124 C C . HIS B 1 122 ? -15.711 -5.379 5.629 1 83.62 122 HIS B C 1
ATOM 3126 O O . HIS B 1 122 ? -15.227 -6.223 4.871 1 83.62 122 HIS B O 1
ATOM 3132 N N . SER B 1 123 ? -16.844 -4.719 5.48 1 81.88 123 SER B N 1
ATOM 3133 C CA . SER B 1 123 ? -17.562 -4.848 4.215 1 81.88 123 SER B CA 1
ATOM 3134 C C . SER B 1 123 ? -16.844 -4.098 3.098 1 81.88 123 SER B C 1
ATOM 3136 O O . SER B 1 123 ? -16.25 -3.039 3.328 1 81.88 123 SER B O 1
ATOM 3138 N N . PRO B 1 124 ? -16.828 -4.668 1.871 1 79.31 124 PRO B N 1
ATOM 3139 C CA . PRO B 1 124 ? -16.281 -3.938 0.728 1 79.31 124 PRO B CA 1
ATOM 3140 C C . PRO B 1 124 ? -16.969 -2.588 0.505 1 79.31 124 PRO B C 1
ATOM 3142 O O . PRO B 1 124 ? -16.438 -1.737 -0.214 1 79.31 124 PRO B O 1
ATOM 3145 N N . TYR B 1 125 ? -18.078 -2.391 1.151 1 82.44 125 TYR B N 1
ATOM 3146 C CA . TYR B 1 125 ? -18.859 -1.181 0.934 1 82.44 125 TYR B CA 1
ATOM 3147 C C . TYR B 1 125 ? -18.672 -0.195 2.08 1 82.44 125 TYR B C 1
ATOM 3149 O O . TYR B 1 125 ? -19.25 0.897 2.068 1 82.44 125 TYR B O 1
ATOM 3157 N N . ASP B 1 126 ? -17.906 -0.592 2.98 1 91.62 126 ASP B N 1
ATOM 3158 C CA . ASP B 1 126 ? -17.656 0.352 4.066 1 91.62 126 ASP B CA 1
ATOM 3159 C C . ASP B 1 126 ? -16.844 1.547 3.576 1 91.62 126 ASP B C 1
ATOM 3161 O O . ASP B 1 126 ? -15.82 1.376 2.91 1 91.62 126 ASP B O 1
ATOM 3165 N N . PRO B 1 127 ? -17.391 2.729 3.889 1 94.81 127 PRO B N 1
ATOM 3166 C CA . PRO B 1 127 ? -16.625 3.918 3.514 1 94.81 127 PRO B CA 1
ATOM 3167 C C . PRO B 1 127 ? -15.273 4 4.227 1 94.81 127 PRO B C 1
ATOM 3169 O O . PRO B 1 127 ? -15.102 3.398 5.293 1 94.81 127 PRO B O 1
ATOM 3172 N N . VAL B 1 128 ? -14.383 4.734 3.609 1 96.56 128 VAL B N 1
ATOM 3173 C CA . VAL B 1 128 ? -13.008 4.828 4.102 1 96.56 128 VAL B CA 1
ATOM 3174 C C . VAL B 1 128 ? -13.008 5.375 5.527 1 96.56 128 VAL B C 1
ATOM 3176 O O . VAL B 1 128 ? -12.172 4.992 6.348 1 96.56 128 VAL B O 1
ATOM 3179 N N . MET B 1 129 ? -14.016 6.172 5.969 1 97.44 129 MET B N 1
ATOM 3180 C CA . MET B 1 129 ? -14.102 6.758 7.301 1 97.44 129 MET B CA 1
ATOM 3181 C C . MET B 1 129 ? -14.414 5.695 8.344 1 97.44 129 MET B C 1
ATOM 3183 O O . MET B 1 129 ? -14.297 5.941 9.547 1 97.44 129 MET B O 1
ATOM 3187 N N . GLU B 1 130 ? -14.758 4.523 7.883 1 97.12 130 GLU B N 1
ATOM 3188 C CA . GLU B 1 130 ? -15.125 3.455 8.805 1 97.12 130 GLU B CA 1
ATOM 3189 C C . GLU B 1 130 ? -14.086 2.336 8.797 1 97.12 130 GLU B C 1
ATOM 3191 O O . GLU B 1 130 ? -14.164 1.404 9.594 1 97.12 130 GLU B O 1
ATOM 3196 N N . ILE B 1 131 ? -13.141 2.404 7.914 1 97.62 131 ILE B N 1
ATOM 3197 C CA . ILE B 1 131 ? -12.117 1.369 7.781 1 97.62 131 ILE B CA 1
ATOM 3198 C C . ILE B 1 131 ? -11.141 1.455 8.953 1 97.62 131 ILE B C 1
ATOM 3200 O O . ILE B 1 131 ? -10.664 2.539 9.289 1 97.62 131 ILE B O 1
ATOM 3204 N N . SER B 1 132 ? -10.828 0.375 9.594 1 97.81 132 SER B N 1
ATOM 3205 C CA . SER B 1 132 ? -9.859 0.367 10.688 1 97.81 132 SER B CA 1
ATOM 3206 C C . SER B 1 132 ? -8.438 0.214 10.164 1 97.81 132 SER B C 1
ATOM 3208 O O . SER B 1 132 ? -8.219 -0.363 9.094 1 97.81 132 SER B O 1
ATOM 3210 N N . ALA B 1 133 ? -7.492 0.695 10.977 1 97.88 133 ALA B N 1
ATOM 3211 C CA . ALA B 1 133 ? -6.082 0.493 10.656 1 97.88 133 ALA B CA 1
ATOM 3212 C C . ALA B 1 133 ? -5.746 -0.994 10.578 1 97.88 133 ALA B C 1
ATOM 3214 O O . ALA B 1 133 ? -4.938 -1.413 9.75 1 97.88 133 ALA B O 1
ATOM 3215 N N . SER B 1 134 ? -6.332 -1.746 11.484 1 97.62 134 SER B N 1
ATOM 3216 C CA . SER B 1 134 ? -6.082 -3.184 11.484 1 97.62 134 SER B CA 1
ATOM 3217 C C . SER B 1 134 ? -6.516 -3.82 10.172 1 97.62 134 SER B C 1
ATOM 3219 O O . SER B 1 134 ? -5.855 -4.738 9.672 1 97.62 134 SER B O 1
ATOM 3221 N N . GLU B 1 135 ? -7.645 -3.369 9.578 1 97.5 135 GLU B N 1
ATOM 3222 C CA . GLU B 1 135 ? -8.102 -3.867 8.281 1 97.5 135 GLU B CA 1
ATOM 3223 C C . GLU B 1 135 ? -7.09 -3.559 7.184 1 97.5 135 GLU B C 1
ATOM 3225 O O . GLU B 1 135 ? -6.785 -4.418 6.355 1 97.5 135 GLU B O 1
ATOM 3230 N N . MET B 1 136 ? -6.59 -2.305 7.195 1 98.31 136 MET B N 1
ATOM 3231 C CA . MET B 1 136 ? -5.559 -1.921 6.238 1 98.31 136 MET B CA 1
ATOM 3232 C C . MET B 1 136 ? -4.352 -2.85 6.336 1 98.31 136 MET B C 1
ATOM 3234 O O . MET B 1 136 ? -3.854 -3.336 5.32 1 98.31 136 MET B O 1
ATOM 3238 N N . MET B 1 137 ? -3.957 -3.129 7.57 1 98.38 137 MET B N 1
ATOM 3239 C CA . MET B 1 137 ? -2.756 -3.92 7.824 1 98.38 137 MET B CA 1
ATOM 3240 C C . MET B 1 137 ? -2.967 -5.375 7.418 1 98.38 137 MET B C 1
ATOM 3242 O O . MET B 1 137 ? -2.086 -5.988 6.812 1 98.38 137 MET B O 1
ATOM 3246 N N . ASP B 1 138 ? -4.062 -5.898 7.754 1 97.38 138 ASP B N 1
ATOM 3247 C CA . ASP B 1 138 ? -4.344 -7.305 7.48 1 97.38 138 ASP B CA 1
ATOM 3248 C C . ASP B 1 138 ? -4.379 -7.578 5.98 1 97.38 138 ASP B C 1
ATOM 3250 O O . ASP B 1 138 ? -3.803 -8.562 5.508 1 97.38 138 ASP B O 1
ATOM 3254 N N . VAL B 1 139 ? -5.016 -6.734 5.219 1 97.5 139 VAL B N 1
ATOM 3255 C CA . VAL B 1 139 ? -5.098 -6.902 3.77 1 97.5 139 VAL B CA 1
ATOM 3256 C C . VAL B 1 139 ? -3.707 -6.746 3.154 1 97.5 139 VAL B C 1
ATOM 3258 O O . VAL B 1 139 ? -3.322 -7.52 2.273 1 97.5 139 VAL B O 1
ATOM 3261 N N . TYR B 1 140 ? -2.953 -5.805 3.654 1 98.69 140 TYR B N 1
ATOM 3262 C CA . TYR B 1 140 ? -1.597 -5.57 3.174 1 98.69 140 TYR B CA 1
ATOM 3263 C C . TYR B 1 140 ? -0.7 -6.766 3.461 1 98.69 140 TYR B C 1
ATOM 3265 O O . TYR B 1 140 ? 0.147 -7.129 2.641 1 98.69 140 TYR B O 1
ATOM 3273 N N . ARG B 1 141 ? -0.848 -7.387 4.598 1 98.56 141 ARG B N 1
ATOM 3274 C CA . ARG B 1 141 ? -0.053 -8.539 5.012 1 98.56 141 ARG B CA 1
ATOM 3275 C C . ARG B 1 141 ? -0.194 -9.688 4.016 1 98.56 141 ARG B C 1
ATOM 3277 O O . ARG B 1 141 ? 0.794 -10.336 3.66 1 98.56 141 ARG B O 1
ATOM 3284 N N . VAL B 1 142 ? -1.318 -9.852 3.52 1 98.06 142 VAL B N 1
ATOM 3285 C CA . VAL B 1 142 ? -1.575 -10.961 2.617 1 98.06 142 VAL B CA 1
ATOM 3286 C C . VAL B 1 142 ? -1.219 -10.562 1.187 1 98.06 142 VAL B C 1
ATOM 3288 O O . VAL B 1 142 ? -0.424 -11.242 0.527 1 98.06 142 VAL B O 1
ATOM 3291 N N . ASN B 1 143 ? -1.698 -9.438 0.734 1 98.19 143 ASN B N 1
ATOM 3292 C CA . ASN B 1 143 ? -1.653 -9.078 -0.68 1 98.19 143 ASN B CA 1
ATOM 3293 C C . ASN B 1 143 ? -0.263 -8.602 -1.095 1 98.19 143 ASN B C 1
ATOM 3295 O O . ASN B 1 143 ? 0.118 -8.727 -2.26 1 98.19 143 ASN B O 1
ATOM 3299 N N . VAL B 1 144 ? 0.478 -8.023 -0.159 1 98.81 144 VAL B N 1
ATOM 3300 C CA . VAL B 1 144 ? 1.757 -7.43 -0.529 1 98.81 144 VAL B CA 1
ATOM 3301 C C . VAL B 1 144 ? 2.895 -8.172 0.169 1 98.81 144 VAL B C 1
ATOM 3303 O O . VAL B 1 144 ? 3.754 -8.766 -0.488 1 98.81 144 VAL B O 1
ATOM 3306 N N . ALA B 1 145 ? 2.82 -8.219 1.517 1 98.69 145 ALA B N 1
ATOM 3307 C CA . ALA B 1 145 ? 3.883 -8.914 2.242 1 98.69 145 ALA B CA 1
ATOM 3308 C C . ALA B 1 145 ? 3.891 -10.406 1.912 1 98.69 145 ALA B C 1
ATOM 3310 O O . ALA B 1 145 ? 4.949 -11.031 1.871 1 98.69 145 ALA B O 1
ATOM 3311 N N . GLY B 1 146 ? 2.699 -10.984 1.69 1 98.75 146 GLY B N 1
ATOM 3312 C CA . GLY B 1 146 ? 2.611 -12.375 1.272 1 98.75 146 GLY B CA 1
ATOM 3313 C C . GLY B 1 146 ? 3.285 -12.641 -0.06 1 98.75 146 GLY B C 1
ATOM 3314 O O . GLY B 1 146 ? 4 -13.633 -0.213 1 98.75 146 GLY B O 1
ATOM 3315 N N . CYS B 1 147 ? 3.055 -11.734 -1.032 1 98.75 147 CYS B N 1
ATOM 3316 C CA . CYS B 1 147 ? 3.713 -11.828 -2.33 1 98.75 147 CYS B CA 1
ATOM 3317 C C . CYS B 1 147 ? 5.227 -11.734 -2.182 1 98.75 147 CYS B C 1
ATOM 3319 O O . CYS B 1 147 ? 5.961 -12.477 -2.84 1 98.75 147 CYS B O 1
ATOM 3321 N N . LEU B 1 148 ? 5.695 -10.812 -1.343 1 98.88 148 LEU B N 1
ATOM 3322 C CA . LEU B 1 148 ? 7.121 -10.68 -1.066 1 98.88 148 LEU B CA 1
ATOM 3323 C C . LEU B 1 148 ? 7.695 -11.984 -0.522 1 98.88 148 LEU B C 1
ATOM 3325 O O . LEU B 1 148 ? 8.719 -12.469 -1.009 1 98.88 148 LEU B O 1
ATOM 3329 N N . ASN B 1 149 ? 7.043 -12.594 0.46 1 98.88 149 ASN B N 1
ATOM 3330 C CA . ASN B 1 149 ? 7.484 -13.844 1.076 1 98.88 149 ASN B CA 1
ATOM 3331 C C . ASN B 1 149 ? 7.656 -14.945 0.041 1 98.88 149 ASN B C 1
ATOM 3333 O O . ASN B 1 149 ? 8.703 -15.594 -0.017 1 98.88 149 ASN B O 1
ATOM 3337 N N . VAL B 1 150 ? 6.629 -15.125 -0.753 1 98.94 150 VAL B N 1
ATOM 3338 C CA . VAL B 1 150 ? 6.629 -16.219 -1.711 1 98.94 150 VAL B CA 1
ATOM 3339 C C . VAL B 1 150 ? 7.711 -15.992 -2.762 1 98.94 150 VAL B C 1
ATOM 3341 O O . VAL B 1 150 ? 8.484 -16.906 -3.07 1 98.94 150 VAL B O 1
ATOM 3344 N N . THR B 1 151 ? 7.762 -14.758 -3.32 1 98.88 151 THR B N 1
ATOM 3345 C CA . THR B 1 151 ? 8.727 -14.438 -4.367 1 98.88 151 THR B CA 1
ATOM 3346 C C . THR B 1 151 ? 10.156 -14.648 -3.873 1 98.88 151 THR B C 1
ATOM 3348 O O . THR B 1 151 ? 10.969 -15.281 -4.555 1 98.88 151 THR B O 1
ATOM 3351 N N . GLN B 1 152 ? 10.438 -14.195 -2.678 1 98.81 152 GLN B N 1
ATOM 3352 C CA . GLN B 1 152 ? 11.781 -14.32 -2.129 1 98.81 152 GLN B CA 1
ATOM 3353 C C . GLN B 1 152 ? 12.141 -15.781 -1.881 1 98.81 152 GLN B C 1
ATOM 3355 O O . GLN B 1 152 ? 13.211 -16.234 -2.301 1 98.81 152 GLN B O 1
ATOM 3360 N N . VAL B 1 153 ? 11.297 -16.516 -1.263 1 98.88 153 VAL B N 1
ATOM 3361 C CA . VAL B 1 153 ? 11.609 -17.875 -0.824 1 98.88 153 VAL B CA 1
ATOM 3362 C C . VAL B 1 153 ? 11.68 -18.797 -2.031 1 98.88 153 VAL B C 1
ATOM 3364 O O . VAL B 1 153 ? 12.5 -19.719 -2.07 1 98.88 153 VAL B O 1
ATOM 3367 N N . PHE B 1 154 ? 10.898 -18.578 -3.072 1 98.88 154 PHE B N 1
ATOM 3368 C CA . PHE B 1 154 ? 10.797 -19.484 -4.203 1 98.88 154 PHE B CA 1
ATOM 3369 C C . PHE B 1 154 ? 11.758 -19.078 -5.312 1 98.88 154 PHE B C 1
ATOM 3371 O O . PHE B 1 154 ? 11.867 -19.766 -6.328 1 98.88 154 PHE B O 1
ATOM 3378 N N . MET B 1 155 ? 12.477 -17.953 -5.121 1 98.69 155 MET B N 1
ATOM 3379 C CA . MET B 1 155 ? 13.32 -17.391 -6.176 1 98.69 155 MET B CA 1
ATOM 3380 C C . MET B 1 155 ? 14.352 -18.422 -6.648 1 98.69 155 MET B C 1
ATOM 3382 O O . MET B 1 155 ? 14.633 -18.516 -7.844 1 98.69 155 MET B O 1
ATOM 3386 N N . PRO B 1 156 ? 14.914 -19.234 -5.742 1 98.38 156 PRO B N 1
ATOM 3387 C CA . PRO B 1 156 ? 15.898 -20.219 -6.227 1 98.38 156 PRO B CA 1
ATOM 3388 C C . PRO B 1 156 ? 15.305 -21.188 -7.246 1 98.38 156 PRO B C 1
ATOM 3390 O O . PRO B 1 156 ? 15.969 -21.547 -8.227 1 98.38 156 PRO B O 1
ATOM 3393 N N . LEU B 1 157 ? 14.094 -21.625 -7.078 1 98.62 157 LEU B N 1
ATOM 3394 C CA . LEU B 1 157 ? 13.453 -22.531 -8.031 1 98.62 157 LEU B CA 1
ATOM 3395 C C . LEU B 1 157 ? 13.125 -21.797 -9.328 1 98.62 157 LEU B C 1
ATOM 3397 O O . LEU B 1 157 ? 13.172 -22.391 -10.406 1 98.62 157 LEU B O 1
ATOM 3401 N N . VAL B 1 158 ? 12.789 -20.5 -9.211 1 98.5 158 VAL B N 1
ATOM 3402 C CA . VAL B 1 158 ? 12.453 -19.688 -10.375 1 98.5 158 VAL B CA 1
ATOM 3403 C C . VAL B 1 158 ? 13.711 -19.422 -11.203 1 98.5 158 VAL B C 1
ATOM 3405 O O . VAL B 1 158 ? 13.703 -19.594 -12.43 1 98.5 158 VAL B O 1
ATOM 3408 N N . GLN B 1 159 ? 14.773 -19.094 -10.516 1 97.12 159 GLN B N 1
ATOM 3409 C CA . GLN B 1 159 ? 16.031 -18.766 -11.195 1 97.12 159 GLN B CA 1
ATOM 3410 C C . GLN B 1 159 ? 16.672 -20 -11.797 1 97.12 159 GLN B C 1
ATOM 3412 O O . GLN B 1 159 ? 17.547 -19.906 -12.648 1 97.12 159 GLN B O 1
ATOM 3417 N N . ALA B 1 160 ? 16.266 -21.156 -11.352 1 97.06 160 ALA B N 1
ATOM 3418 C CA . ALA B 1 160 ? 16.797 -22.406 -11.875 1 97.06 160 ALA B CA 1
ATOM 3419 C C . ALA B 1 160 ? 16.234 -22.703 -13.258 1 97.06 160 ALA B C 1
ATOM 3421 O O . ALA B 1 160 ? 16.75 -23.578 -13.977 1 97.06 160 ALA B O 1
ATOM 3422 N N . SER B 1 161 ? 15.148 -21.984 -13.641 1 95.06 161 SER B N 1
ATOM 3423 C CA . SER B 1 161 ? 14.586 -22.172 -14.969 1 95.06 161 SER B CA 1
ATOM 3424 C C . SER B 1 161 ? 15.477 -21.562 -16.047 1 95.06 161 SER B C 1
ATOM 3426 O O . SER B 1 161 ? 15.992 -20.453 -15.875 1 95.06 161 SER B O 1
ATOM 3428 N N . TYR B 1 162 ? 15.664 -22.188 -17.156 1 88.69 162 TYR B N 1
ATOM 3429 C CA . TYR B 1 162 ? 16.469 -21.703 -18.266 1 88.69 162 TYR B CA 1
ATOM 3430 C C . TYR B 1 162 ? 15.57 -21.172 -19.391 1 88.69 162 TYR B C 1
ATOM 3432 O O . TYR B 1 162 ? 16.047 -20.875 -20.484 1 88.69 162 TYR B O 1
ATOM 3440 N N . ARG B 1 163 ? 14.281 -21.062 -19.141 1 85.81 163 ARG B N 1
ATOM 3441 C CA . ARG B 1 163 ? 13.312 -20.703 -20.172 1 85.81 163 ARG B CA 1
ATOM 3442 C C . ARG B 1 163 ? 12.703 -19.328 -19.875 1 85.81 163 ARG B C 1
ATOM 3444 O O . ARG B 1 163 ? 11.484 -19.156 -19.969 1 85.81 163 ARG B O 1
ATOM 3451 N N . HIS B 1 164 ? 13.492 -18.328 -19.406 1 87.62 164 HIS B N 1
ATOM 3452 C CA . HIS B 1 164 ? 13.008 -16.984 -19.125 1 87.62 164 HIS B CA 1
ATOM 3453 C C . HIS B 1 164 ? 11.906 -17.016 -18.062 1 87.62 164 HIS B C 1
ATOM 3455 O O . HIS B 1 164 ? 10.742 -16.75 -18.375 1 87.62 164 HIS B O 1
ATOM 3461 N N . PRO B 1 165 ? 12.211 -17.266 -16.859 1 96.25 165 PRO B N 1
ATOM 3462 C CA . PRO B 1 165 ? 11.211 -17.406 -15.797 1 96.25 165 PRO B CA 1
ATOM 3463 C C . PRO B 1 165 ? 10.383 -16.141 -15.586 1 96.25 165 PRO B C 1
ATOM 3465 O O . PRO B 1 165 ? 10.898 -15.031 -15.742 1 96.25 165 PRO B O 1
ATOM 3468 N N . THR B 1 166 ? 9.109 -16.344 -15.367 1 97.69 166 THR B N 1
ATOM 3469 C CA . THR B 1 166 ? 8.141 -15.25 -15.242 1 97.69 166 THR B CA 1
ATOM 3470 C C . THR B 1 166 ? 7.383 -15.352 -13.93 1 97.69 166 THR B C 1
ATOM 3472 O O . THR B 1 166 ? 6.977 -16.438 -13.516 1 97.69 166 THR B O 1
ATOM 3475 N N . ILE B 1 167 ? 7.312 -14.242 -13.25 1 98.56 167 ILE B N 1
ATOM 3476 C CA . ILE B 1 167 ? 6.477 -14.141 -12.062 1 98.56 167 ILE B CA 1
ATOM 3477 C C . ILE B 1 167 ? 5.305 -13.195 -12.336 1 98.56 167 ILE B C 1
ATOM 3479 O O . ILE B 1 167 ? 5.504 -12.055 -12.742 1 98.56 167 ILE B O 1
ATOM 3483 N N . LEU B 1 168 ? 4.098 -13.727 -12.195 1 98.19 168 LEU B N 1
ATOM 3484 C CA . LEU B 1 168 ? 2.879 -12.93 -12.32 1 98.19 168 LEU B CA 1
ATOM 3485 C C . LEU B 1 168 ? 2.293 -12.617 -10.945 1 98.19 168 LEU B C 1
ATOM 3487 O O . LEU B 1 168 ? 2.01 -13.523 -10.164 1 98.19 168 LEU B O 1
ATOM 3491 N N . ASN B 1 169 ? 2.209 -11.352 -10.648 1 98.06 169 ASN B N 1
ATOM 3492 C CA . ASN B 1 169 ? 1.458 -10.898 -9.484 1 98.06 169 ASN B CA 1
ATOM 3493 C C . ASN B 1 169 ? 0.041 -10.469 -9.859 1 98.06 169 ASN B C 1
ATOM 3495 O O . ASN B 1 169 ? -0.147 -9.492 -10.586 1 98.06 169 ASN B O 1
ATOM 3499 N N . ILE B 1 170 ? -0.91 -11.211 -9.344 1 96.06 170 ILE B N 1
ATOM 3500 C CA . ILE B 1 170 ? -2.287 -10.898 -9.711 1 96.06 170 ILE B CA 1
ATOM 3501 C C . ILE B 1 170 ? -2.748 -9.656 -8.953 1 96.06 170 ILE B C 1
ATOM 3503 O O . ILE B 1 170 ? -2.951 -9.695 -7.734 1 96.06 170 ILE B O 1
ATOM 3507 N N . SER B 1 171 ? -2.896 -8.625 -9.695 1 94.38 171 SER B N 1
ATOM 3508 C CA . SER B 1 171 ? -3.393 -7.352 -9.188 1 94.38 171 SER B CA 1
ATOM 3509 C C . SER B 1 171 ? -4.859 -7.145 -9.539 1 94.38 171 SER B C 1
ATOM 3511 O O . SER B 1 171 ? -5.668 -8.07 -9.43 1 94.38 171 SER B O 1
ATOM 3513 N N . SER B 1 172 ? -5.234 -5.938 -9.727 1 88.38 172 SER B N 1
ATOM 3514 C CA . SER B 1 172 ? -6.602 -5.535 -10.039 1 88.38 172 SER B CA 1
ATOM 3515 C C . SER B 1 172 ? -6.637 -4.156 -10.688 1 88.38 172 SER B C 1
ATOM 3517 O O . SER B 1 172 ? -5.793 -3.305 -10.398 1 88.38 172 SER B O 1
ATOM 3519 N N . PRO B 1 173 ? -7.629 -4.004 -11.586 1 85.12 173 PRO B N 1
ATOM 3520 C CA . PRO B 1 173 ? -7.809 -2.625 -12.047 1 85.12 173 PRO B CA 1
ATOM 3521 C C . PRO B 1 173 ? -8.039 -1.646 -10.898 1 85.12 173 PRO B C 1
ATOM 3523 O O . PRO B 1 173 ? -7.742 -0.454 -11.031 1 85.12 173 PRO B O 1
ATOM 3526 N N . LEU B 1 174 ? -8.477 -2.133 -9.82 1 86.5 174 LEU B N 1
ATOM 3527 C CA . LEU B 1 174 ? -8.727 -1.314 -8.641 1 86.5 174 LEU B CA 1
ATOM 3528 C C . LEU B 1 174 ? -7.414 -0.868 -8 1 86.5 174 LEU B C 1
ATOM 3530 O O . LEU B 1 174 ? -7.406 -0 -7.125 1 86.5 174 LEU B O 1
ATOM 3534 N N . GLY B 1 175 ? -6.34 -1.439 -8.438 1 89 175 GLY B N 1
ATOM 3535 C CA . GLY B 1 175 ? -5.027 -1.01 -7.984 1 89 175 GLY B CA 1
ATOM 3536 C C . GLY B 1 175 ? -4.438 0.103 -8.828 1 89 175 GLY B C 1
ATOM 3537 O O . GLY B 1 175 ? -3.348 0.601 -8.539 1 89 175 GLY B O 1
ATOM 3538 N N . SER B 1 176 ? -5.188 0.462 -9.875 1 84.94 176 SER B N 1
ATOM 3539 C CA . SER B 1 176 ? -4.742 1.547 -10.75 1 84.94 176 SER B CA 1
ATOM 3540 C C . SER B 1 176 ? -5.18 2.902 -10.203 1 84.94 176 SER B C 1
ATOM 3542 O O . SER B 1 176 ? -6.375 3.152 -10.039 1 84.94 176 SER B O 1
ATOM 3544 N N . LEU B 1 177 ? -4.242 3.725 -9.945 1 81.44 177 LEU B N 1
ATOM 3545 C CA . LEU B 1 177 ? -4.551 5.07 -9.477 1 81.44 177 LEU B CA 1
ATOM 3546 C C . LEU B 1 177 ? -5.332 5.848 -10.531 1 81.44 177 LEU B C 1
ATOM 3548 O O . LEU B 1 177 ? -6.219 6.633 -10.203 1 81.44 177 LEU B O 1
ATOM 3552 N N . GLY B 1 178 ? -5 5.578 -11.742 1 76.12 178 GLY B N 1
ATOM 3553 C CA . GLY B 1 178 ? -5.637 6.293 -12.844 1 76.12 178 GLY B CA 1
ATOM 3554 C C . GLY B 1 178 ? -7.086 5.906 -13.047 1 76.12 178 GLY B C 1
ATOM 3555 O O . GLY B 1 178 ? -7.895 6.715 -13.508 1 76.12 178 GLY B O 1
ATOM 3556 N N . LEU B 1 179 ? -7.461 4.727 -12.641 1 71.94 179 LEU B N 1
ATOM 3557 C CA . LEU B 1 179 ? -8.797 4.223 -12.93 1 71.94 179 LEU B CA 1
ATOM 3558 C C . LEU B 1 179 ? -9.703 4.352 -11.711 1 71.94 179 LEU B C 1
ATOM 3560 O O . LEU B 1 179 ? -10.906 4.086 -11.789 1 71.94 179 LEU B O 1
ATOM 3564 N N . ASN B 1 180 ? -9.141 4.688 -10.586 1 68.88 180 ASN B N 1
ATOM 3565 C CA . ASN B 1 180 ? -9.969 4.805 -9.383 1 68.88 180 ASN B CA 1
ATOM 3566 C C . ASN B 1 180 ? -10.836 6.059 -9.43 1 68.88 180 ASN B C 1
ATOM 3568 O O . ASN B 1 180 ? -10.344 7.172 -9.234 1 68.88 180 ASN B O 1
ATOM 3572 N N . GLN B 1 181 ? -12.172 5.867 -9.641 1 69.5 181 GLN B N 1
ATOM 3573 C CA . GLN B 1 181 ? -13.07 7.012 -9.68 1 69.5 181 GLN B CA 1
ATOM 3574 C C . GLN B 1 181 ? -14.117 6.922 -8.57 1 69.5 181 GLN B C 1
ATOM 3576 O O . GLN B 1 181 ? -14.828 7.895 -8.297 1 69.5 181 GLN B O 1
ATOM 3581 N N . GLY B 1 182 ? -14.281 5.82 -7.902 1 71.31 182 GLY B N 1
ATOM 3582 C CA . GLY B 1 182 ? -15.461 5.645 -7.062 1 71.31 182 GLY B CA 1
ATOM 3583 C C . GLY B 1 182 ? -15.125 5.508 -5.59 1 71.31 182 GLY B C 1
ATOM 3584 O O . GLY B 1 182 ? -16 5.633 -4.734 1 71.31 182 GLY B O 1
ATOM 3585 N N . GLY B 1 183 ? -14.008 5.258 -5.191 1 82.62 183 GLY B N 1
ATOM 3586 C CA . GLY B 1 183 ? -13.688 5.047 -3.789 1 82.62 183 GLY B CA 1
ATOM 3587 C C . GLY B 1 183 ? -14.016 3.646 -3.307 1 82.62 183 GLY B C 1
ATOM 3588 O O . GLY B 1 183 ? -13.945 2.686 -4.074 1 82.62 183 GLY B O 1
ATOM 3589 N N . TYR B 1 184 ? -14.211 3.465 -1.978 1 86.56 184 TYR B N 1
ATOM 3590 C CA . TYR B 1 184 ? -14.492 2.205 -1.301 1 86.56 184 TYR B CA 1
ATOM 3591 C C . TYR B 1 184 ? -13.344 1.222 -1.476 1 86.56 184 TYR B C 1
ATOM 3593 O O . TYR B 1 184 ? -12.422 1.464 -2.264 1 86.56 184 TYR B O 1
ATOM 3601 N N . LEU B 1 185 ? -13.352 0.185 -0.733 1 91.31 185 LEU B N 1
ATOM 3602 C CA . LEU B 1 185 ? -12.352 -0.873 -0.806 1 91.31 185 LEU B CA 1
ATOM 3603 C C . LEU B 1 185 ? -10.953 -0.312 -0.578 1 91.31 185 LEU B C 1
ATOM 3605 O O . LEU B 1 185 ? -9.992 -0.725 -1.24 1 91.31 185 LEU B O 1
ATOM 3609 N N . ALA B 1 186 ? -10.898 0.612 0.289 1 94.5 186 ALA B N 1
ATOM 3610 C CA . ALA B 1 186 ? -9.633 1.316 0.508 1 94.5 186 ALA B CA 1
ATOM 3611 C C . ALA B 1 186 ? -8.508 0.337 0.826 1 94.5 186 ALA B C 1
ATOM 3613 O O . ALA B 1 186 ? -7.434 0.4 0.223 1 94.5 186 ALA B O 1
ATOM 3614 N N . PRO B 1 187 ? -8.766 -0.678 1.768 1 96.69 187 PRO B N 1
ATOM 3615 C CA . PRO B 1 187 ? -7.664 -1.602 2.057 1 96.69 187 PRO B CA 1
ATOM 3616 C C . PRO B 1 187 ? -7.207 -2.377 0.822 1 96.69 187 PRO B C 1
ATOM 3618 O O . PRO B 1 187 ? -6.004 -2.529 0.596 1 96.69 187 PRO B O 1
ATOM 3621 N N . TYR B 1 188 ? -8.117 -2.77 0.009 1 94.81 188 TYR B N 1
ATOM 3622 C CA . TYR B 1 188 ? -7.805 -3.547 -1.185 1 94.81 188 TYR B CA 1
ATOM 3623 C C . TYR B 1 188 ? -7.137 -2.676 -2.242 1 94.81 188 TYR B C 1
ATOM 3625 O O . TYR B 1 188 ? -6.086 -3.039 -2.779 1 94.81 188 TYR B O 1
ATOM 3633 N N . ARG B 1 189 ? -7.715 -1.547 -2.562 1 93 189 ARG B N 1
ATOM 3634 C CA . ARG B 1 189 ? -7.156 -0.629 -3.551 1 93 189 ARG B CA 1
ATOM 3635 C C . ARG B 1 189 ? -5.727 -0.237 -3.189 1 93 189 ARG B C 1
ATOM 3637 O O . ARG B 1 189 ? -4.836 -0.268 -4.039 1 93 189 ARG B O 1
ATOM 3644 N N . CYS B 1 190 ? -5.547 0.123 -1.937 1 96.62 190 CYS B N 1
ATOM 3645 C CA . CYS B 1 190 ? -4.219 0.52 -1.482 1 96.62 190 CYS B CA 1
ATOM 3646 C C . CYS B 1 190 ? -3.234 -0.639 -1.598 1 96.62 190 CYS B C 1
ATOM 3648 O O . CYS B 1 190 ? -2.104 -0.455 -2.051 1 96.62 190 CYS B O 1
ATOM 3650 N N . SER B 1 191 ? -3.631 -1.837 -1.206 1 97.5 191 SER B N 1
ATOM 3651 C CA . SER B 1 191 ? -2.748 -2.998 -1.27 1 97.5 191 SER B CA 1
ATOM 3652 C C . SER B 1 191 ? -2.369 -3.326 -2.709 1 97.5 191 SER B C 1
ATOM 3654 O O . SER B 1 191 ? -1.217 -3.658 -2.992 1 97.5 191 SER B O 1
ATOM 3656 N N . LYS B 1 192 ? -3.312 -3.23 -3.607 1 95.31 192 LYS B N 1
ATOM 3657 C CA . LYS B 1 192 ? -3.029 -3.584 -4.996 1 95.31 192 LYS B CA 1
ATOM 3658 C C . LYS B 1 192 ? -2.178 -2.512 -5.672 1 95.31 192 LYS B C 1
ATOM 3660 O O . LYS B 1 192 ? -1.348 -2.822 -6.531 1 95.31 192 LYS B O 1
ATOM 3665 N N . ALA B 1 193 ? -2.34 -1.255 -5.305 1 95.06 193 ALA B N 1
ATOM 3666 C CA . ALA B 1 193 ? -1.408 -0.228 -5.766 1 95.06 193 ALA B CA 1
ATOM 3667 C C . ALA B 1 193 ? 0.011 -0.523 -5.285 1 95.06 193 ALA B C 1
ATOM 3669 O O . ALA B 1 193 ? 0.969 -0.403 -6.055 1 95.06 193 ALA B O 1
ATOM 3670 N N . ALA B 1 194 ? 0.098 -0.877 -4.043 1 97.56 194 ALA B N 1
ATOM 3671 C CA . ALA B 1 194 ? 1.397 -1.234 -3.48 1 97.56 194 ALA B CA 1
ATOM 3672 C C . ALA B 1 194 ? 1.979 -2.461 -4.176 1 97.56 194 ALA B C 1
ATOM 3674 O O . ALA B 1 194 ? 3.186 -2.529 -4.426 1 97.56 194 ALA B O 1
ATOM 3675 N N . LEU B 1 195 ? 1.147 -3.402 -4.496 1 97.56 195 LEU B N 1
ATOM 3676 C CA . LEU B 1 195 ? 1.584 -4.605 -5.191 1 97.56 195 LEU B CA 1
ATOM 3677 C C . LEU B 1 195 ? 2.148 -4.266 -6.57 1 97.56 195 LEU B C 1
ATOM 3679 O O . LEU B 1 195 ? 3.15 -4.844 -6.992 1 97.56 195 LEU B O 1
ATOM 3683 N N . ASN B 1 196 ? 1.465 -3.393 -7.266 1 95.38 196 ASN B N 1
ATOM 3684 C CA . ASN B 1 196 ? 1.973 -2.936 -8.555 1 95.38 196 ASN B CA 1
ATOM 3685 C C . ASN B 1 196 ? 3.371 -2.336 -8.43 1 95.38 196 ASN B C 1
ATOM 3687 O O . ASN B 1 196 ? 4.246 -2.609 -9.25 1 95.38 196 ASN B O 1
ATOM 3691 N N . MET B 1 197 ? 3.553 -1.584 -7.375 1 95.12 197 MET B N 1
ATOM 3692 C CA . MET B 1 197 ? 4.859 -0.981 -7.137 1 95.12 197 MET B CA 1
ATOM 3693 C C . MET B 1 197 ? 5.898 -2.047 -6.801 1 95.12 197 MET B C 1
ATOM 3695 O O . MET B 1 197 ? 7.035 -1.981 -7.27 1 95.12 197 MET B O 1
ATOM 3699 N N . LEU B 1 198 ? 5.527 -2.98 -6.027 1 96.94 198 LEU B N 1
ATOM 3700 C CA . LEU B 1 198 ? 6.43 -4.07 -5.672 1 96.94 198 LEU B CA 1
ATOM 3701 C C . LEU B 1 198 ? 6.867 -4.84 -6.918 1 96.94 198 LEU B C 1
ATOM 3703 O O . LEU B 1 198 ? 8.039 -5.195 -7.051 1 96.94 198 LEU B O 1
ATOM 3707 N N . THR B 1 199 ? 5.926 -5.051 -7.793 1 96.5 199 THR B N 1
ATOM 3708 C CA . THR B 1 199 ? 6.211 -5.723 -9.055 1 96.5 199 THR B CA 1
ATOM 3709 C C . THR B 1 199 ? 7.289 -4.973 -9.836 1 96.5 199 THR B C 1
ATOM 3711 O O . THR B 1 199 ? 8.25 -5.574 -10.312 1 96.5 199 THR B O 1
ATOM 3714 N N . LYS B 1 200 ? 7.082 -3.717 -9.914 1 94 200 LYS B N 1
ATOM 3715 C CA . LYS B 1 200 ? 8.039 -2.885 -10.641 1 94 200 LYS B CA 1
ATOM 3716 C C . LYS B 1 200 ? 9.406 -2.904 -9.969 1 94 200 LYS B C 1
ATOM 3718 O O . LYS B 1 200 ? 10.438 -2.928 -10.641 1 94 200 LYS B O 1
ATOM 3723 N N . THR B 1 201 ? 9.422 -2.877 -8.672 1 94.06 201 THR B N 1
ATOM 3724 C CA . THR B 1 201 ? 10.672 -2.883 -7.922 1 94.06 201 THR B CA 1
ATOM 3725 C C . THR B 1 201 ? 11.43 -4.188 -8.148 1 94.06 201 THR B C 1
ATOM 3727 O O . THR B 1 201 ? 12.633 -4.172 -8.414 1 94.06 201 THR B O 1
ATOM 3730 N N . PHE B 1 202 ? 10.789 -5.293 -8.062 1 96.62 202 PHE B N 1
ATOM 3731 C CA . PHE B 1 202 ? 11.414 -6.574 -8.359 1 96.62 202 PHE B CA 1
ATOM 3732 C C . PHE B 1 202 ? 11.992 -6.582 -9.766 1 96.62 202 PHE B C 1
ATOM 3734 O O . PHE B 1 202 ? 13.141 -6.996 -9.977 1 96.62 202 PHE B O 1
ATOM 3741 N N . ALA B 1 203 ? 11.195 -6.16 -10.727 1 95 203 ALA B N 1
ATOM 3742 C CA . ALA B 1 203 ? 11.609 -6.164 -12.133 1 95 203 ALA B CA 1
ATOM 3743 C C . ALA B 1 203 ? 12.883 -5.344 -12.32 1 95 203 ALA B C 1
ATOM 3745 O O . ALA B 1 203 ? 13.758 -5.719 -13.102 1 95 203 ALA B O 1
ATOM 3746 N N . SER B 1 204 ? 12.93 -4.227 -11.617 1 91.69 204 SER B N 1
ATOM 3747 C CA . SER B 1 204 ? 14.078 -3.336 -11.742 1 91.69 204 SER B CA 1
ATOM 3748 C C . SER B 1 204 ? 15.336 -3.975 -11.164 1 91.69 204 SER B C 1
ATOM 3750 O O . SER B 1 204 ? 16.438 -3.793 -11.695 1 91.69 204 SER B O 1
ATOM 3752 N N . GLU B 1 205 ? 15.172 -4.777 -10.141 1 93.75 205 GLU B N 1
ATOM 3753 C CA . GLU B 1 205 ? 16.344 -5.301 -9.422 1 93.75 205 GLU B CA 1
ATOM 3754 C C . GLU B 1 205 ? 16.719 -6.688 -9.938 1 93.75 205 GLU B C 1
ATOM 3756 O O . GLU B 1 205 ? 17.844 -7.148 -9.711 1 93.75 205 GLU B O 1
ATOM 3761 N N . MET B 1 206 ? 15.773 -7.293 -10.578 1 94.31 206 MET B N 1
ATOM 3762 C CA . MET B 1 206 ? 16 -8.648 -11.062 1 94.31 206 MET B CA 1
ATOM 3763 C C . MET B 1 206 ? 15.664 -8.773 -12.547 1 94.31 206 MET B C 1
ATOM 3765 O O . MET B 1 206 ? 14.703 -9.453 -12.906 1 94.31 206 MET B O 1
ATOM 3769 N N . PRO B 1 207 ? 16.5 -8.289 -13.391 1 91.94 207 PRO B N 1
ATOM 3770 C CA . PRO B 1 207 ? 16.172 -8.25 -14.82 1 91.94 207 PRO B CA 1
ATOM 3771 C C . PRO B 1 207 ? 16.156 -9.633 -15.461 1 91.94 207 PRO B C 1
ATOM 3773 O O . PRO B 1 207 ? 15.68 -9.789 -16.578 1 91.94 207 PRO B O 1
ATOM 3776 N N . SER B 1 208 ? 16.688 -10.641 -14.781 1 94.25 208 SER B N 1
ATOM 3777 C CA . SER B 1 208 ? 16.734 -11.984 -15.344 1 94.25 208 SER B CA 1
ATOM 3778 C C . SER B 1 208 ? 15.383 -12.672 -15.227 1 94.25 208 SER B C 1
ATOM 3780 O O . SER B 1 208 ? 15.156 -13.719 -15.844 1 94.25 208 SER B O 1
ATOM 3782 N N . VAL B 1 209 ? 14.516 -12.133 -14.461 1 97 209 VAL B N 1
ATOM 3783 C CA . VAL B 1 209 ? 13.164 -12.664 -14.281 1 97 209 VAL B CA 1
ATOM 3784 C C . VAL B 1 209 ? 12.141 -11.641 -14.766 1 97 209 VAL B C 1
ATOM 3786 O O . VAL B 1 209 ? 12.273 -10.445 -14.508 1 97 209 VAL B O 1
ATOM 3789 N N . ILE B 1 210 ? 11.195 -12.109 -15.531 1 96.69 210 ILE B N 1
ATOM 3790 C CA . ILE B 1 210 ? 10.125 -11.211 -15.977 1 96.69 210 ILE B CA 1
ATOM 3791 C C . ILE B 1 210 ? 9.07 -11.094 -14.883 1 96.69 210 ILE B C 1
ATOM 3793 O O . ILE B 1 210 ? 8.57 -12.102 -14.383 1 96.69 210 ILE B O 1
ATOM 3797 N N . PHE B 1 211 ? 8.805 -9.867 -14.461 1 96.81 211 PHE B N 1
ATOM 3798 C CA . PHE B 1 211 ? 7.754 -9.586 -13.492 1 96.81 211 PHE B CA 1
ATOM 3799 C C . PHE B 1 211 ? 6.605 -8.82 -14.141 1 96.81 211 PHE B C 1
ATOM 3801 O O . PHE B 1 211 ? 6.82 -7.793 -14.781 1 96.81 211 PHE B O 1
ATOM 3808 N N . LEU B 1 212 ? 5.367 -9.305 -13.93 1 96.12 212 LEU B N 1
ATOM 3809 C CA . LEU B 1 212 ? 4.195 -8.586 -14.422 1 96.12 212 LEU B CA 1
ATOM 3810 C C . LEU B 1 212 ? 3.129 -8.492 -13.336 1 96.12 212 LEU B C 1
ATOM 3812 O O . LEU B 1 212 ? 2.883 -9.453 -12.609 1 96.12 212 LEU B O 1
ATOM 3816 N N . ALA B 1 213 ? 2.596 -7.305 -13.172 1 95.81 213 ALA B N 1
ATOM 3817 C CA . ALA B 1 213 ? 1.312 -7.164 -12.484 1 95.81 213 ALA B CA 1
ATOM 3818 C C . ALA B 1 213 ? 0.151 -7.359 -13.453 1 95.81 213 ALA B C 1
ATOM 3820 O O . ALA B 1 213 ? 0.059 -6.668 -14.469 1 95.81 213 ALA B O 1
ATOM 3821 N N . VAL B 1 214 ? -0.749 -8.297 -13.141 1 94.25 214 VAL B N 1
ATOM 3822 C CA . VAL B 1 214 ? -1.798 -8.656 -14.086 1 94.25 214 VAL B CA 1
ATOM 3823 C C . VAL B 1 214 ? -3.168 -8.367 -13.477 1 94.25 214 VAL B C 1
ATOM 3825 O O . VAL B 1 214 ? -3.457 -8.781 -12.359 1 94.25 214 VAL B O 1
ATOM 3828 N N . ALA B 1 215 ? -3.953 -7.68 -14.203 1 91.25 215 ALA B N 1
ATOM 3829 C CA . ALA B 1 215 ? -5.301 -7.34 -13.758 1 91.25 215 ALA B CA 1
ATOM 3830 C C . ALA B 1 215 ? -6.355 -8.062 -14.586 1 91.25 215 ALA B C 1
ATOM 3832 O O . ALA B 1 215 ? -6.383 -7.934 -15.812 1 91.25 215 ALA B O 1
ATOM 3833 N N . PRO B 1 216 ? -7.168 -8.844 -13.922 1 84.5 216 PRO B N 1
ATOM 3834 C CA . PRO B 1 216 ? -8.312 -9.359 -14.672 1 84.5 216 PRO B CA 1
ATOM 3835 C C . PRO B 1 216 ? -9.305 -8.266 -15.062 1 84.5 216 PRO B C 1
ATOM 3837 O O . PRO B 1 216 ? -9.586 -7.367 -14.273 1 84.5 216 PRO B O 1
ATOM 3840 N N . ARG B 1 217 ? -9.617 -7.898 -16.406 1 65 217 ARG B N 1
ATOM 3841 C CA . ARG B 1 217 ? -10.438 -6.812 -16.938 1 65 217 ARG B CA 1
ATOM 3842 C C . ARG B 1 217 ? -11.797 -6.77 -16.234 1 65 217 ARG B C 1
ATOM 3844 O O . ARG B 1 217 ? -12.383 -5.699 -16.062 1 65 217 ARG B O 1
ATOM 3851 N N . GLN B 1 218 ? -12.445 -7.875 -16.312 1 52.62 218 GLN B N 1
ATOM 3852 C CA . GLN B 1 218 ? -13.875 -7.965 -16.031 1 52.62 218 GLN B CA 1
ATOM 3853 C C . GLN B 1 218 ? -14.219 -7.293 -14.703 1 52.62 218 GLN B C 1
ATOM 3855 O O . GLN B 1 218 ? -15.398 -7.109 -14.383 1 52.62 218 GLN B O 1
ATOM 3860 N N . TRP B 1 219 ? -13.156 -6.879 -14.016 1 50.84 219 TRP B N 1
ATOM 3861 C CA . TRP B 1 219 ? -13.477 -6.25 -12.742 1 50.84 219 TRP B CA 1
ATOM 3862 C C . TRP B 1 219 ? -13.586 -4.734 -12.891 1 50.84 219 TRP B C 1
ATOM 3864 O O . TRP B 1 219 ? -13.602 -4.008 -11.898 1 50.84 219 TRP B O 1
ATOM 3874 N N . ASP B 1 220 ? -13.43 -4.301 -14.133 1 44.78 220 ASP B N 1
ATOM 3875 C CA . ASP B 1 220 ? -13.508 -2.871 -14.422 1 44.78 220 ASP B CA 1
ATOM 3876 C C . ASP B 1 220 ? -14.883 -2.312 -14.055 1 44.78 220 ASP B C 1
ATOM 3878 O O . ASP B 1 220 ? -15 -1.136 -13.703 1 44.78 220 ASP B O 1
ATOM 3882 N N . HIS B 1 221 ? -15.938 -3.035 -14.484 1 41.84 221 HIS B N 1
ATOM 3883 C CA . HIS B 1 221 ? -17.281 -2.516 -14.234 1 41.84 221 HIS B CA 1
ATOM 3884 C C . HIS B 1 221 ? -17.812 -2.979 -12.883 1 41.84 221 HIS B C 1
ATOM 3886 O O . HIS B 1 221 ? -18.766 -3.758 -12.82 1 41.84 221 HIS B O 1
ATOM 3892 N N . VAL B 1 222 ? -16.984 -3.252 -11.945 1 38.91 222 VAL B N 1
ATOM 3893 C CA . VAL B 1 222 ? -17.688 -3.666 -10.734 1 38.91 222 VAL B CA 1
ATOM 3894 C C . VAL B 1 222 ? -18.703 -2.596 -10.344 1 38.91 222 VAL B C 1
ATOM 3896 O O . VAL B 1 222 ? -18.328 -1.485 -9.961 1 38.91 222 VAL B O 1
ATOM 3899 N N . PRO B 1 223 ? -19.812 -2.586 -10.984 1 38.5 223 PRO B N 1
ATOM 3900 C CA . PRO B 1 223 ? -20.812 -1.66 -10.438 1 38.5 223 PRO B CA 1
ATOM 3901 C C . PRO B 1 223 ? -20.75 -1.555 -8.914 1 38.5 223 PRO B C 1
ATOM 3903 O O . PRO B 1 223 ? -20.266 -2.473 -8.25 1 38.5 223 PRO B O 1
ATOM 3906 N N . ARG B 1 224 ? -21.016 -0.331 -8.32 1 40.44 224 ARG B N 1
ATOM 3907 C CA . ARG B 1 224 ? -21.203 -0.14 -6.883 1 40.44 224 ARG B CA 1
ATOM 3908 C C . ARG B 1 224 ? -21.797 -1.391 -6.238 1 40.44 224 ARG B C 1
ATOM 3910 O O . ARG B 1 224 ? -21.375 -1.788 -5.148 1 40.44 224 ARG B O 1
ATOM 3917 N N . ASP B 1 225 ? -22.844 -1.89 -6.77 1 36 225 ASP B N 1
ATOM 3918 C CA . ASP B 1 225 ? -23.609 -3.041 -6.297 1 36 225 ASP B CA 1
ATOM 3919 C C . ASP B 1 225 ? -22.828 -4.34 -6.508 1 36 225 ASP B C 1
ATOM 3921 O O . ASP B 1 225 ? -23.172 -5.375 -5.938 1 36 225 ASP B O 1
ATOM 3925 N N . ALA B 1 226 ? -22.016 -4.395 -7.418 1 35.31 226 ALA B N 1
ATOM 3926 C CA . ALA B 1 226 ? -21.328 -5.629 -7.777 1 35.31 226 ALA B CA 1
ATOM 3927 C C . ALA B 1 226 ? -19.984 -5.727 -7.074 1 35.31 226 ALA B C 1
ATOM 3929 O O . ALA B 1 226 ? -19.219 -6.672 -7.297 1 35.31 226 ALA B O 1
ATOM 3930 N N . ILE B 1 227 ? -19.453 -4.723 -6.469 1 39.56 227 ILE B N 1
ATOM 3931 C CA . ILE B 1 227 ? -18.344 -4.945 -5.535 1 39.56 227 ILE B CA 1
ATOM 3932 C C . ILE B 1 227 ? -18.578 -6.246 -4.77 1 39.56 227 ILE B C 1
ATOM 3934 O O . ILE B 1 227 ? -17.672 -6.758 -4.117 1 39.56 227 ILE B O 1
ATOM 3938 N N . SER B 1 228 ? -19.781 -6.703 -4.613 1 34.47 228 SER B N 1
ATOM 3939 C CA . SER B 1 228 ? -20.078 -8.039 -4.102 1 34.47 228 SER B CA 1
ATOM 3940 C C . SER B 1 228 ? -19.266 -9.102 -4.84 1 34.47 228 SER B C 1
ATOM 3942 O O . SER B 1 228 ? -18.875 -10.109 -4.25 1 34.47 228 SER B O 1
ATOM 3944 N N . LEU B 1 229 ? -19.094 -8.797 -6.098 1 32.91 229 LEU B N 1
ATOM 3945 C CA . LEU B 1 229 ? -18.453 -9.867 -6.859 1 32.91 229 LEU B CA 1
ATOM 3946 C C . LEU B 1 229 ? -16.953 -9.867 -6.625 1 32.91 229 LEU B C 1
ATOM 3948 O O . LEU B 1 229 ? -16.297 -10.898 -6.785 1 32.91 229 LEU B O 1
ATOM 3952 N N . ALA B 1 230 ? -16.406 -8.719 -6.434 1 35.94 230 ALA B N 1
ATOM 3953 C CA . ALA B 1 230 ? -14.969 -8.742 -6.168 1 35.94 230 ALA B CA 1
ATOM 3954 C C . ALA B 1 230 ? -14.656 -9.469 -4.863 1 35.94 230 ALA B C 1
ATOM 3956 O O . ALA B 1 230 ? -13.492 -9.648 -4.504 1 35.94 230 ALA B O 1
ATOM 3957 N N . SER B 1 231 ? -15.633 -9.336 -3.781 1 36.22 231 SER B N 1
ATOM 3958 C CA . SER B 1 231 ? -15.469 -10.242 -2.652 1 36.22 231 SER B CA 1
ATOM 3959 C C . SER B 1 231 ? -15.234 -11.68 -3.121 1 36.22 231 SER B C 1
ATOM 3961 O O . SER B 1 231 ? -16.078 -12.547 -2.914 1 36.22 231 SER B O 1
ATOM 3963 N N . TYR B 1 232 ? -14.867 -11.719 -4.219 1 32.84 232 TYR B N 1
ATOM 3964 C CA . TYR B 1 232 ? -14.633 -13.094 -4.66 1 32.84 232 TYR B CA 1
ATOM 3965 C C . TYR B 1 232 ? -13.773 -13.852 -3.656 1 32.84 232 TYR B C 1
ATOM 3967 O O . TYR B 1 232 ? -13.383 -14.992 -3.9 1 32.84 232 TYR B O 1
ATOM 3975 N N . GLY B 1 233 ? -13.195 -13.07 -2.764 1 31.8 233 GLY B N 1
ATOM 3976 C CA . GLY B 1 233 ? -12.758 -13.984 -1.72 1 31.8 233 GLY B CA 1
ATOM 3977 C C . GLY B 1 233 ? -13.906 -14.547 -0.9 1 31.8 233 GLY B C 1
ATOM 3978 O O . GLY B 1 233 ? -13.688 -15.352 0.007 1 31.8 233 GLY B O 1
ATOM 3979 N N . SER B 1 234 ? -15.008 -13.68 -0.572 1 30.73 234 SER B N 1
ATOM 3980 C CA . SER B 1 234 ? -16.078 -14.266 0.233 1 30.73 234 SER B CA 1
ATOM 3981 C C . SER B 1 234 ? -16.672 -15.492 -0.448 1 30.73 234 SER B C 1
ATOM 3983 O O . SER B 1 234 ? -17.797 -15.43 -0.971 1 30.73 234 SER B O 1
ATOM 3985 N N . TYR B 1 235 ? -16.156 -16.047 -1.42 1 28.91 235 TYR B N 1
ATOM 3986 C CA . TYR B 1 235 ? -16.703 -17.406 -1.438 1 28.91 235 TYR B CA 1
ATOM 3987 C C . TYR B 1 235 ? -16.594 -18.047 -0.061 1 28.91 235 TYR B C 1
ATOM 3989 O O . TYR B 1 235 ? -17.141 -19.125 0.167 1 28.91 235 TYR B O 1
ATOM 3997 N N . CYS B 1 236 ? -15.609 -17.547 0.778 1 27.92 236 CYS B N 1
ATOM 3998 C CA . CYS B 1 236 ? -15.719 -18.359 1.988 1 27.92 236 CYS B CA 1
ATOM 3999 C C . CYS B 1 236 ? -16.828 -17.844 2.893 1 27.92 236 CYS B C 1
ATOM 4001 O O . CYS B 1 236 ? -16.562 -17.141 3.875 1 27.92 236 CYS B O 1
ATOM 4003 N N . GLY B 1 237 ? -17.781 -17.094 2.51 1 28.58 237 GLY B N 1
ATOM 4004 C CA . GLY B 1 237 ? -18.891 -16.969 3.441 1 28.58 237 GLY B CA 1
ATOM 4005 C C . GLY B 1 237 ? -19.25 -18.281 4.109 1 28.58 237 GLY B C 1
ATOM 4006 O O . GLY B 1 237 ? -20.078 -19.047 3.6 1 28.58 237 GLY B O 1
ATOM 4007 N N . GLY B 1 238 ? -18.406 -19.141 4.559 1 27.45 238 GLY B N 1
ATOM 4008 C CA . GLY B 1 238 ? -19.016 -19.922 5.625 1 27.45 238 GLY B CA 1
ATOM 4009 C C . GLY B 1 238 ? -19.5 -19.062 6.785 1 27.45 238 GLY B C 1
ATOM 4010 O O . GLY B 1 238 ? -19.266 -19.406 7.945 1 27.45 238 GLY B O 1
ATOM 4011 N N . LEU B 1 239 ? -19.484 -17.781 6.895 1 27.78 239 LEU B N 1
ATOM 4012 C CA . LEU B 1 239 ? -20.219 -17.469 8.125 1 27.78 239 LEU B CA 1
ATOM 4013 C C . LEU B 1 239 ? -21.641 -18.016 8.062 1 27.78 239 LEU B C 1
ATOM 4015 O O . LEU B 1 239 ? -22.281 -17.984 7.012 1 27.78 239 LEU B O 1
ATOM 4019 N N . GLY B 1 240 ? -22 -18.891 9.047 1 27.52 240 GLY B N 1
ATOM 4020 C CA . GLY B 1 240 ? -23.25 -19.406 9.609 1 27.52 240 GLY B CA 1
ATOM 4021 C C . GLY B 1 240 ? -24.344 -18.359 9.695 1 27.52 240 GLY B C 1
ATOM 4022 O O . GLY B 1 240 ? -24.812 -18.031 10.789 1 27.52 240 GLY B O 1
ATOM 4023 N N . ARG B 1 241 ? -24.359 -17.109 9.352 1 27.45 241 ARG B N 1
ATOM 4024 C CA . ARG B 1 241 ? -25.734 -16.719 9.594 1 27.45 241 ARG B CA 1
ATOM 4025 C C . ARG B 1 241 ? -26.703 -17.719 8.945 1 27.45 241 ARG B C 1
ATOM 4027 O O . ARG B 1 241 ? -26.359 -18.375 7.957 1 27.45 241 ARG B O 1
ATOM 4034 N N . GLN B 1 242 ? -27.797 -18.141 9.781 1 26.55 242 GLN B N 1
ATOM 4035 C CA . GLN B 1 242 ? -28.984 -18.906 9.422 1 26.55 242 GLN B CA 1
ATOM 4036 C C . GLN B 1 242 ? -29.438 -18.594 8 1 26.55 242 GLN B C 1
ATOM 4038 O O . GLN B 1 242 ? -29.391 -17.438 7.574 1 26.55 242 GLN B O 1
ATOM 4043 N N . ALA B 1 243 ? -29.672 -19.562 7.172 1 28.08 243 ALA B N 1
ATOM 4044 C CA . ALA B 1 243 ? -30.469 -19.922 6.004 1 28.08 243 ALA B CA 1
ATOM 4045 C C . ALA B 1 243 ? -31.797 -19.172 5.992 1 28.08 243 ALA B C 1
ATOM 4047 O O . ALA B 1 243 ? -32.656 -19.453 5.164 1 28.08 243 ALA B O 1
ATOM 4048 N N . GLY B 1 244 ? -32.125 -18.516 7.051 1 27.17 244 GLY B N 1
ATOM 4049 C CA . GLY B 1 244 ? -33.562 -18.281 6.852 1 27.17 244 GLY B CA 1
ATOM 4050 C C . GLY B 1 244 ? -33.875 -17.609 5.527 1 27.17 244 GLY B C 1
ATOM 4051 O O . GLY B 1 244 ? -34.094 -18.281 4.52 1 27.17 244 GLY B O 1
ATOM 4052 N N . GLU B 1 245 ? -34.594 -16.406 5.527 1 26.91 245 GLU B N 1
ATOM 4053 C CA . GLU B 1 245 ? -35.469 -15.883 4.465 1 26.91 245 GLU B CA 1
ATOM 4054 C C . GLU B 1 245 ? -34.625 -15.336 3.307 1 26.91 245 GLU B C 1
ATOM 4056 O O . GLU B 1 245 ? -35.156 -14.625 2.443 1 26.91 245 GLU B O 1
ATOM 4061 N N . ILE B 1 246 ? -33.344 -15.18 3.402 1 28.3 246 ILE B N 1
ATOM 4062 C CA . ILE B 1 246 ? -33 -14.695 2.072 1 28.3 246 ILE B CA 1
ATOM 4063 C C . ILE B 1 246 ? -33.344 -15.75 1.026 1 28.3 246 ILE B C 1
ATOM 4065 O O . ILE B 1 246 ? -32.781 -16.844 1.018 1 28.3 246 ILE B O 1
ATOM 4069 N N . LYS B 1 247 ? -34.562 -15.867 0.493 1 27.58 247 LYS B N 1
ATOM 4070 C CA . LYS B 1 247 ? -35.219 -16.484 -0.657 1 27.58 247 LYS B CA 1
ATOM 4071 C C . LYS B 1 247 ? -34.219 -16.719 -1.789 1 27.58 247 LYS B C 1
ATOM 4073 O O . LYS B 1 247 ? -33.25 -15.977 -1.928 1 27.58 247 LYS B O 1
ATOM 4078 N N . GLN B 1 248 ? -34.219 -17.969 -2.592 1 28.58 248 GLN B N 1
ATOM 4079 C CA . GLN B 1 248 ? -33.875 -18.797 -3.74 1 28.58 248 GLN B CA 1
ATOM 4080 C C . GLN B 1 248 ? -33.625 -17.938 -4.984 1 28.58 248 GLN B C 1
ATOM 4082 O O . GLN B 1 248 ? -33.875 -18.391 -6.105 1 28.58 248 GLN B O 1
ATOM 4087 N N . ASP B 1 249 ? -33.562 -16.672 -4.859 1 29.42 249 ASP B N 1
ATOM 4088 C CA . ASP B 1 249 ? -33.844 -16.125 -6.184 1 29.42 249 ASP B CA 1
ATOM 4089 C C . ASP B 1 249 ? -32.812 -16.641 -7.203 1 29.42 249 ASP B C 1
ATOM 4091 O O . ASP B 1 249 ? -31.625 -16.781 -6.895 1 29.42 249 ASP B O 1
ATOM 4095 N N . LEU B 1 250 ? -33.219 -17.359 -8.297 1 29.56 250 LEU B N 1
ATOM 4096 C CA . LEU B 1 250 ? -32.719 -17.984 -9.523 1 29.56 250 LEU B CA 1
ATOM 4097 C C . LEU B 1 250 ? -31.516 -17.234 -10.07 1 29.56 250 LEU B C 1
ATOM 4099 O O . LEU B 1 250 ? -30.766 -17.766 -10.898 1 29.56 250 LEU B O 1
ATOM 4103 N N . ARG B 1 251 ? -31.422 -15.961 -9.797 1 30.66 251 ARG B N 1
ATOM 4104 C CA . ARG B 1 251 ? -30.453 -15.086 -10.438 1 30.66 251 ARG B CA 1
ATOM 4105 C C . ARG B 1 251 ? -29.047 -15.344 -9.883 1 30.66 251 ARG B C 1
ATOM 4107 O O . ARG B 1 251 ? -28.062 -14.781 -10.383 1 30.66 251 ARG B O 1
ATOM 4114 N N . TYR B 1 252 ? -28.828 -15.852 -8.766 1 32.19 252 TYR B N 1
ATOM 4115 C CA . TYR B 1 252 ? -27.547 -16.172 -8.156 1 32.19 252 TYR B CA 1
ATOM 4116 C C . TYR B 1 252 ? -26.906 -17.391 -8.836 1 32.19 252 TYR B C 1
ATOM 4118 O O . TYR B 1 252 ? -25.688 -17.469 -8.977 1 32.19 252 TYR B O 1
ATOM 4126 N N . HIS B 1 253 ? -27.734 -18.391 -9.133 1 33.31 253 HIS B N 1
ATOM 4127 C CA . HIS B 1 253 ? -27.25 -19.578 -9.836 1 33.31 253 HIS B CA 1
ATOM 4128 C C . HIS B 1 253 ? -26.656 -19.219 -11.195 1 33.31 253 HIS B C 1
ATOM 4130 O O . HIS B 1 253 ? -25.672 -19.812 -11.625 1 33.31 253 HIS B O 1
ATOM 4136 N N . GLU B 1 254 ? -27.281 -18.359 -11.93 1 34.25 254 GLU B N 1
ATOM 4137 C CA . GLU B 1 254 ? -26.781 -17.828 -13.195 1 34.25 254 GLU B CA 1
ATOM 4138 C C . GLU B 1 254 ? -25.531 -16.984 -12.984 1 34.25 254 GLU B C 1
ATOM 4140 O O . GLU B 1 254 ? -24.625 -16.984 -13.828 1 34.25 254 GLU B O 1
ATOM 4145 N N . GLU B 1 255 ? -25.328 -16.328 -11.938 1 37.69 255 GLU B N 1
ATOM 4146 C CA . GLU B 1 255 ? -24.203 -15.453 -11.617 1 37.69 255 GLU B CA 1
ATOM 4147 C C . GLU B 1 255 ? -22.969 -16.25 -11.234 1 37.69 255 GLU B C 1
ATOM 4149 O O . GLU B 1 255 ? -21.844 -15.867 -11.547 1 37.69 255 GLU B O 1
ATOM 4154 N N . ALA B 1 256 ? -23.078 -17.375 -10.539 1 39 256 ALA B N 1
ATOM 4155 C CA . ALA B 1 256 ? -21.969 -18.297 -10.273 1 39 256 ALA B CA 1
ATOM 4156 C C . ALA B 1 256 ? -21.422 -18.891 -11.57 1 39 256 ALA B C 1
ATOM 4158 O O . ALA B 1 256 ? -20.219 -19.016 -11.742 1 39 256 ALA B O 1
ATOM 4159 N N . GLU B 1 257 ? -22.312 -19.328 -12.43 1 42.53 257 GLU B N 1
ATOM 4160 C CA . GLU B 1 257 ? -21.891 -19.75 -13.758 1 42.53 257 GLU B CA 1
ATOM 4161 C C . GLU B 1 257 ? -21.172 -18.625 -14.492 1 42.53 257 GLU B C 1
ATOM 4163 O O . GLU B 1 257 ? -20.219 -18.875 -15.234 1 42.53 257 GLU B O 1
ATOM 4168 N N . GLY B 1 258 ? -21.609 -17.422 -14.312 1 41.97 258 GLY B N 1
ATOM 4169 C CA . GLY B 1 258 ? -21 -16.234 -14.883 1 41.97 258 GLY B CA 1
ATOM 4170 C C . GLY B 1 258 ? -19.641 -15.922 -14.289 1 41.97 258 GLY B C 1
ATOM 4171 O O . GLY B 1 258 ? -18.719 -15.539 -15.008 1 41.97 258 GLY B O 1
ATOM 4172 N N . GLN B 1 259 ? -19.531 -16.078 -12.977 1 47.62 259 GLN B N 1
ATOM 4173 C CA . GLN B 1 259 ? -18.266 -15.828 -12.305 1 47.62 259 GLN B CA 1
ATOM 4174 C C . GLN B 1 259 ? -17.219 -16.859 -12.727 1 47.62 259 GLN B C 1
ATOM 4176 O O . GLN B 1 259 ? -16.047 -16.516 -12.922 1 47.62 259 GLN B O 1
ATOM 4181 N N . ASP B 1 260 ? -17.719 -18.125 -12.75 1 52.84 260 ASP B N 1
ATOM 4182 C CA . ASP B 1 260 ? -16.859 -19.188 -13.266 1 52.84 260 ASP B CA 1
ATOM 4183 C C . ASP B 1 260 ? -16.375 -18.859 -14.68 1 52.84 260 ASP B C 1
ATOM 4185 O O . ASP B 1 260 ? -15.211 -19.094 -15.008 1 52.84 260 ASP B O 1
ATOM 4189 N N . SER B 1 261 ? -17.312 -18.078 -15.32 1 59.56 261 SER B N 1
ATOM 4190 C CA . SER B 1 261 ? -16.938 -17.734 -16.688 1 59.56 261 SER B CA 1
ATOM 4191 C C . SER B 1 261 ? -15.891 -16.625 -16.703 1 59.56 261 SER B C 1
ATOM 4193 O O . SER B 1 261 ? -14.938 -16.672 -17.484 1 59.56 261 SER B O 1
ATOM 4195 N N . LEU B 1 262 ? -16 -15.789 -15.656 1 66.38 262 LEU B N 1
ATOM 4196 C CA . LEU B 1 262 ? -15.055 -14.68 -15.633 1 66.38 262 LEU B CA 1
ATOM 4197 C C . LEU B 1 262 ? -13.672 -15.148 -15.188 1 66.38 262 LEU B C 1
ATOM 4199 O O . LEU B 1 262 ? -12.656 -14.75 -15.766 1 66.38 262 LEU B O 1
ATOM 4203 N N . GLY B 1 263 ? -13.695 -16.016 -14.266 1 77.19 263 GLY B N 1
ATOM 4204 C CA . GLY B 1 263 ? -12.43 -16.594 -13.844 1 77.19 263 GLY B CA 1
ATOM 4205 C C . GLY B 1 263 ? -11.758 -17.422 -14.922 1 77.19 263 GLY B C 1
ATOM 4206 O O . GLY B 1 263 ? -10.547 -17.328 -15.117 1 77.19 263 GLY B O 1
ATOM 4207 N N . CYS B 1 264 ? -12.602 -18.047 -15.625 1 82.12 264 CYS B N 1
ATOM 4208 C CA . CYS B 1 264 ? -12.086 -18.922 -16.672 1 82.12 264 CYS B CA 1
ATOM 4209 C C . CYS B 1 264 ? -11.516 -18.094 -17.828 1 82.12 264 CYS B C 1
ATOM 4211 O O . CYS B 1 264 ? -10.445 -18.422 -18.344 1 82.12 264 CYS B O 1
ATOM 4213 N N . ALA B 1 265 ? -12.219 -17.062 -18.188 1 83.69 265 ALA B N 1
ATOM 4214 C CA . ALA B 1 265 ? -11.727 -16.203 -19.266 1 83.69 265 ALA B CA 1
ATOM 4215 C C . ALA B 1 265 ? -10.422 -15.523 -18.875 1 83.69 265 ALA B C 1
ATOM 4217 O O . ALA B 1 265 ? -9.484 -15.461 -19.672 1 83.69 265 ALA B O 1
ATOM 4218 N N . ALA B 1 266 ? -10.375 -15.047 -17.656 1 89.5 266 ALA B N 1
ATOM 4219 C CA . ALA B 1 266 ? -9.156 -14.414 -17.156 1 89.5 266 ALA B CA 1
ATOM 4220 C C . ALA B 1 266 ? -7.996 -15.406 -17.125 1 89.5 266 ALA B C 1
ATOM 4222 O O . ALA B 1 266 ? -6.879 -15.078 -17.547 1 89.5 266 ALA B O 1
ATOM 4223 N N . ALA B 1 267 ? -8.289 -16.625 -16.719 1 93.75 267 ALA B N 1
ATOM 4224 C CA . ALA B 1 267 ? -7.262 -17.656 -16.641 1 93.75 267 ALA B CA 1
ATOM 4225 C C . ALA B 1 267 ? -6.742 -18 -18.031 1 93.75 267 ALA B C 1
ATOM 4227 O O . ALA B 1 267 ? -5.531 -18.141 -18.234 1 93.75 267 ALA B O 1
ATOM 4228 N N . GLN B 1 268 ? -7.664 -18.141 -18.984 1 91.81 268 GLN B N 1
ATOM 4229 C CA . GLN B 1 268 ? -7.258 -18.391 -20.359 1 91.81 268 GLN B CA 1
ATOM 4230 C C . GLN B 1 268 ? -6.379 -17.266 -20.906 1 91.81 268 GLN B C 1
ATOM 4232 O O . GLN B 1 268 ? -5.379 -17.516 -21.578 1 91.81 268 GLN B O 1
ATOM 4237 N N . GLY B 1 269 ? -6.77 -16.031 -20.609 1 91.62 269 GLY B N 1
ATOM 4238 C CA . GLY B 1 269 ? -5.957 -14.883 -21.016 1 91.62 269 GLY B CA 1
ATOM 4239 C C . GLY B 1 269 ? -4.551 -14.93 -20.453 1 91.62 269 GLY B C 1
ATOM 4240 O O . GLY B 1 269 ? -3.588 -14.594 -21.141 1 91.62 269 GLY B O 1
ATOM 4241 N N . ILE B 1 270 ? -4.422 -15.352 -19.234 1 94.94 270 ILE B N 1
ATOM 4242 C CA . ILE B 1 270 ? -3.125 -15.414 -18.562 1 94.94 270 ILE B CA 1
ATOM 4243 C C . ILE B 1 270 ? -2.266 -16.5 -19.219 1 94.94 270 ILE B C 1
ATOM 4245 O O . ILE B 1 270 ? -1.066 -16.297 -19.438 1 94.94 270 ILE B O 1
ATOM 4249 N N . VAL B 1 271 ? -2.857 -17.688 -19.578 1 95.44 271 VAL B N 1
ATOM 4250 C CA . VAL B 1 271 ? -2.129 -18.734 -20.25 1 95.44 271 VAL B CA 1
ATOM 4251 C C . VAL B 1 271 ? -1.582 -18.219 -21.578 1 95.44 271 VAL B C 1
ATOM 4253 O O . VAL B 1 271 ? -0.418 -18.453 -21.922 1 95.44 271 VAL B O 1
ATOM 4256 N N . GLU B 1 272 ? -2.416 -17.484 -22.266 1 94.19 272 GLU B N 1
ATOM 4257 C CA . GLU B 1 272 ? -1.995 -16.906 -23.531 1 94.19 272 GLU B CA 1
ATOM 4258 C C . GLU B 1 272 ? -0.933 -15.828 -23.344 1 94.19 272 GLU B C 1
ATOM 4260 O O . GLU B 1 272 ? 0.001 -15.719 -24.141 1 94.19 272 GLU B O 1
ATOM 4265 N N . LEU B 1 273 ? -1.055 -15.023 -22.297 1 93.5 273 LEU B N 1
ATOM 4266 C CA . LEU B 1 273 ? -0.109 -13.961 -21.969 1 93.5 273 LEU B CA 1
ATOM 4267 C C . LEU B 1 273 ? 1.281 -14.531 -21.719 1 93.5 273 LEU B C 1
ATOM 4269 O O . LEU B 1 273 ? 2.273 -14.023 -22.25 1 93.5 273 LEU B O 1
ATOM 4273 N N . VAL B 1 274 ? 1.382 -15.609 -20.953 1 93.5 274 VAL B N 1
ATOM 4274 C CA . VAL B 1 274 ? 2.682 -16.156 -20.578 1 93.5 274 VAL B CA 1
ATOM 4275 C C . VAL B 1 274 ? 3.328 -16.828 -21.781 1 93.5 274 VAL B C 1
ATOM 4277 O O . VAL B 1 274 ? 4.555 -16.938 -21.859 1 93.5 274 VAL B O 1
ATOM 4280 N N . ALA B 1 275 ? 2.545 -17.297 -22.719 1 89.81 275 ALA B N 1
ATOM 4281 C CA . ALA B 1 275 ? 3.064 -17.953 -23.922 1 89.81 275 ALA B CA 1
ATOM 4282 C C . ALA B 1 275 ? 3.682 -16.938 -24.875 1 89.81 275 ALA B C 1
ATOM 4284 O O . ALA B 1 275 ? 4.602 -17.266 -25.625 1 89.81 275 ALA B O 1
ATOM 4285 N N . LYS B 1 276 ? 3.207 -15.656 -24.734 1 84.62 276 LYS B N 1
ATOM 4286 C CA . LYS B 1 276 ? 3.572 -14.711 -25.781 1 84.62 276 LYS B CA 1
ATOM 4287 C C . LYS B 1 276 ? 4.383 -13.547 -25.219 1 84.62 276 LYS B C 1
ATOM 4289 O O . LYS B 1 276 ? 5.02 -12.805 -25.969 1 84.62 276 LYS B O 1
ATOM 4294 N N . HIS B 1 277 ? 4.406 -13.398 -23.906 1 78.38 277 HIS B N 1
ATOM 4295 C CA . HIS B 1 277 ? 4.969 -12.164 -23.375 1 78.38 277 HIS B CA 1
ATOM 4296 C C . HIS B 1 277 ? 6.477 -12.102 -23.609 1 78.38 277 HIS B C 1
ATOM 4298 O O . HIS B 1 277 ? 7.105 -13.117 -23.891 1 78.38 277 HIS B O 1
ATOM 4304 N N . LYS B 1 278 ? 6.973 -10.773 -23.641 1 80.19 278 LYS B N 1
ATOM 4305 C CA . LYS B 1 278 ? 8.383 -10.492 -23.891 1 80.19 278 LYS B CA 1
ATOM 4306 C C . LYS B 1 278 ? 9.047 -9.836 -22.688 1 80.19 278 LYS B C 1
ATOM 4308 O O . LYS B 1 278 ? 8.359 -9.312 -21.812 1 80.19 278 LYS B O 1
ATOM 4313 N N . LYS B 1 279 ? 10.305 -9.977 -22.703 1 85.69 279 LYS B N 1
ATOM 4314 C CA . LYS B 1 279 ? 11.109 -9.453 -21.609 1 85.69 279 LYS B CA 1
ATOM 4315 C C . LYS B 1 279 ? 10.961 -7.938 -21.484 1 85.69 279 LYS B C 1
ATOM 4317 O O . LYS B 1 279 ? 11.094 -7.375 -20.406 1 85.69 279 LYS B O 1
ATOM 4322 N N . GLU B 1 280 ? 10.523 -7.293 -22.531 1 86.81 280 GLU B N 1
ATOM 4323 C CA . GLU B 1 280 ? 10.484 -5.836 -22.609 1 86.81 280 GLU B CA 1
ATOM 4324 C C . GLU B 1 280 ? 9.367 -5.27 -21.734 1 86.81 280 GLU B C 1
ATOM 4326 O O . GLU B 1 280 ? 9.406 -4.098 -21.359 1 86.81 280 GLU B O 1
ATOM 4331 N N . ILE B 1 281 ? 8.469 -6.105 -21.344 1 89.62 281 ILE B N 1
ATOM 4332 C CA . ILE B 1 281 ? 7.336 -5.566 -20.594 1 89.62 281 ILE B CA 1
ATOM 4333 C C . ILE B 1 281 ? 7.496 -5.879 -19.109 1 89.62 281 ILE B C 1
ATOM 4335 O O . ILE B 1 281 ? 6.574 -5.664 -18.328 1 89.62 281 ILE B O 1
ATOM 4339 N N . SER B 1 282 ? 8.68 -6.406 -18.766 1 93.31 282 SER B N 1
ATOM 4340 C CA . SER B 1 282 ? 8.906 -6.68 -17.344 1 93.31 282 SER B CA 1
ATOM 4341 C C . SER B 1 282 ? 8.703 -5.426 -16.5 1 93.31 282 SER B C 1
ATOM 4343 O O . SER B 1 282 ? 9.141 -4.336 -16.891 1 93.31 282 SER B O 1
ATOM 4345 N N . GLY B 1 283 ? 7.977 -5.562 -15.445 1 92.62 283 GLY B N 1
ATOM 4346 C CA . GLY B 1 283 ? 7.695 -4.445 -14.555 1 92.62 283 GLY B CA 1
ATOM 4347 C C . GLY B 1 283 ? 6.418 -3.709 -14.906 1 92.62 283 GLY B C 1
ATOM 4348 O O . GLY B 1 283 ? 6.039 -2.754 -14.227 1 92.62 283 GLY B O 1
ATOM 4349 N N . SER B 1 284 ? 5.715 -4.184 -15.945 1 91.38 284 SER B N 1
ATOM 4350 C CA . SER B 1 284 ? 4.52 -3.486 -16.406 1 91.38 284 SER B CA 1
ATOM 4351 C C . SER B 1 284 ? 3.271 -3.982 -15.688 1 91.38 284 SER B C 1
ATOM 4353 O O . SER B 1 284 ? 3.297 -5.035 -15.047 1 91.38 284 SER B O 1
ATOM 4355 N N . PHE B 1 285 ? 2.287 -3.172 -15.695 1 92.31 285 PHE B N 1
ATOM 4356 C CA . PHE B 1 285 ? 0.932 -3.473 -15.25 1 92.31 285 PHE B CA 1
ATOM 4357 C C . PHE B 1 285 ? 0.004 -3.67 -16.438 1 92.31 285 PHE B C 1
ATOM 4359 O O . PHE B 1 285 ? -0.307 -2.717 -17.156 1 92.31 285 PHE B O 1
ATOM 4366 N N . VAL B 1 286 ? -0.48 -4.969 -16.594 1 91.06 286 VAL B N 1
ATOM 4367 C CA . VAL B 1 286 ? -1.192 -5.301 -17.812 1 91.06 286 VAL B CA 1
ATOM 4368 C C . VAL B 1 286 ? -2.496 -6.023 -17.484 1 91.06 286 VAL B C 1
ATOM 4370 O O . VAL B 1 286 ? -2.621 -6.625 -16.406 1 91.06 286 VAL B O 1
ATOM 4373 N N . TYR B 1 287 ? -3.396 -5.953 -18.375 1 87.81 287 TYR B N 1
ATOM 4374 C CA . TYR B 1 287 ? -4.574 -6.809 -18.312 1 87.81 287 TYR B CA 1
ATOM 4375 C C . TYR B 1 287 ? -4.234 -8.242 -18.703 1 87.81 287 TYR B C 1
ATOM 4377 O O . TYR B 1 287 ? -3.137 -8.516 -19.188 1 87.81 287 TYR B O 1
ATOM 4385 N N . THR B 1 288 ? -5.188 -9.117 -18.484 1 86.69 288 THR B N 1
ATOM 4386 C CA . THR B 1 288 ? -4.969 -10.531 -18.75 1 86.69 288 THR B CA 1
ATOM 4387 C C . THR B 1 288 ? -4.699 -10.758 -20.234 1 86.69 288 THR B C 1
ATOM 4389 O O . THR B 1 288 ? -4.09 -11.758 -20.625 1 86.69 288 THR B O 1
ATOM 4392 N N . ASP B 1 289 ? -5.074 -9.789 -21.062 1 81.94 289 ASP B N 1
ATOM 4393 C CA . ASP B 1 289 ? -4.836 -9.922 -22.5 1 81.94 289 ASP B CA 1
ATOM 4394 C C . ASP B 1 289 ? -3.527 -9.25 -22.906 1 81.94 289 ASP B C 1
ATOM 4396 O O . ASP B 1 289 ? -3.178 -9.227 -24.078 1 81.94 289 ASP B O 1
ATOM 4400 N N . GLY B 1 290 ? -2.865 -8.648 -21.969 1 85.06 290 GLY B N 1
ATOM 4401 C CA . GLY B 1 290 ? -1.549 -8.086 -22.219 1 85.06 290 GLY B CA 1
ATOM 4402 C C . GLY B 1 290 ? -1.572 -6.586 -22.422 1 85.06 290 GLY B C 1
ATOM 4403 O O . GLY B 1 290 ? -0.521 -5.949 -22.5 1 85.06 290 GLY B O 1
ATOM 4404 N N . GLU B 1 291 ? -2.727 -6.023 -22.516 1 84.12 291 GLU B N 1
ATOM 4405 C CA . GLU B 1 291 ? -2.824 -4.574 -22.672 1 84.12 291 GLU B CA 1
ATOM 4406 C C . GLU B 1 291 ? -2.371 -3.844 -21.406 1 84.12 291 GLU B C 1
ATOM 4408 O O . GLU B 1 291 ? -2.668 -4.277 -20.297 1 84.12 291 GLU B O 1
ATOM 4413 N N . LEU B 1 292 ? -1.742 -2.756 -21.656 1 84 292 LEU B N 1
ATOM 4414 C CA . LEU B 1 292 ? -1.275 -1.975 -20.516 1 84 292 LEU B CA 1
ATOM 4415 C C . LEU B 1 292 ? -2.447 -1.331 -19.781 1 84 292 LEU B C 1
ATOM 4417 O O . LEU B 1 292 ? -3.361 -0.794 -20.422 1 84 292 LEU B O 1
ATOM 4421 N N . VAL B 1 293 ? -2.662 -1.446 -18.484 1 78.06 293 VAL B N 1
ATOM 4422 C CA . VAL B 1 293 ? -3.715 -0.834 -17.688 1 78.06 293 VAL B CA 1
ATOM 4423 C C . VAL B 1 293 ? -3.342 0.61 -17.359 1 78.06 293 VAL B C 1
ATOM 4425 O O . VAL B 1 293 ? -4.195 1.499 -17.391 1 78.06 293 VAL B O 1
ATOM 4428 N N . GLY B 1 294 ? -2.299 1.24 -17.562 1 69.56 294 GLY B N 1
ATOM 4429 C CA . GLY B 1 294 ? -1.83 2.498 -17 1 69.56 294 GLY B CA 1
ATOM 4430 C C . GLY B 1 294 ? -1.879 2.531 -15.484 1 69.56 294 GLY B C 1
ATOM 4431 O O . GLY B 1 294 ? -2.775 1.946 -14.875 1 69.56 294 GLY B O 1
ATOM 4432 N N . PHE B 1 295 ? -0.819 2.918 -14.828 1 63.97 295 PHE B N 1
ATOM 4433 C CA . PHE B 1 295 ? -0.708 2.932 -13.375 1 63.97 295 PHE B CA 1
ATOM 4434 C C . PHE B 1 295 ? -1.612 3.998 -12.766 1 63.97 295 PHE B C 1
ATOM 4436 O O . PHE B 1 295 ? -1.932 4.992 -13.422 1 63.97 295 PHE B O 1
#

Organism: NCBI:txid399045

Solvent-accessible surface area (backbone atoms only — not comparable to full-atom values): 31220 Å² total; per-residue (Å²): 142,68,79,93,59,64,80,74,65,73,73,72,69,73,73,71,76,69,68,75,66,78,78,63,67,81,93,70,67,75,64,54,26,36,38,34,34,36,20,66,46,59,48,25,32,28,35,55,52,45,39,43,75,73,55,35,44,71,46,43,20,20,67,72,68,42,66,85,37,73,44,30,42,51,27,56,76,68,74,44,74,74,50,40,50,32,41,53,62,35,62,68,38,37,52,52,32,45,57,57,45,54,75,76,40,79,44,26,35,32,41,34,45,48,45,58,55,53,62,83,90,58,62,65,76,45,47,66,82,70,60,49,54,66,50,37,48,54,33,26,36,34,40,32,34,7,44,50,43,46,52,50,70,44,36,66,32,29,69,58,28,89,74,66,16,33,39,38,38,59,47,37,54,60,22,15,57,67,68,60,76,70,38,47,35,50,40,32,28,20,23,27,21,17,33,46,37,46,29,29,29,48,18,50,70,36,74,79,38,35,18,32,22,32,16,52,60,86,60,68,71,47,45,89,81,37,47,63,58,64,37,49,55,60,67,57,68,69,71,73,70,83,79,66,76,84,74,82,68,70,66,56,66,56,43,52,57,46,46,53,44,48,20,38,52,36,24,47,28,41,55,54,32,71,74,64,64,60,74,87,52,43,33,37,50,19,30,27,80,58,47,73,66,59,65,133,73,87,81,61,69,85,73,68,74,78,69,71,72,76,70,76,70,67,75,68,76,74,62,69,80,91,68,67,74,63,55,26,36,38,33,35,37,20,66,46,63,49,26,32,28,35,55,53,44,40,43,73,70,55,33,45,71,45,43,19,20,66,73,68,42,67,86,37,72,42,30,42,51,26,56,77,68,73,44,73,76,50,40,49,32,42,51,63,34,61,69,39,36,50,52,33,44,57,58,46,54,75,74,39,78,44,26,35,30,42,34,44,49,44,60,53,51,64,81,88,56,62,65,77,44,48,66,83,71,60,49,53,66,49,37,49,54,32,27,37,35,40,32,36,7,45,51,43,46,53,51,70,43,37,67,32,30,66,57,28,88,74,67,16,33,38,40,38,59,46,38,53,61,22,16,58,70,67,61,75,71,38,48,35,49,40,31,27,19,24,27,22,16,32,45,37,46,29,29,30,49,20,51,70,34,74,79,38,32,19,32,22,31,14,51,62,86,61,69,70,47,45,88,82,36,47,64,59,62,37,55,53,58,70,64,61,70,69,76,69,81,77,63,79,83,72,80,67,69,67,54,66,56,46,51,59,46,48,54,45,49,21,38,51,36,22,48,26,41,56,54,31,71,74,64,63,59,75,86,50,41,32,37,50,20,28,26,80,59,47,72,65,60,66

Nearest PDB structures (foldseek):
  7umx-assembly2_F-4  TM=7.607E-01  e=2.319E-11  Acinetobacter baumannii ATCC 19606 = CIP 70.34 = JCM 6841
  7w61-assembly1_A  TM=8.191E-01  e=2.761E-10  Helicoverpa armigera
  6ahe-assembly1_B  TM=7.243E-01  e=6.320E-11  Acinetobacter baumannii ATCC 19606 = CIP 70.34 = JCM 6841
  3ek2-assembly1_B  TM=8.284E-01  e=1.358E-09  Burkholderia pseudomallei 1710b
  3pjf-assembly1_A  TM=7.415E-01  e=2.761E-10  Escherichia coli K-12

Radius of gyration: 29.35 Å; Cα contacts (8 Å, |Δi|>4): 1066; chains: 2; bounding box: 72×129×67 Å

pLDDT: mean 78.33, std 26.22, range [25.12, 98.94]